Protein AF-0000000074764863 (afdb_homodimer)

Structure (mmCIF, N/CA/C/O backbone):
data_AF-0000000074764863-model_v1
#
loop_
_entity.id
_entity.type
_entity.pdbx_description
1 polymer 'Enoyl reductase (ER) domain-containing protein'
#
loop_
_atom_site.group_PDB
_atom_site.id
_atom_site.type_symbol
_atom_site.label_atom_id
_atom_site.label_alt_id
_atom_site.label_comp_id
_atom_site.label_asym_id
_atom_site.label_entity_id
_atom_site.label_seq_id
_atom_site.pdbx_PDB_ins_code
_atom_site.Cartn_x
_atom_site.Cartn_y
_atom_site.Cartn_z
_atom_site.occupancy
_atom_site.B_iso_or_equiv
_atom_site.auth_seq_id
_atom_site.auth_comp_id
_atom_site.auth_asym_id
_atom_site.auth_atom_id
_atom_site.pdbx_PDB_model_num
ATOM 1 N N . MET A 1 1 ? -8.578 -52.281 -5.43 1 76.31 1 MET A N 1
ATOM 2 C CA . MET A 1 1 ? -7.395 -51.75 -4.766 1 76.31 1 MET A CA 1
ATOM 3 C C . MET A 1 1 ? -6.352 -51.312 -5.785 1 76.31 1 MET A C 1
ATOM 5 O O . MET A 1 1 ? -6.156 -51.969 -6.805 1 76.31 1 MET A O 1
ATOM 9 N N . VAL A 1 2 ? -5.871 -50 -5.578 1 85.62 2 VAL A N 1
ATOM 10 C CA . VAL A 1 2 ? -4.844 -49.531 -6.496 1 85.62 2 VAL A CA 1
ATOM 11 C C . VAL A 1 2 ? -3.617 -49.062 -5.711 1 85.62 2 VAL A C 1
ATOM 13 O O . VAL A 1 2 ? -3.744 -48.531 -4.605 1 85.62 2 VAL A O 1
ATOM 16 N N . HIS A 1 3 ? -2.434 -49.438 -6.273 1 92.12 3 HIS A N 1
ATOM 17 C CA . HIS A 1 3 ? -1.201 -48.906 -5.703 1 92.12 3 HIS A CA 1
ATOM 18 C C . HIS A 1 3 ? -1.082 -47.406 -5.953 1 92.12 3 HIS A C 1
ATOM 20 O O . HIS A 1 3 ? -1.244 -46.938 -7.086 1 92.12 3 HIS A O 1
ATOM 26 N N . ASN A 1 4 ? -0.887 -46.656 -4.891 1 96.44 4 ASN A N 1
ATOM 27 C CA . ASN A 1 4 ? -0.87 -45.188 -4.996 1 96.44 4 ASN A CA 1
ATOM 28 C C . ASN A 1 4 ? 0.405 -44.594 -4.402 1 96.44 4 ASN A C 1
ATOM 30 O O . ASN A 1 4 ? 0.655 -44.75 -3.203 1 96.44 4 ASN A O 1
ATOM 34 N N . LYS A 1 5 ? 1.276 -44.031 -5.219 1 97.62 5 LYS A N 1
ATOM 35 C CA . LYS A 1 5 ? 2.438 -43.25 -4.773 1 97.62 5 LYS A CA 1
ATOM 36 C C . LYS A 1 5 ? 2.072 -41.812 -4.535 1 97.62 5 LYS A C 1
ATOM 38 O O . LYS A 1 5 ? 1.395 -41.188 -5.355 1 97.62 5 LYS A O 1
ATOM 43 N N . SER A 1 6 ? 2.455 -41.312 -3.34 1 97.88 6 SER A N 1
ATOM 44 C CA . SER A 1 6 ? 2.082 -39.969 -2.955 1 97.88 6 SER A CA 1
ATOM 45 C C . SER A 1 6 ? 3.238 -39.25 -2.266 1 97.88 6 SER A C 1
ATOM 47 O O . SER A 1 6 ? 4.207 -39.875 -1.846 1 97.88 6 SER A O 1
ATOM 49 N N . VAL A 1 7 ? 3.236 -37.938 -2.275 1 98.38 7 VAL A N 1
ATOM 50 C CA . VAL A 1 7 ? 4.133 -37.125 -1.471 1 98.38 7 VAL A CA 1
ATOM 51 C C . VAL A 1 7 ? 3.414 -36.656 -0.204 1 98.38 7 VAL A C 1
ATOM 53 O O . VAL A 1 7 ? 2.498 -35.844 -0.268 1 98.38 7 VAL A O 1
ATOM 56 N N . VAL A 1 8 ? 3.881 -37.062 0.897 1 97.81 8 VAL A N 1
ATOM 57 C CA . VAL A 1 8 ? 3.221 -36.844 2.18 1 97.81 8 VAL A CA 1
ATOM 58 C C . VAL A 1 8 ? 3.926 -35.719 2.932 1 97.81 8 VAL A C 1
ATOM 60 O O . VAL A 1 8 ? 5.16 -35.656 2.959 1 97.81 8 VAL A O 1
ATOM 63 N N . PHE A 1 9 ? 3.123 -34.781 3.463 1 97.12 9 PHE A N 1
ATOM 64 C CA . PHE A 1 9 ? 3.637 -33.688 4.281 1 97.12 9 PHE A CA 1
ATOM 65 C C . PHE A 1 9 ? 4.008 -34.188 5.676 1 97.12 9 PHE A C 1
ATOM 67 O O . PHE A 1 9 ? 3.209 -34.844 6.336 1 97.12 9 PHE A O 1
ATOM 74 N N . LEU A 1 10 ? 5.176 -33.844 6.199 1 96.94 10 LEU A N 1
ATOM 75 C CA . LEU A 1 10 ? 5.645 -34.5 7.426 1 96.94 10 LEU A CA 1
ATOM 76 C C . LEU A 1 10 ? 5.828 -33.469 8.539 1 96.94 10 LEU A C 1
ATOM 78 O O . LEU A 1 10 ? 5.645 -33.781 9.719 1 96.94 10 LEU A O 1
ATOM 82 N N . LYS A 1 11 ? 6.32 -32.312 8.188 1 95.94 11 LYS A N 1
ATOM 83 C CA . LYS A 1 11 ? 6.73 -31.328 9.172 1 95.94 11 LYS A CA 1
ATOM 84 C C . LYS A 1 11 ? 6.707 -29.922 8.586 1 95.94 11 LYS A C 1
ATOM 86 O O . LYS A 1 11 ? 6.98 -29.734 7.395 1 95.94 11 LYS A O 1
ATOM 91 N N . HIS A 1 12 ? 6.438 -28.969 9.367 1 95.31 12 HIS A N 1
ATOM 92 C CA . HIS A 1 12 ? 6.473 -27.578 8.938 1 95.31 12 HIS A CA 1
ATOM 93 C C . HIS A 1 12 ? 7.906 -27.094 8.781 1 95.31 12 HIS A C 1
ATOM 95 O O . HIS A 1 12 ? 8.695 -27.141 9.734 1 95.31 12 HIS A O 1
ATOM 101 N N . PRO A 1 13 ? 8.195 -26.594 7.621 1 95.94 13 PRO A N 1
ATOM 102 C CA . PRO A 1 13 ? 9.523 -26.016 7.457 1 95.94 13 PRO A CA 1
ATOM 103 C C . PRO A 1 13 ? 9.617 -24.578 8 1 95.94 13 PRO A C 1
ATOM 105 O O . PRO A 1 13 ? 8.609 -23.875 8.039 1 95.94 13 PRO A O 1
ATOM 108 N N . THR A 1 14 ? 10.828 -24.109 8.398 1 92 14 THR A N 1
ATOM 109 C CA . THR A 1 14 ? 11.062 -22.734 8.805 1 92 14 THR A CA 1
ATOM 110 C C . THR A 1 14 ? 11.734 -21.953 7.684 1 92 14 THR A C 1
ATOM 112 O O . THR A 1 14 ? 11.633 -20.719 7.621 1 92 14 THR A O 1
ATOM 115 N N . GLU A 1 15 ? 12.477 -22.594 6.852 1 94.88 15 GLU A N 1
ATOM 116 C CA . GLU A 1 15 ? 13.102 -22.078 5.641 1 94.88 15 GLU A CA 1
ATOM 117 C C . GLU A 1 15 ? 12.781 -22.953 4.434 1 94.88 15 GLU A C 1
ATOM 119 O O . GLU A 1 15 ? 11.648 -23.422 4.289 1 94.88 15 GLU A O 1
ATOM 124 N N . PHE A 1 16 ? 13.703 -23.141 3.545 1 96.94 16 PHE A N 1
ATOM 125 C CA . PHE A 1 16 ? 13.414 -24.016 2.416 1 96.94 16 PHE A CA 1
ATOM 126 C C . PHE A 1 16 ? 13.086 -25.422 2.895 1 96.94 16 PHE A C 1
ATOM 128 O O . PHE A 1 16 ? 13.789 -25.969 3.742 1 96.94 16 PHE A O 1
ATOM 135 N N . PRO A 1 17 ? 11.984 -25.984 2.402 1 97.31 17 PRO A N 1
ATOM 136 C CA . PRO A 1 17 ? 11.719 -27.375 2.76 1 97.31 17 PRO A CA 1
ATOM 137 C C . PRO A 1 17 ? 12.844 -28.328 2.336 1 97.31 17 PRO A C 1
ATOM 139 O O . PRO A 1 17 ? 13.578 -28.031 1.39 1 97.31 17 PRO A O 1
ATOM 142 N N . VAL A 1 18 ? 12.953 -29.375 3.09 1 97 18 VAL A N 1
ATOM 143 C CA . VAL A 1 18 ? 13.961 -30.391 2.826 1 97 18 VAL A CA 1
ATOM 144 C C . VAL A 1 18 ? 13.281 -31.734 2.576 1 97 18 VAL A C 1
ATOM 146 O O . VAL A 1 18 ? 12.43 -32.156 3.361 1 97 18 VAL A O 1
ATOM 149 N N . VAL A 1 19 ? 13.703 -32.344 1.419 1 95.31 19 VAL A N 1
ATOM 150 C CA . VAL A 1 19 ? 13.18 -33.656 1.101 1 95.31 19 VAL A CA 1
ATOM 151 C C . VAL A 1 19 ? 13.602 -34.656 2.18 1 95.31 19 VAL A C 1
ATOM 153 O O . VAL A 1 19 ? 14.758 -34.688 2.607 1 95.31 19 VAL A O 1
ATOM 156 N N . GLY A 1 20 ? 12.727 -35.5 2.629 1 95.19 20 GLY A N 1
ATOM 157 C CA . GLY A 1 20 ? 13.008 -36.469 3.68 1 95.19 20 GLY A CA 1
ATOM 158 C C . GLY A 1 20 ? 12.703 -35.938 5.07 1 95.19 20 GLY A C 1
ATOM 159 O O . GLY A 1 20 ? 12.492 -36.719 6 1 95.19 20 GLY A O 1
ATOM 160 N N . GLU A 1 21 ? 12.711 -34.656 5.199 1 97.19 21 GLU A N 1
ATOM 161 C CA . GLU A 1 21 ? 12.406 -34.062 6.488 1 97.19 21 GLU A CA 1
ATOM 162 C C . GLU A 1 21 ? 10.992 -33.469 6.504 1 97.19 21 GLU A C 1
ATOM 164 O O . GLU A 1 21 ? 10.211 -33.75 7.418 1 97.19 21 GLU A O 1
ATOM 169 N N . HIS A 1 22 ? 10.688 -32.719 5.52 1 97.19 22 HIS A N 1
ATOM 170 C CA . HIS A 1 22 ? 9.422 -31.984 5.508 1 97.19 22 HIS A CA 1
ATOM 171 C C . HIS A 1 22 ? 8.391 -32.688 4.637 1 97.19 22 HIS A C 1
ATOM 173 O O . HIS A 1 22 ? 7.191 -32.469 4.773 1 97.19 22 HIS A O 1
ATOM 179 N N . PHE A 1 23 ? 8.766 -33.438 3.646 1 94.94 23 PHE A N 1
ATOM 180 C CA . PHE A 1 23 ? 7.883 -34.344 2.887 1 94.94 23 PHE A CA 1
ATOM 181 C C . PHE A 1 23 ? 8.617 -35.594 2.477 1 94.94 23 PHE A C 1
ATOM 183 O O . PHE A 1 23 ? 9.844 -35.656 2.494 1 94.94 23 PHE A O 1
ATOM 190 N N . ALA A 1 24 ? 7.844 -36.625 2.242 1 94.94 24 ALA A N 1
ATOM 191 C CA . ALA A 1 24 ? 8.383 -37.906 1.801 1 94.94 24 ALA A CA 1
ATOM 192 C C . ALA A 1 24 ? 7.469 -38.562 0.775 1 94.94 24 ALA A C 1
ATOM 194 O O . ALA A 1 24 ? 6.246 -38.406 0.837 1 94.94 24 ALA A O 1
ATOM 195 N N . VAL A 1 25 ? 8.086 -39.281 -0.106 1 95.81 25 VAL A N 1
ATOM 196 C CA . VAL A 1 25 ? 7.34 -40.125 -1.049 1 95.81 25 VAL A CA 1
ATOM 197 C C . VAL A 1 25 ? 6.969 -41.438 -0.389 1 95.81 25 VAL A C 1
ATOM 199 O O . VAL A 1 25 ? 7.816 -42.094 0.218 1 95.81 25 VAL A O 1
ATOM 202 N N . GLN A 1 26 ? 5.738 -41.719 -0.488 1 95.62 26 GLN A N 1
ATOM 203 C CA . GLN A 1 26 ? 5.254 -43 0.061 1 95.62 26 GLN A CA 1
ATOM 204 C C . GLN A 1 26 ? 4.367 -43.719 -0.943 1 95.62 26 GLN A C 1
ATOM 206 O O . GLN A 1 26 ? 3.738 -43.094 -1.798 1 95.62 26 GLN A O 1
ATOM 211 N N . ALA A 1 27 ? 4.426 -45.062 -0.825 1 95.12 27 ALA A N 1
ATOM 212 C CA . ALA A 1 27 ? 3.543 -45.906 -1.623 1 95.12 27 ALA A CA 1
ATOM 213 C C . ALA A 1 27 ? 2.635 -46.75 -0.73 1 95.12 27 ALA A C 1
ATOM 215 O O . ALA A 1 27 ? 3.104 -47.406 0.204 1 95.12 27 ALA A O 1
ATOM 216 N N . LYS A 1 28 ? 1.362 -46.562 -1.004 1 93 28 LYS A N 1
ATOM 217 C CA . LYS A 1 28 ? 0.381 -47.344 -0.257 1 93 28 LYS A CA 1
ATOM 218 C C . LYS A 1 28 ? -0.748 -47.812 -1.165 1 93 28 LYS A C 1
ATOM 220 O O . LYS A 1 28 ? -1.005 -47.219 -2.213 1 93 28 LYS A O 1
ATOM 225 N N . ASP A 1 29 ? -1.287 -48.938 -0.733 1 93.69 29 ASP A N 1
ATOM 226 C CA . ASP A 1 29 ? -2.488 -49.406 -1.434 1 93.69 29 ASP A CA 1
ATOM 227 C C . ASP A 1 29 ? -3.688 -48.5 -1.083 1 93.69 29 ASP A C 1
ATOM 229 O O . ASP A 1 29 ? -3.904 -48.188 0.086 1 93.69 29 ASP A O 1
ATOM 233 N N . LEU A 1 30 ? -4.352 -48.125 -2.119 1 90.81 30 LEU A N 1
ATOM 234 C CA . LEU A 1 30 ? -5.543 -47.281 -1.958 1 90.81 30 LEU A CA 1
ATOM 235 C C . LEU A 1 30 ? -6.809 -48.094 -2.211 1 90.81 30 LEU A C 1
ATOM 237 O O . LEU A 1 30 ? -6.961 -48.719 -3.271 1 90.81 30 LEU A O 1
ATOM 241 N N . ASN A 1 31 ? -7.594 -48.281 -1.243 1 89.94 31 ASN A N 1
ATOM 242 C CA . ASN A 1 31 ? -8.977 -48.719 -1.404 1 89.94 31 ASN A CA 1
ATOM 243 C C . ASN A 1 31 ? -9.938 -47.531 -1.492 1 89.94 31 ASN A C 1
ATOM 245 O O . ASN A 1 31 ? -10.273 -46.938 -0.476 1 89.94 31 ASN A O 1
ATOM 249 N N . PRO A 1 32 ? -10.367 -47.25 -2.682 1 85.19 32 PRO A N 1
ATOM 250 C CA . PRO A 1 32 ? -11.102 -45.969 -2.812 1 85.19 32 PRO A CA 1
ATOM 251 C C . PRO A 1 32 ? -12.391 -45.969 -1.997 1 85.19 32 PRO A C 1
ATOM 253 O O . PRO A 1 32 ? -12.812 -44.906 -1.526 1 85.19 32 PRO A O 1
ATOM 256 N N . ASP A 1 33 ? -13.023 -47.062 -1.741 1 90.62 33 ASP A N 1
ATOM 257 C CA . ASP A 1 33 ? -14.289 -47.125 -1.009 1 90.62 33 ASP A CA 1
ATOM 258 C C . ASP A 1 33 ? -15.156 -45.906 -1.311 1 90.62 33 ASP A C 1
ATOM 260 O O . ASP A 1 33 ? -15.555 -45.188 -0.398 1 90.62 33 ASP A O 1
ATOM 264 N N . LEU A 1 34 ? -15.477 -45.719 -2.531 1 95.94 34 LEU A N 1
ATOM 265 C CA . LEU A 1 34 ? -16.203 -44.531 -3.002 1 95.94 34 LEU A CA 1
ATOM 266 C C . LEU A 1 34 ? -17.609 -44.5 -2.418 1 95.94 34 LEU A C 1
ATOM 268 O O . LEU A 1 34 ? -18.312 -45.5 -2.42 1 95.94 34 LEU A O 1
ATOM 272 N N . LYS A 1 35 ? -17.938 -43.375 -1.895 1 97 35 LYS A N 1
ATOM 273 C CA . LYS A 1 35 ? -19.312 -43.094 -1.466 1 97 35 LYS A CA 1
ATOM 274 C C . LYS A 1 35 ? -20.109 -42.406 -2.578 1 97 35 LYS A C 1
ATOM 276 O O . LYS A 1 35 ? -19.594 -42.188 -3.676 1 97 35 LYS A O 1
ATOM 281 N N . GLU A 1 36 ? -21.344 -42.25 -2.273 1 96.69 36 GLU A N 1
ATOM 282 C CA . GLU A 1 36 ? -22.219 -41.594 -3.252 1 96.69 36 GLU A CA 1
ATOM 283 C C . GLU A 1 36 ? -21.609 -40.281 -3.74 1 96.69 36 GLU A C 1
ATOM 285 O O . GLU A 1 36 ? -21.172 -39.469 -2.936 1 96.69 36 GLU A O 1
ATOM 290 N N . ASN A 1 37 ? -21.484 -40.188 -5.051 1 97.69 37 ASN A N 1
ATOM 291 C CA . ASN A 1 37 ? -21.047 -39 -5.75 1 97.69 37 ASN A CA 1
ATOM 292 C C . ASN A 1 37 ? -19.531 -38.844 -5.711 1 97.69 37 ASN A C 1
ATOM 294 O O . ASN A 1 37 ? -18.984 -37.875 -6.262 1 97.69 37 ASN A O 1
ATOM 298 N N . ASP A 1 38 ? -18.859 -39.781 -5.156 1 98.06 38 ASP A N 1
ATOM 299 C CA . ASP A 1 38 ? -17.391 -39.75 -5.168 1 98.06 38 ASP A CA 1
ATOM 300 C C . ASP A 1 38 ? -16.844 -40.125 -6.543 1 98.06 38 ASP A C 1
ATOM 302 O O . ASP A 1 38 ? -17.531 -40.781 -7.328 1 98.06 38 ASP A O 1
ATOM 306 N N . VAL A 1 39 ? -15.664 -39.688 -6.781 1 98 39 VAL A N 1
ATOM 307 C CA . VAL A 1 39 ? -14.945 -40.125 -7.973 1 98 39 VAL A CA 1
ATOM 308 C C . VAL A 1 39 ? -13.5 -40.438 -7.621 1 98 39 VAL A C 1
ATOM 310 O O . VAL A 1 39 ? -12.93 -39.844 -6.703 1 98 39 VAL A O 1
ATOM 313 N N . LEU A 1 40 ? -12.977 -41.375 -8.32 1 98.25 40 LEU A N 1
ATOM 314 C CA . LEU A 1 40 ? -11.547 -41.688 -8.281 1 98.25 40 LEU A CA 1
ATOM 315 C C . LEU A 1 40 ? -10.844 -41.125 -9.523 1 98.25 40 LEU A C 1
ATOM 317 O O . LEU A 1 40 ? -11.258 -41.438 -10.648 1 98.25 40 LEU A O 1
ATOM 321 N N . LEU A 1 41 ? -9.867 -40.375 -9.25 1 98.56 41 LEU A N 1
ATOM 322 C CA . LEU A 1 41 ? -9.125 -39.75 -10.328 1 98.56 41 LEU A CA 1
ATOM 323 C C . LEU A 1 41 ? -7.746 -40.375 -10.484 1 98.56 41 LEU A C 1
ATOM 325 O O . LEU A 1 41 ? -7.082 -40.688 -9.492 1 98.56 41 LEU A O 1
ATOM 329 N N . ARG A 1 42 ? -7.328 -40.594 -11.6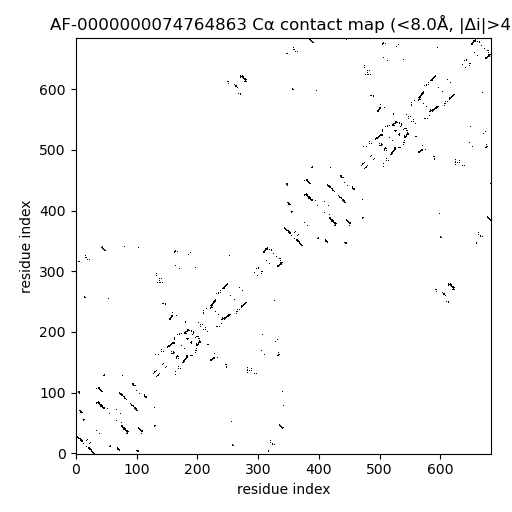95 1 98.56 42 ARG A N 1
ATOM 330 C CA . ARG A 1 42 ? -5.926 -40.781 -12.047 1 98.56 42 ARG A CA 1
ATOM 331 C C . ARG A 1 42 ? -5.293 -39.469 -12.461 1 98.56 42 ARG A C 1
ATOM 333 O O . ARG A 1 42 ? -5.656 -38.875 -13.492 1 98.56 42 ARG A O 1
ATOM 340 N N . ASN A 1 43 ? -4.383 -39 -11.648 1 98.69 43 ASN A N 1
ATOM 341 C CA . ASN A 1 43 ? -3.809 -37.688 -11.898 1 98.69 43 ASN A CA 1
ATOM 342 C C . ASN A 1 43 ? -2.834 -37.688 -13.07 1 98.69 43 ASN A C 1
ATOM 344 O O . ASN A 1 43 ? -2.008 -38.594 -13.18 1 98.69 43 ASN A O 1
ATOM 348 N N . LEU A 1 44 ? -2.98 -36.75 -13.953 1 98.81 44 LEU A N 1
ATOM 349 C CA . LEU A 1 44 ? -2.125 -36.656 -15.133 1 98.81 44 LEU A CA 1
ATOM 350 C C . LEU A 1 44 ? -1.056 -35.594 -14.938 1 98.81 44 LEU A C 1
ATOM 352 O O . LEU A 1 44 ? 0.127 -35.844 -15.18 1 98.81 44 LEU A O 1
ATOM 356 N N . PHE A 1 45 ? -1.455 -34.438 -14.5 1 98.81 45 PHE A N 1
ATOM 357 C CA . PHE A 1 45 ? -0.565 -33.312 -14.203 1 98.81 45 PHE A CA 1
ATOM 358 C C . PHE A 1 45 ? -0.927 -32.656 -12.875 1 98.81 45 PHE A C 1
ATOM 360 O O . PHE A 1 45 ? -2.107 -32.531 -12.539 1 98.81 45 PHE A O 1
ATOM 367 N N . ILE A 1 46 ? 0.059 -32.25 -12.125 1 98.38 46 ILE A N 1
ATOM 368 C CA . ILE A 1 46 ? -0.188 -31.406 -10.945 1 98.38 46 ILE A CA 1
ATOM 369 C C . ILE A 1 46 ? 0.586 -30.094 -11.07 1 98.38 46 ILE A C 1
ATOM 371 O O . ILE A 1 46 ? 1.677 -30.062 -11.641 1 98.38 46 ILE A O 1
ATOM 375 N N . SER A 1 47 ? -0.003 -29.109 -10.594 1 98.5 47 SER A N 1
ATOM 376 C CA . SER A 1 47 ? 0.581 -27.766 -10.602 1 98.5 47 SER A CA 1
ATOM 377 C C . SER A 1 47 ? 1.428 -27.531 -9.352 1 98.5 47 SER A C 1
ATOM 379 O O . SER A 1 47 ? 1.015 -27.875 -8.242 1 98.5 47 SER A O 1
ATOM 381 N N . LEU A 1 48 ? 2.602 -27.031 -9.492 1 98.5 48 LEU A N 1
ATOM 382 C CA . LEU A 1 48 ? 3.387 -26.516 -8.375 1 98.5 48 LEU A CA 1
ATOM 383 C C . LEU A 1 48 ? 3.387 -25 -8.359 1 98.5 48 LEU A C 1
ATOM 385 O O . LEU A 1 48 ? 3.74 -24.359 -9.352 1 98.5 48 LEU A O 1
ATOM 389 N N . ASP A 1 49 ? 2.98 -24.453 -7.242 1 97.81 49 ASP A N 1
ATOM 390 C CA . ASP A 1 49 ? 2.805 -23 -7.121 1 97.81 49 ASP A CA 1
ATOM 391 C C . ASP A 1 49 ? 3.453 -22.484 -5.84 1 97.81 49 ASP A C 1
ATOM 393 O O . ASP A 1 49 ? 3.369 -23.125 -4.789 1 97.81 49 ASP A O 1
ATOM 397 N N . PRO A 1 50 ? 3.98 -21.281 -5.914 1 97.19 50 PRO A N 1
ATOM 398 C CA . PRO A 1 50 ? 4.684 -20.703 -4.762 1 97.19 50 PRO A CA 1
ATOM 399 C C . PRO A 1 50 ? 3.785 -20.562 -3.533 1 97.19 50 PRO A C 1
ATOM 401 O O . PRO A 1 50 ? 4.254 -20.719 -2.4 1 97.19 50 PRO A O 1
ATOM 404 N N . TYR A 1 51 ? 2.52 -20.297 -3.691 1 95 51 TYR A N 1
ATOM 405 C CA . TYR A 1 51 ? 1.63 -20.094 -2.555 1 95 51 TYR A CA 1
ATOM 406 C C . TYR A 1 51 ? 1.559 -21.328 -1.676 1 95 51 TYR A C 1
ATOM 408 O O . TYR A 1 51 ? 1.204 -21.25 -0.497 1 95 51 TYR A O 1
ATOM 416 N N . MET A 1 52 ? 1.903 -22.5 -2.195 1 96.19 52 MET A N 1
ATOM 417 C CA . MET A 1 52 ? 1.881 -23.75 -1.441 1 96.19 52 MET A CA 1
ATOM 418 C C . MET A 1 52 ? 2.857 -23.703 -0.271 1 96.19 52 MET A C 1
ATOM 420 O O . MET A 1 52 ? 2.645 -24.344 0.752 1 96.19 52 MET A O 1
ATOM 424 N N . ARG A 1 53 ? 3.945 -22.906 -0.422 1 96.38 53 ARG A N 1
ATOM 425 C CA . ARG A 1 53 ? 4.871 -22.75 0.693 1 96.38 53 ARG A CA 1
ATOM 426 C C . ARG A 1 53 ? 4.164 -22.141 1.906 1 96.38 53 ARG A C 1
ATOM 428 O O . ARG A 1 53 ? 4.445 -22.531 3.045 1 96.38 53 ARG A O 1
ATOM 435 N N . GLY A 1 54 ? 3.297 -21.172 1.64 1 93.94 54 GLY A N 1
ATOM 436 C CA . GLY A 1 54 ? 2.521 -20.609 2.73 1 93.94 54 GLY A CA 1
ATOM 437 C C . GLY A 1 54 ? 1.654 -21.625 3.443 1 93.94 54 GLY A C 1
ATOM 438 O O . GLY A 1 54 ? 1.459 -21.547 4.656 1 93.94 54 GLY A O 1
ATOM 439 N N . ARG A 1 55 ? 1.188 -22.594 2.752 1 94.25 55 ARG A N 1
ATOM 440 C CA . ARG A 1 55 ? 0.31 -23.625 3.303 1 94.25 55 ARG A CA 1
ATOM 441 C C . ARG A 1 55 ? 1.09 -24.594 4.176 1 94.25 55 ARG A C 1
ATOM 443 O O . ARG A 1 55 ? 0.498 -25.422 4.875 1 94.25 55 ARG A O 1
ATOM 450 N N . MET A 1 56 ? 2.357 -24.531 4.133 1 95.25 56 MET A N 1
ATOM 451 C CA . MET A 1 56 ? 3.203 -25.422 4.918 1 95.25 56 MET A CA 1
ATOM 452 C C . MET A 1 56 ? 3.463 -24.859 6.305 1 95.25 56 MET A C 1
ATOM 454 O O . MET A 1 56 ? 4.062 -25.516 7.152 1 95.25 56 MET A O 1
ATOM 458 N N . ARG A 1 57 ? 3.104 -23.625 6.477 1 89.88 57 ARG A N 1
ATOM 459 C CA . ARG A 1 57 ? 3.346 -22.984 7.77 1 89.88 57 ARG A CA 1
ATOM 460 C C . ARG A 1 57 ? 2.352 -23.484 8.812 1 89.88 57 ARG A C 1
ATOM 462 O O . ARG A 1 57 ? 1.247 -23.906 8.477 1 89.88 57 ARG A O 1
ATOM 469 N N . ASN A 1 58 ? 2.75 -23.516 10.062 1 78.25 58 ASN A N 1
ATOM 470 C CA . ASN A 1 58 ? 1.891 -23.922 11.172 1 78.25 58 ASN A CA 1
ATOM 471 C C . ASN A 1 58 ? 0.888 -22.828 11.523 1 78.25 58 ASN A C 1
ATOM 473 O O . ASN A 1 58 ? 1.15 -21.984 12.398 1 78.25 58 ASN A O 1
ATOM 477 N N . ALA A 1 59 ? 0.343 -22.25 10.562 1 61.84 59 ALA A N 1
ATOM 478 C CA . ALA A 1 59 ? -0.493 -21.109 10.945 1 61.84 59 ALA A CA 1
ATOM 479 C C . ALA A 1 59 ? -1.902 -21.562 11.312 1 61.84 59 ALA A C 1
ATOM 481 O O . ALA A 1 59 ? -2.545 -22.297 10.547 1 61.84 59 ALA A O 1
ATOM 482 N N . THR A 1 60 ? -2.184 -21.75 12.578 1 51.09 60 THR A N 1
ATOM 483 C CA . THR A 1 60 ? -3.531 -22.047 13.055 1 51.09 60 THR A CA 1
ATOM 484 C C . THR A 1 60 ? -4.57 -21.328 12.195 1 51.09 60 THR A C 1
ATOM 486 O O . THR A 1 60 ? -5.703 -21.797 12.062 1 51.09 60 THR A O 1
ATOM 489 N N . ASN A 1 61 ? -4.234 -19.953 11.625 1 46.03 61 ASN A N 1
ATOM 490 C CA . ASN A 1 61 ? -5.273 -19.078 11.102 1 46.03 61 ASN A CA 1
ATOM 491 C C . ASN A 1 61 ? -5.211 -18.984 9.578 1 46.03 61 ASN A C 1
ATOM 493 O O . ASN A 1 61 ? -5.688 -18.016 8.992 1 46.03 61 ASN A O 1
ATOM 497 N N . SER A 1 62 ? -4.566 -19.812 8.82 1 47.78 62 SER A N 1
ATOM 498 C CA . SER A 1 62 ? -4.426 -19.562 7.391 1 47.78 62 SER A CA 1
ATOM 499 C C . SER A 1 62 ? -5.719 -19.859 6.645 1 47.78 62 SER A C 1
ATOM 501 O O . SER A 1 62 ? -6.484 -20.734 7.051 1 47.78 62 SER A O 1
ATOM 503 N N . TYR A 1 63 ? -6.277 -18.844 5.895 1 44.06 63 TYR A N 1
ATOM 504 C CA . TYR A 1 63 ? -7.445 -18.875 5.027 1 44.06 63 TYR A CA 1
ATOM 505 C C . TYR A 1 63 ? -7.492 -20.172 4.227 1 44.06 63 TYR A C 1
ATOM 507 O O . TYR A 1 63 ? -8.57 -20.734 3.998 1 44.06 63 TYR A O 1
ATOM 515 N N . VAL A 1 64 ? -6.359 -20.531 3.533 1 54.94 64 VAL A N 1
ATOM 516 C CA . VAL A 1 64 ? -6.309 -21.828 2.859 1 54.94 64 VAL A CA 1
ATOM 517 C C . VAL A 1 64 ? -5.777 -22.891 3.818 1 54.94 64 VAL A C 1
ATOM 519 O O . VAL A 1 64 ? -4.766 -22.688 4.492 1 54.94 64 VAL A O 1
ATOM 522 N N . GLY A 1 65 ? -6.684 -23.547 4.406 1 70.06 65 GLY A N 1
ATOM 523 C CA . GLY A 1 65 ? -6.309 -24.562 5.383 1 70.06 65 GLY A CA 1
ATOM 524 C C . GLY A 1 65 ? -4.93 -25.141 5.145 1 70.06 65 GLY A C 1
ATOM 525 O O . GLY A 1 65 ? -4.539 -25.391 4 1 70.06 65 GLY A O 1
ATOM 526 N N . GLY A 1 66 ? -3.934 -24.953 6.059 1 86.31 66 GLY A N 1
ATOM 527 C CA . GLY A 1 66 ? -2.6 -25.531 6.016 1 86.31 66 GLY A CA 1
ATOM 528 C C . GLY A 1 66 ? -2.598 -27 5.625 1 86.31 66 GLY A C 1
ATOM 529 O O . GLY A 1 66 ? -3.641 -27.656 5.652 1 86.31 66 GLY A O 1
ATOM 530 N N . PHE A 1 67 ? -1.498 -27.391 4.934 1 94.75 67 PHE A N 1
ATOM 531 C CA . PHE A 1 67 ? -1.345 -28.828 4.676 1 94.75 67 PHE A CA 1
ATOM 532 C C . PHE A 1 67 ? -1.413 -29.609 5.977 1 94.75 67 PHE A C 1
ATOM 534 O O . PHE A 1 67 ? -0.981 -29.141 7.023 1 94.75 67 PHE A O 1
ATOM 541 N N . GLN A 1 68 ? -2.006 -30.766 5.895 1 93.12 68 GLN A N 1
ATOM 542 C CA . GLN A 1 68 ? -2.127 -31.625 7.066 1 93.12 68 GLN A CA 1
ATOM 543 C C . GLN A 1 68 ? -0.955 -32.594 7.156 1 93.12 68 GLN A C 1
ATOM 545 O O . GLN A 1 68 ? -0.659 -33.312 6.199 1 93.12 68 GLN A O 1
ATOM 550 N N . ILE A 1 69 ? -0.354 -32.625 8.289 1 94.56 69 ILE A N 1
ATOM 551 C CA . ILE A 1 69 ? 0.752 -33.531 8.523 1 94.56 69 ILE A CA 1
ATOM 552 C C . ILE A 1 69 ? 0.266 -34.969 8.367 1 94.56 69 ILE A C 1
ATOM 554 O O . ILE A 1 69 ? -0.808 -35.344 8.859 1 94.56 69 ILE A O 1
ATOM 558 N N . GLY A 1 70 ? 1.043 -35.75 7.637 1 94.62 70 GLY A N 1
ATOM 559 C CA . GLY A 1 70 ? 0.718 -37.156 7.445 1 94.62 70 GLY A CA 1
ATOM 560 C C . GLY A 1 70 ? -0.169 -37.406 6.238 1 94.62 70 GLY A C 1
ATOM 561 O O . GLY A 1 70 ? -0.471 -38.562 5.91 1 94.62 70 GLY A O 1
ATOM 562 N N . GLN A 1 71 ? -0.543 -36.406 5.555 1 95 71 GLN A N 1
ATOM 563 C CA . GLN A 1 71 ? -1.384 -36.5 4.367 1 95 71 GLN A CA 1
ATOM 564 C C . GLN A 1 71 ? -0.649 -36 3.127 1 95 71 GLN A C 1
ATOM 566 O O . GLN A 1 71 ? 0.321 -35.25 3.234 1 95 71 GLN A O 1
ATOM 571 N N . PRO A 1 72 ? -1.089 -36.438 1.937 1 96.94 72 PRO A N 1
ATOM 572 C CA . PRO A 1 72 ? -0.499 -35.875 0.714 1 96.94 72 PRO A CA 1
ATOM 573 C C . PRO A 1 72 ? -0.721 -34.375 0.581 1 96.94 72 PRO A C 1
ATOM 575 O O . PRO A 1 72 ? -1.783 -33.875 0.952 1 96.94 72 PRO A O 1
ATOM 578 N N . LEU A 1 73 ? 0.301 -33.688 0.104 1 97.44 73 LEU A N 1
ATOM 579 C CA . LEU A 1 73 ? 0.072 -32.312 -0.312 1 97.44 73 LEU A CA 1
ATOM 580 C C . LEU A 1 73 ? -0.93 -32.25 -1.46 1 97.44 73 LEU A C 1
ATOM 582 O O . LEU A 1 73 ? -1.219 -33.281 -2.094 1 97.44 73 LEU A O 1
ATOM 586 N N . ASN A 1 74 ? -1.532 -31.125 -1.637 1 96.81 74 ASN A N 1
ATOM 587 C CA . ASN A 1 74 ? -2.504 -31.016 -2.719 1 96.81 74 ASN A CA 1
ATOM 588 C C . ASN A 1 74 ? -2.432 -29.656 -3.404 1 96.81 74 ASN A C 1
ATOM 590 O O . ASN A 1 74 ? -1.811 -28.719 -2.885 1 96.81 74 ASN A O 1
ATOM 594 N N . GLY A 1 75 ? -2.936 -29.547 -4.523 1 96.19 75 GLY A N 1
ATOM 595 C CA . GLY A 1 75 ? -3.039 -28.375 -5.371 1 96.19 75 GLY A CA 1
ATOM 596 C C . GLY A 1 75 ? -3.854 -28.609 -6.629 1 96.19 75 GLY A C 1
ATOM 597 O O . GLY A 1 75 ? -4.641 -29.562 -6.691 1 96.19 75 GLY A O 1
ATOM 598 N N . SER A 1 76 ? -3.717 -27.734 -7.57 1 97.75 76 SER A N 1
ATOM 599 C CA . SER A 1 76 ? -4.457 -27.875 -8.82 1 97.75 76 SER A CA 1
ATOM 600 C C . SER A 1 76 ? -3.857 -28.969 -9.703 1 97.75 76 SER A C 1
ATOM 602 O O . SER A 1 76 ? -2.646 -29.203 -9.672 1 97.75 76 SER A O 1
ATOM 604 N N . GLY A 1 77 ? -4.723 -29.625 -10.461 1 98.56 77 GLY A N 1
ATOM 605 C CA . GLY A 1 77 ? -4.258 -30.656 -11.367 1 98.56 77 GLY A CA 1
ATOM 606 C C . GLY A 1 77 ? -5.246 -30.969 -12.477 1 98.56 77 GLY A C 1
ATOM 607 O O . GLY A 1 77 ? -6.332 -30.391 -12.523 1 98.56 77 GLY A O 1
ATOM 608 N N . VAL A 1 78 ? -4.773 -31.719 -13.398 1 98.75 78 VAL A N 1
ATOM 609 C CA . VAL A 1 78 ? -5.574 -32.344 -14.445 1 98.75 78 VAL A CA 1
ATOM 610 C C . VAL A 1 78 ? -5.586 -33.875 -14.258 1 98.75 78 VAL A C 1
ATOM 612 O O . VAL A 1 78 ? -4.539 -34.469 -14.031 1 98.75 78 VAL A O 1
ATOM 615 N N . SER A 1 79 ? -6.766 -34.438 -14.359 1 98.81 79 SER A N 1
ATOM 616 C CA . SER A 1 79 ? -6.895 -35.844 -14.047 1 98.81 79 SER A CA 1
ATOM 617 C C . SER A 1 79 ? -7.93 -36.531 -14.945 1 98.81 79 SER A C 1
ATOM 619 O O . SER A 1 79 ? -8.734 -35.844 -15.586 1 98.81 79 SER A O 1
ATOM 621 N N . GLU A 1 80 ? -7.832 -37.781 -14.961 1 98.75 80 GLU A N 1
ATOM 622 C CA . GLU A 1 80 ? -8.836 -38.625 -15.609 1 98.75 80 GLU A CA 1
ATOM 623 C C . GLU A 1 80 ? -9.688 -39.375 -14.578 1 98.75 80 GLU A C 1
ATOM 625 O O . GLU A 1 80 ? -9.164 -39.969 -13.633 1 98.75 80 GLU A O 1
ATOM 630 N N . VAL A 1 81 ? -11 -39.344 -14.789 1 98.5 81 VAL A N 1
ATOM 631 C CA . VAL A 1 81 ? -11.891 -40.125 -13.938 1 98.5 81 VAL A CA 1
ATOM 632 C C . VAL A 1 81 ? -11.742 -41.594 -14.273 1 98.5 81 VAL A C 1
ATOM 634 O O . VAL A 1 81 ? -12 -42.031 -15.414 1 98.5 81 VAL A O 1
ATOM 637 N N . VAL A 1 82 ? -11.414 -42.406 -13.258 1 97.88 82 VAL A N 1
ATOM 638 C CA . VAL A 1 82 ? -11.172 -43.812 -13.555 1 97.88 82 VAL A CA 1
ATOM 639 C C . VAL A 1 82 ? -12.203 -44.688 -12.828 1 97.88 82 VAL A C 1
ATOM 641 O O . VAL A 1 82 ? -12.414 -45.844 -13.18 1 97.88 82 VAL A O 1
ATOM 644 N N . GLU A 1 83 ? -12.812 -44.219 -11.766 1 97.94 83 GLU A N 1
ATOM 645 C CA . GLU A 1 83 ? -14 -44.75 -11.102 1 97.94 83 GLU A CA 1
ATOM 646 C C . GLU A 1 83 ? -14.938 -43.625 -10.672 1 97.94 83 GLU A C 1
ATOM 648 O O . GLU A 1 83 ? -14.492 -42.562 -10.289 1 97.94 83 GLU A O 1
ATOM 653 N N . SER A 1 84 ? -16.312 -43.906 -10.773 1 97.88 84 SER A N 1
ATOM 654 C CA . SER A 1 84 ? -17.219 -42.812 -10.477 1 97.88 84 SER A CA 1
ATOM 655 C C . SER A 1 84 ? -18.516 -43.312 -9.852 1 97.88 84 SER A C 1
ATOM 657 O O . SER A 1 84 ? -19.062 -44.344 -10.281 1 97.88 84 SER A O 1
ATOM 659 N N . LYS A 1 85 ? -18.906 -42.719 -8.836 1 98.12 85 LYS A N 1
ATOM 660 C CA . LYS A 1 85 ? -20.266 -42.844 -8.305 1 98.12 85 LYS A CA 1
ATOM 661 C C . LYS A 1 85 ? -21.047 -41.562 -8.492 1 98.12 85 LYS A C 1
ATOM 663 O O . LYS A 1 85 ? -21.891 -41.219 -7.66 1 98.12 85 LYS A O 1
ATOM 668 N N . ASN A 1 86 ? -20.625 -40.844 -9.5 1 97.75 86 ASN A N 1
ATOM 669 C CA . ASN A 1 86 ? -21.234 -39.562 -9.867 1 97.75 86 ASN A CA 1
ATOM 670 C C . ASN A 1 86 ? -21.562 -39.5 -11.352 1 97.75 86 ASN A C 1
ATOM 672 O O . ASN A 1 86 ? -20.656 -39.531 -12.195 1 97.75 86 ASN A O 1
ATOM 676 N N . ALA A 1 87 ? -22.812 -39.312 -11.719 1 96.94 87 ALA A N 1
ATOM 677 C CA . ALA A 1 87 ? -23.266 -39.375 -13.102 1 96.94 87 ALA A CA 1
ATOM 678 C C . ALA A 1 87 ? -22.766 -38.188 -13.906 1 96.94 87 ALA A C 1
ATOM 680 O O . ALA A 1 87 ? -22.688 -38.25 -15.133 1 96.94 87 ALA A O 1
ATOM 681 N N . SER A 1 88 ? -22.422 -37.156 -13.227 1 97.5 88 SER A N 1
ATOM 682 C CA . SER A 1 88 ? -21.938 -35.938 -13.914 1 97.5 88 SER A CA 1
ATOM 683 C C . SER A 1 88 ? -20.484 -36.125 -14.352 1 97.5 88 SER A C 1
ATOM 685 O O . SER A 1 88 ? -19.984 -35.344 -15.172 1 97.5 88 SER A O 1
ATOM 687 N N . TYR A 1 89 ? -19.781 -37.094 -13.844 1 98.25 89 TYR A N 1
ATOM 688 C CA . TYR A 1 89 ? -18.375 -37.344 -14.164 1 98.25 89 TYR A CA 1
ATOM 689 C C . TYR A 1 89 ? -18.141 -38.812 -14.484 1 98.25 89 TYR A C 1
ATOM 691 O O . TYR A 1 89 ? -17.469 -39.5 -13.734 1 98.25 89 TYR A O 1
ATOM 699 N N . PRO A 1 90 ? -18.594 -39.219 -15.586 1 97.56 90 PRO A N 1
ATOM 700 C CA . PRO A 1 90 ? -18.375 -40.625 -15.953 1 97.56 90 PRO A CA 1
ATOM 701 C C . PRO A 1 90 ? -16.906 -40.969 -16.141 1 97.56 90 PRO A C 1
ATOM 703 O O . PRO A 1 90 ? -16.094 -40.094 -16.406 1 97.56 90 PRO A O 1
ATOM 706 N N . VAL A 1 91 ? -16.656 -42.219 -16.094 1 98 91 VAL A N 1
ATOM 707 C CA . VAL A 1 91 ? -15.312 -42.75 -16.312 1 98 91 VAL A CA 1
ATOM 708 C C . VAL A 1 91 ? -14.781 -42.312 -17.672 1 98 91 VAL A C 1
ATOM 710 O O . VAL A 1 91 ? -15.516 -42.312 -18.672 1 98 91 VAL A O 1
ATOM 713 N N . GLY A 1 92 ? -13.555 -41.812 -17.672 1 97.75 92 GLY A N 1
ATOM 714 C CA . GLY A 1 92 ? -12.93 -41.344 -18.891 1 97.75 92 GLY A CA 1
ATOM 715 C C . GLY A 1 92 ? -12.938 -39.844 -19.016 1 97.75 92 GLY A C 1
ATOM 716 O O . GLY A 1 92 ? -12.211 -39.281 -19.844 1 97.75 92 GLY A O 1
ATOM 717 N N . THR A 1 93 ? -13.766 -39.156 -18.219 1 97.94 93 THR A N 1
ATOM 718 C CA . THR A 1 93 ? -13.812 -37.688 -18.25 1 97.94 93 THR A CA 1
ATOM 719 C C . THR A 1 93 ? -12.492 -37.094 -17.766 1 97.94 93 THR A C 1
ATOM 721 O O . THR A 1 93 ? -11.922 -37.594 -16.781 1 97.94 93 THR A O 1
ATOM 724 N N . ILE A 1 94 ? -12 -36.094 -18.484 1 98.62 94 ILE A N 1
ATOM 725 C CA . ILE A 1 94 ? -10.828 -35.344 -18.031 1 98.62 94 ILE A CA 1
ATOM 726 C C . ILE A 1 94 ? -11.281 -34.094 -17.266 1 98.62 94 ILE A C 1
ATOM 728 O O . ILE A 1 94 ? -12.133 -33.344 -17.75 1 98.62 94 ILE A O 1
ATOM 732 N N . VAL A 1 95 ? -10.719 -33.906 -16.062 1 98.56 95 VAL A N 1
ATOM 733 C CA . VAL A 1 95 ? -11.195 -32.844 -15.18 1 98.56 95 VAL A CA 1
ATOM 734 C C . VAL A 1 95 ? -10.008 -32.062 -14.656 1 98.56 95 VAL A C 1
ATOM 736 O O . VAL A 1 95 ? -8.867 -32.5 -14.711 1 98.56 95 VAL A O 1
ATOM 739 N N . THR A 1 96 ? -10.234 -30.828 -14.273 1 98.25 96 THR A N 1
ATOM 740 C CA . THR A 1 96 ? -9.336 -30.047 -13.438 1 98.25 96 THR A CA 1
ATOM 741 C C . THR A 1 96 ? -9.938 -29.828 -12.055 1 98.25 96 THR A C 1
ATOM 743 O O . THR A 1 96 ? -11.156 -29.859 -11.883 1 98.25 96 THR A O 1
ATOM 746 N N . GLY A 1 97 ? -9.195 -29.641 -11.086 1 97.81 97 GLY A N 1
ATOM 747 C CA . GLY A 1 97 ? -9.57 -29.422 -9.703 1 97.81 97 GLY A CA 1
ATOM 748 C C . GLY A 1 97 ? -8.422 -29.594 -8.734 1 97.81 97 GLY A C 1
ATOM 749 O O . GLY A 1 97 ? -7.262 -29.641 -9.141 1 97.81 97 GLY A O 1
ATOM 750 N N . SER A 1 98 ? -8.766 -29.594 -7.473 1 97.44 98 SER A N 1
ATOM 751 C CA . SER A 1 98 ? -7.758 -29.859 -6.449 1 97.44 98 SER A CA 1
ATOM 752 C C . SER A 1 98 ? -7.465 -31.344 -6.324 1 97.44 98 SER A C 1
ATOM 754 O O . SER A 1 98 ? -8.375 -32.156 -6.129 1 97.44 98 SER A O 1
ATOM 756 N N . VAL A 1 99 ? -6.27 -31.719 -6.449 1 97.94 99 VAL A N 1
ATOM 757 C CA . VAL A 1 99 ? -5.855 -33.125 -6.352 1 97.94 99 VAL A CA 1
ATOM 758 C C . VAL A 1 99 ? -4.605 -33.219 -5.484 1 97.94 99 VAL A C 1
ATOM 760 O O . VAL A 1 99 ? -3.91 -32.219 -5.258 1 97.94 99 VAL A O 1
ATOM 763 N N . GLY A 1 100 ? -4.348 -34.375 -4.996 1 97.81 100 GLY A N 1
ATOM 764 C CA . GLY A 1 100 ? -3.152 -34.594 -4.199 1 97.81 100 GLY A CA 1
ATOM 765 C C . GLY A 1 100 ? -1.897 -34.75 -5.039 1 97.81 100 GLY A C 1
ATOM 766 O O . GLY A 1 100 ? -1.976 -34.969 -6.246 1 97.81 100 GLY A O 1
ATOM 767 N N . TRP A 1 101 ? -0.8 -34.469 -4.363 1 98.5 101 TRP A N 1
ATOM 768 C CA . TRP A 1 101 ? 0.464 -34.906 -4.941 1 98.5 101 TRP A CA 1
ATOM 769 C C . TRP A 1 101 ? 0.58 -36.438 -4.906 1 98.5 101 TRP A C 1
ATOM 771 O O . TRP A 1 101 ? 1.389 -36.969 -4.156 1 98.5 101 TRP A O 1
ATOM 781 N N . GLU A 1 102 ? -0.158 -37.094 -5.715 1 98.44 102 GLU A N 1
ATOM 782 C CA . GLU A 1 102 ? -0.279 -38.531 -5.746 1 98.44 102 GLU A CA 1
ATOM 783 C C . GLU A 1 102 ? -0.758 -39.031 -7.109 1 98.44 102 GLU A C 1
ATOM 785 O O . GLU A 1 102 ? -1.177 -38.219 -7.949 1 98.44 102 GLU A O 1
ATOM 790 N N . GLU A 1 103 ? -0.657 -40.281 -7.312 1 98.44 103 GLU A N 1
ATOM 791 C CA . GLU A 1 103 ? -1.035 -40.875 -8.594 1 98.44 103 GLU A CA 1
ATOM 792 C C . GLU A 1 103 ? -2.553 -40.938 -8.75 1 98.44 103 GLU A C 1
ATOM 794 O O . GLU A 1 103 ? -3.082 -40.719 -9.836 1 98.44 103 GLU A O 1
ATOM 799 N N . TYR A 1 104 ? -3.223 -41.25 -7.652 1 98.06 104 TYR A N 1
ATOM 800 C CA . TYR A 1 104 ? -4.676 -41.344 -7.629 1 98.06 104 TYR A CA 1
ATOM 801 C C . TYR A 1 104 ? -5.262 -40.5 -6.492 1 98.06 104 TYR A C 1
ATOM 803 O O . TYR A 1 104 ? -4.742 -40.531 -5.375 1 98.06 104 TYR A O 1
ATOM 811 N N . THR A 1 105 ? -6.305 -39.781 -6.734 1 97.69 105 THR A N 1
ATOM 812 C CA . THR A 1 105 ? -6.977 -38.969 -5.734 1 97.69 105 THR A CA 1
ATOM 813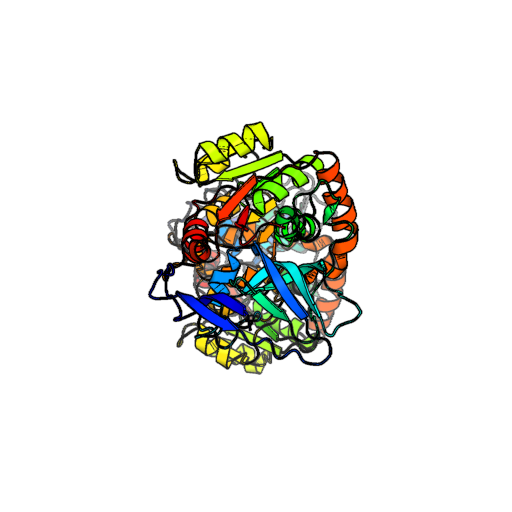 C C . THR A 1 105 ? -8.469 -39.281 -5.684 1 97.69 105 THR A C 1
ATOM 815 O O . THR A 1 105 ? -9.133 -39.312 -6.723 1 97.69 105 THR A O 1
ATOM 818 N N . VAL A 1 106 ? -9.008 -39.562 -4.555 1 97.31 106 VAL A N 1
ATOM 819 C CA . VAL A 1 106 ? -10.445 -39.656 -4.355 1 97.31 106 VAL A CA 1
ATOM 820 C C . VAL A 1 106 ? -11.016 -38.281 -4.051 1 97.31 106 VAL A C 1
ATOM 822 O O . VAL A 1 106 ? -10.539 -37.594 -3.143 1 97.31 106 VAL A O 1
ATOM 825 N N . VAL A 1 107 ? -11.961 -37.875 -4.805 1 97.75 107 VAL A N 1
ATOM 826 C CA . VAL A 1 107 ? -12.617 -36.594 -4.551 1 97.75 107 VAL A CA 1
ATOM 827 C C . VAL A 1 107 ? -14.039 -36.844 -4.047 1 97.75 107 VAL A C 1
ATOM 829 O O . VAL A 1 107 ? -14.898 -37.281 -4.797 1 97.75 107 VAL A O 1
ATOM 832 N N . ALA A 1 108 ? -14.219 -36.469 -2.82 1 96.5 108 ALA A N 1
ATOM 833 C CA . ALA A 1 108 ? -15.523 -36.656 -2.189 1 96.5 108 ALA A CA 1
ATOM 834 C C . ALA A 1 108 ? -16.578 -35.75 -2.842 1 96.5 108 ALA A C 1
ATOM 836 O O . ALA A 1 108 ? -16.359 -34.531 -2.992 1 96.5 108 ALA A O 1
ATOM 837 N N . GLY A 1 109 ? -17.641 -36.344 -3.307 1 97.19 109 GLY A N 1
ATOM 838 C CA . GLY A 1 109 ? -18.734 -35.625 -3.887 1 97.19 109 GLY A CA 1
ATOM 839 C C . GLY A 1 109 ? -18.375 -34.906 -5.176 1 97.19 109 GLY A C 1
ATOM 840 O O . GLY A 1 109 ? -19.078 -34 -5.613 1 97.19 109 GLY A O 1
ATOM 841 N N . ALA A 1 110 ? -17.172 -35.156 -5.668 1 97.12 110 ALA A N 1
ATOM 842 C CA . ALA A 1 110 ? -16.641 -34.5 -6.867 1 97.12 110 ALA A CA 1
ATOM 843 C C . ALA A 1 110 ? -16.531 -33 -6.664 1 97.12 110 ALA A C 1
ATOM 845 O O . ALA A 1 110 ? -16.719 -32.219 -7.609 1 97.12 110 ALA A O 1
ATOM 846 N N . GLN A 1 111 ? -16.344 -32.625 -5.496 1 95.69 111 GLN A N 1
ATOM 847 C CA . GLN A 1 111 ? -16.375 -31.203 -5.145 1 95.69 111 GLN A CA 1
ATOM 848 C C . GLN A 1 111 ? -15.258 -30.438 -5.852 1 95.69 111 GLN A C 1
ATOM 850 O O . GLN A 1 111 ? -14.094 -30.828 -5.801 1 95.69 111 GLN A O 1
ATOM 855 N N . GLY A 1 112 ? -15.664 -29.406 -6.508 1 95.12 112 GLY A N 1
ATOM 856 C CA . GLY A 1 112 ? -14.688 -28.484 -7.074 1 95.12 112 GLY A CA 1
ATOM 857 C C . GLY A 1 112 ? -14.148 -28.938 -8.414 1 95.12 112 GLY A C 1
ATOM 858 O O . GLY A 1 112 ? -13.297 -28.266 -9.008 1 95.12 112 GLY A O 1
ATOM 859 N N . LEU A 1 113 ? -14.562 -30.047 -8.961 1 97.44 113 LEU A N 1
ATOM 860 C CA . LEU A 1 113 ? -14.07 -30.547 -10.242 1 97.44 113 LEU A CA 1
ATOM 861 C C . LEU A 1 113 ? -14.758 -29.828 -11.398 1 97.44 113 LEU A C 1
ATOM 863 O O . LEU A 1 113 ? -15.938 -29.484 -11.312 1 97.44 113 LEU A O 1
ATOM 867 N N . ARG A 1 114 ? -14.07 -29.625 -12.445 1 95.94 114 ARG A N 1
ATOM 868 C CA . ARG A 1 114 ? -14.586 -29.109 -13.703 1 95.94 114 ARG A CA 1
ATOM 869 C C . ARG A 1 114 ? -14.117 -29.953 -14.883 1 95.94 114 ARG A C 1
ATOM 871 O O . ARG A 1 114 ? -12.922 -30.188 -15.047 1 95.94 114 ARG A O 1
ATOM 878 N N . ALA A 1 115 ? -15.016 -30.312 -15.641 1 97.75 115 ALA A N 1
ATOM 879 C CA . ALA A 1 115 ? -14.672 -31.094 -16.828 1 97.75 115 ALA A CA 1
ATOM 880 C C . ALA A 1 115 ? -14.008 -30.203 -17.891 1 97.75 115 ALA A C 1
ATOM 882 O O . ALA A 1 115 ? -14.422 -29.062 -18.094 1 97.75 115 ALA A O 1
ATOM 883 N N . ILE A 1 116 ? -12.992 -30.719 -18.547 1 96.5 116 ILE A N 1
ATOM 884 C CA . ILE A 1 116 ? -12.367 -30.062 -19.688 1 96.5 116 ILE A CA 1
ATOM 885 C C . ILE A 1 116 ? -13.047 -30.531 -20.969 1 96.5 116 ILE A C 1
ATOM 887 O O . ILE A 1 116 ? -12.906 -31.688 -21.375 1 96.5 116 ILE A O 1
ATOM 891 N N . PRO A 1 117 ? -13.711 -29.609 -21.594 1 91.44 117 PRO A N 1
ATOM 892 C CA . PRO A 1 117 ? -14.414 -30.031 -22.812 1 91.44 117 PRO A CA 1
ATOM 893 C C . PRO A 1 117 ? -13.461 -30.438 -23.938 1 91.44 117 PRO A C 1
ATOM 895 O O . PRO A 1 117 ? -12.422 -29.812 -24.125 1 91.44 117 PRO A O 1
ATOM 898 N N . ASN A 1 118 ? -13.781 -31.5 -24.594 1 91.5 118 ASN A N 1
ATOM 899 C CA . ASN A 1 118 ? -13.055 -32 -25.75 1 91.5 118 ASN A CA 1
ATOM 900 C C . ASN A 1 118 ? -11.57 -32.188 -25.438 1 91.5 118 ASN A C 1
ATOM 902 O O . ASN A 1 118 ? -10.711 -31.938 -26.281 1 91.5 118 ASN A O 1
ATOM 906 N N . ALA A 1 119 ? -11.266 -32.594 -24.281 1 93.31 119 ALA A N 1
ATOM 907 C CA . ALA A 1 119 ? -9.898 -32.688 -23.797 1 93.31 119 ALA A CA 1
ATOM 908 C C . ALA A 1 119 ? -9.062 -33.594 -24.688 1 93.31 119 ALA A C 1
ATOM 910 O O . ALA A 1 119 ? -7.895 -33.312 -24.969 1 93.31 119 ALA A O 1
ATOM 911 N N . ARG A 1 120 ? -9.539 -34.688 -25.141 1 92.62 120 ARG A N 1
ATOM 912 C CA . ARG A 1 120 ? -8.781 -35.688 -25.859 1 92.62 120 ARG A CA 1
ATOM 913 C C . ARG A 1 120 ? -8.562 -35.281 -27.312 1 92.62 120 ARG A C 1
ATOM 915 O O . ARG A 1 120 ? -7.625 -35.75 -27.969 1 92.62 120 ARG A O 1
ATOM 922 N N . ASN A 1 121 ? -9.406 -34.375 -27.828 1 91 121 ASN A N 1
ATOM 923 C CA . ASN A 1 121 ? -9.312 -33.969 -29.234 1 91 121 ASN A CA 1
ATOM 924 C C . ASN A 1 121 ? -8.766 -32.562 -29.375 1 91 121 ASN A C 1
ATOM 926 O O . ASN A 1 121 ? -8.539 -32.094 -30.484 1 91 121 ASN A O 1
ATOM 930 N N . SER A 1 122 ? -8.586 -31.938 -28.234 1 90.06 122 SER A N 1
ATOM 931 C CA . SER A 1 122 ? -8.094 -30.562 -28.25 1 90.06 122 SER A CA 1
ATOM 932 C C . SER A 1 122 ? -6.605 -30.516 -28.594 1 90.06 122 SER A C 1
ATOM 934 O O . SER A 1 122 ? -5.848 -31.406 -28.203 1 90.06 122 SER A O 1
ATOM 936 N N . LYS A 1 123 ? -6.203 -29.469 -29.344 1 90.44 123 LYS A N 1
ATOM 937 C CA . LYS A 1 123 ? -4.793 -29.234 -29.641 1 90.44 123 LYS A CA 1
ATOM 938 C C . LYS A 1 123 ? -4.082 -28.578 -28.453 1 90.44 123 LYS A C 1
ATOM 940 O O . LYS A 1 123 ? -2.852 -28.5 -28.422 1 90.44 123 LYS A O 1
ATOM 945 N N . ILE A 1 124 ? -4.801 -28.141 -27.484 1 92.88 124 ILE A N 1
ATOM 946 C CA . ILE A 1 124 ? -4.234 -27.516 -26.297 1 92.88 124 ILE A CA 1
ATOM 947 C C . ILE A 1 124 ? -3.73 -28.594 -25.344 1 92.88 124 ILE A C 1
ATOM 949 O O . ILE A 1 124 ? -4.5 -29.453 -24.906 1 92.88 124 ILE A O 1
ATOM 953 N N . PRO A 1 125 ? -2.428 -28.531 -25.078 1 95.19 125 PRO A N 1
ATOM 954 C CA . PRO A 1 125 ? -1.916 -29.531 -24.125 1 95.19 125 PRO A CA 1
ATOM 955 C C . PRO A 1 125 ? -2.648 -29.5 -22.781 1 95.19 125 PRO A C 1
ATOM 957 O O . PRO A 1 125 ? -3.014 -28.422 -22.297 1 95.19 125 PRO A O 1
ATOM 960 N N . LEU A 1 126 ? -2.836 -30.625 -22.156 1 97.38 126 LEU A N 1
ATOM 961 C CA . LEU A 1 126 ? -3.58 -30.734 -20.906 1 97.38 126 LEU A CA 1
ATOM 962 C C . LEU A 1 126 ? -2.889 -29.953 -19.781 1 97.38 126 LEU A C 1
ATOM 964 O O . LEU A 1 126 ? -3.553 -29.391 -18.922 1 97.38 126 LEU A O 1
ATOM 968 N N . SER A 1 127 ? -1.521 -29.891 -19.828 1 97.69 127 SER A N 1
ATOM 969 C CA . SER A 1 127 ? -0.774 -29.172 -18.797 1 97.69 127 SER A CA 1
ATOM 970 C C . SER A 1 127 ? -1.094 -27.688 -18.828 1 97.69 127 SER A C 1
ATOM 972 O O . SER A 1 127 ? -0.968 -27 -17.812 1 97.69 127 SER A O 1
ATOM 974 N N . ALA A 1 128 ? -1.56 -27.141 -19.953 1 97.44 128 ALA A N 1
ATOM 975 C CA . ALA A 1 128 ? -1.89 -25.719 -20.078 1 97.44 128 ALA A CA 1
ATOM 976 C C . ALA A 1 128 ? -3.047 -25.344 -19.156 1 97.44 128 ALA A C 1
ATOM 978 O O . ALA A 1 128 ? -3.203 -24.172 -18.797 1 97.44 128 ALA A O 1
ATOM 979 N N . HIS A 1 129 ? -3.84 -26.344 -18.75 1 97.75 129 HIS A N 1
ATOM 980 C CA . HIS A 1 129 ? -5.039 -26.109 -17.969 1 97.75 129 HIS A CA 1
ATOM 981 C C . HIS A 1 129 ? -4.691 -25.828 -16.5 1 97.75 129 HIS A C 1
ATOM 983 O O . HIS A 1 129 ? -5.547 -25.391 -15.734 1 97.75 129 HIS A O 1
ATOM 989 N N . VAL A 1 130 ? -3.398 -25.984 -16.141 1 98.06 130 VAL A N 1
ATOM 990 C CA . VAL A 1 130 ? -2.975 -25.625 -14.781 1 98.06 130 VAL A CA 1
ATOM 991 C C . VAL A 1 130 ? -1.961 -24.484 -14.852 1 98.06 130 VAL A C 1
ATOM 993 O O . VAL A 1 130 ? -1.352 -24.125 -13.836 1 98.06 130 VAL A O 1
ATOM 996 N N . GLY A 1 131 ? -1.727 -23.953 -16.047 1 97.69 131 GLY A N 1
ATOM 997 C CA . GLY A 1 131 ? -0.829 -22.828 -16.281 1 97.69 131 GLY A CA 1
ATOM 998 C C . GLY A 1 131 ? -1.516 -21.641 -16.906 1 97.69 131 GLY A C 1
ATOM 999 O O . GLY A 1 131 ? -2.281 -20.938 -16.25 1 97.69 131 GLY A O 1
ATOM 1000 N N . VAL A 1 132 ? -1.386 -21.484 -18.281 1 98.25 132 VAL A N 1
ATOM 1001 C CA . VAL A 1 132 ? -1.876 -20.328 -19.031 1 98.25 132 VAL A CA 1
ATOM 1002 C C . VAL A 1 132 ? -3.4 -20.281 -18.953 1 98.25 132 VAL A C 1
ATOM 1004 O O . VAL A 1 132 ? -3.988 -19.203 -18.875 1 98.25 132 VAL A O 1
ATOM 1007 N N . LEU A 1 133 ? -4.055 -21.438 -18.875 1 97.38 133 LEU A N 1
ATOM 1008 C CA . LEU A 1 133 ? -5.512 -21.484 -18.812 1 97.38 133 LEU A CA 1
ATOM 1009 C C . LEU A 1 133 ? -5.984 -21.75 -17.391 1 97.38 133 LEU A C 1
ATOM 1011 O O . LEU A 1 133 ? -7.188 -21.812 -17.125 1 97.38 133 LEU A O 1
ATOM 1015 N N . GLY A 1 134 ? -5.039 -21.891 -16.453 1 97 134 GLY A N 1
ATOM 1016 C CA . GLY A 1 134 ? -5.336 -22.172 -15.055 1 97 134 GLY A CA 1
ATOM 1017 C C . GLY A 1 134 ? -5.211 -20.953 -14.156 1 97 134 GLY A C 1
ATOM 1018 O O . GLY A 1 134 ? -5.5 -19.828 -14.578 1 97 134 GLY A O 1
ATOM 1019 N N . MET A 1 135 ? -4.848 -21.172 -12.953 1 97.06 135 MET A N 1
ATOM 1020 C CA . MET A 1 135 ? -4.797 -20.141 -11.922 1 97.06 135 MET A CA 1
ATOM 1021 C C . MET A 1 135 ? -3.791 -19.062 -12.281 1 97.06 135 MET A C 1
ATOM 1023 O O . MET A 1 135 ? -4.09 -17.859 -12.18 1 97.06 135 MET A O 1
ATOM 1027 N N . PRO A 1 136 ? -2.574 -19.391 -12.797 1 98.12 136 PRO A N 1
ATOM 1028 C CA . PRO A 1 136 ? -1.624 -18.328 -13.164 1 98.12 136 PRO A CA 1
ATOM 1029 C C . PRO A 1 136 ? -2.166 -17.406 -14.25 1 98.12 136 PRO A C 1
ATOM 1031 O O . PRO A 1 136 ? -2.002 -16.188 -14.156 1 98.12 136 PRO A O 1
ATOM 1034 N N . GLY A 1 137 ? -2.824 -18.016 -15.273 1 98.44 137 GLY A N 1
ATOM 1035 C CA . GLY A 1 137 ? -3.428 -17.188 -16.297 1 98.44 137 GLY A CA 1
ATOM 1036 C C . GLY A 1 137 ? -4.516 -16.266 -15.766 1 98.44 137 GLY A C 1
ATOM 1037 O O . GLY A 1 137 ? -4.543 -15.078 -16.078 1 98.44 137 GLY A O 1
ATOM 1038 N N . MET A 1 138 ? -5.367 -16.859 -14.961 1 98.25 138 MET A N 1
ATOM 1039 C CA . MET A 1 138 ? -6.441 -16.078 -14.359 1 98.25 138 MET A CA 1
ATOM 1040 C C . MET A 1 138 ? -5.875 -14.977 -13.461 1 98.25 138 MET A C 1
ATOM 1042 O O . MET A 1 138 ? -6.391 -13.859 -13.445 1 98.25 138 MET A O 1
ATOM 1046 N N . THR A 1 139 ? -4.859 -15.281 -12.719 1 98.62 139 THR A N 1
ATOM 1047 C CA . THR A 1 139 ? -4.195 -14.32 -11.852 1 98.62 139 THR A CA 1
ATOM 1048 C C . THR A 1 139 ? -3.678 -13.133 -12.664 1 98.62 139 THR A C 1
ATOM 1050 O O . THR A 1 139 ? -3.965 -11.977 -12.336 1 98.62 139 THR A O 1
ATOM 1053 N N . ALA A 1 140 ? -2.98 -13.398 -13.703 1 98.81 140 ALA A N 1
ATOM 1054 C CA . ALA A 1 140 ? -2.432 -12.352 -14.562 1 98.81 140 ALA A CA 1
ATOM 1055 C C . ALA A 1 140 ? -3.545 -11.492 -15.164 1 98.81 140 ALA A C 1
ATOM 1057 O O . ALA A 1 140 ? -3.5 -10.266 -15.086 1 98.81 140 ALA A O 1
ATOM 1058 N N . TYR A 1 141 ? -4.539 -12.156 -15.711 1 98.81 141 TYR A N 1
ATOM 1059 C CA . TYR A 1 141 ? -5.617 -11.516 -16.453 1 98.81 141 TYR A CA 1
ATOM 1060 C C . TYR A 1 141 ? -6.453 -10.617 -15.547 1 98.81 141 TYR A C 1
ATOM 1062 O O . TYR A 1 141 ? -6.66 -9.445 -15.844 1 98.81 141 TYR A O 1
ATOM 1070 N N . SER A 1 142 ? -6.852 -11.133 -14.461 1 98.75 142 SER A N 1
ATOM 1071 C CA . SER A 1 142 ? -7.801 -10.445 -13.594 1 98.75 142 SER A CA 1
ATOM 1072 C C . SER A 1 142 ? -7.133 -9.305 -12.836 1 98.75 142 SER A C 1
ATOM 1074 O O . SER A 1 142 ? -7.668 -8.195 -12.781 1 98.75 142 SER A O 1
ATOM 1076 N N . SER A 1 143 ? -5.977 -9.531 -12.312 1 98.81 143 SER A N 1
ATOM 1077 C CA . SER A 1 143 ? -5.328 -8.516 -11.484 1 98.81 143 SER A CA 1
ATOM 1078 C C . SER A 1 143 ? -4.836 -7.348 -12.336 1 98.81 143 SER A C 1
ATOM 1080 O O . SER A 1 143 ? -4.863 -6.195 -11.898 1 98.81 143 SER A O 1
ATOM 1082 N N . LEU A 1 144 ? -4.332 -7.66 -13.539 1 98.81 144 LEU A N 1
ATOM 1083 C CA . LEU A 1 144 ? -3.932 -6.582 -14.438 1 98.81 144 LEU A CA 1
ATOM 1084 C C . LEU A 1 144 ? -5.117 -5.684 -14.773 1 98.81 144 LEU A C 1
ATOM 1086 O O . LEU A 1 144 ? -4.992 -4.457 -14.773 1 98.81 144 LEU A O 1
ATOM 1090 N N . LYS A 1 145 ? -6.23 -6.312 -15.008 1 98.31 145 LYS A N 1
ATOM 1091 C CA . LYS A 1 145 ? -7.441 -5.578 -15.359 1 98.31 145 LYS A CA 1
ATOM 1092 C C . LYS A 1 145 ? -7.973 -4.785 -14.164 1 98.31 145 LYS A C 1
ATOM 1094 O O . LYS A 1 145 ? -8.18 -3.576 -14.258 1 98.31 145 LYS A O 1
ATOM 1099 N N . ILE A 1 146 ? -8.141 -5.426 -13.047 1 98.62 146 ILE A N 1
ATOM 1100 C CA . ILE A 1 146 ? -8.906 -4.859 -11.945 1 98.62 146 ILE A CA 1
ATOM 1101 C C . ILE A 1 146 ? -8.016 -3.918 -11.133 1 98.62 146 ILE A C 1
ATOM 1103 O O . ILE A 1 146 ? -8.453 -2.83 -10.742 1 98.62 146 ILE A O 1
ATOM 1107 N N . ILE A 1 147 ? -6.801 -4.27 -10.867 1 98.81 147 ILE A N 1
ATOM 1108 C CA . ILE A 1 147 ? -5.922 -3.479 -10.008 1 98.81 147 ILE A CA 1
ATOM 1109 C C . ILE A 1 147 ? -5.016 -2.602 -10.867 1 98.81 147 ILE A C 1
ATOM 1111 O O . ILE A 1 147 ? -4.848 -1.412 -10.594 1 98.81 147 ILE A O 1
ATOM 1115 N N . GLY A 1 148 ? -4.473 -3.18 -11.922 1 98.81 148 GLY A N 1
ATOM 1116 C CA . GLY A 1 148 ? -3.564 -2.43 -12.781 1 98.81 148 GLY A CA 1
ATOM 1117 C C . GLY A 1 148 ? -4.25 -1.312 -13.539 1 98.81 148 GLY A C 1
ATOM 1118 O O . GLY A 1 148 ? -3.674 -0.24 -13.734 1 98.81 148 GLY A O 1
ATOM 1119 N N . GLN A 1 149 ? -5.453 -1.607 -14.094 1 98.75 149 GLN A N 1
ATOM 1120 C CA . GLN A 1 149 ? -6.215 -0.651 -14.891 1 98.75 149 GLN A CA 1
ATOM 1121 C C . GLN A 1 149 ? -5.32 0.037 -15.922 1 98.75 149 GLN A C 1
ATOM 1123 O O . GLN A 1 149 ? -5.246 1.267 -15.961 1 98.75 149 GLN A O 1
ATOM 1128 N N . PRO A 1 150 ? -4.719 -0.743 -16.734 1 98.69 150 PRO A N 1
ATOM 1129 C CA . PRO A 1 150 ? -3.693 -0.221 -17.641 1 98.69 150 PRO A CA 1
ATOM 1130 C C . PRO A 1 150 ? -4.27 0.712 -18.703 1 98.69 150 PRO A C 1
ATOM 1132 O O . PRO A 1 150 ? -5.398 0.513 -19.156 1 98.69 150 PRO A O 1
ATOM 1135 N N . LYS A 1 151 ? -3.516 1.74 -19.078 1 98.62 151 LYS A N 1
ATOM 1136 C CA . LYS A 1 151 ? -3.76 2.629 -20.219 1 98.62 151 LYS A CA 1
ATOM 1137 C C . LYS A 1 151 ? -2.604 2.576 -21.203 1 98.62 151 LYS A C 1
ATOM 1139 O O . LYS A 1 151 ? -1.438 2.52 -20.812 1 98.62 151 LYS A O 1
ATOM 1144 N N . ALA A 1 152 ? -3.025 2.57 -22.469 1 98.75 152 ALA A N 1
ATOM 1145 C CA . ALA A 1 152 ? -1.997 2.584 -23.5 1 98.75 152 ALA A CA 1
ATOM 1146 C C . ALA A 1 152 ? -0.982 3.697 -23.266 1 98.75 152 ALA A C 1
ATOM 1148 O O . ALA A 1 152 ? -1.353 4.812 -22.891 1 98.75 152 ALA A O 1
ATOM 1149 N N . GLY A 1 153 ? 0.268 3.359 -23.469 1 98.62 153 GLY A N 1
ATOM 1150 C CA . GLY A 1 153 ? 1.323 4.344 -23.281 1 98.62 153 GLY A CA 1
ATOM 1151 C C . GLY A 1 153 ? 1.993 4.266 -21.922 1 98.62 153 GLY A C 1
ATOM 1152 O O . GLY A 1 153 ? 3.094 4.793 -21.75 1 98.62 153 GLY A O 1
ATOM 1153 N N . GLU A 1 154 ? 1.402 3.596 -20.953 1 98.88 154 GLU A N 1
ATOM 1154 C CA . GLU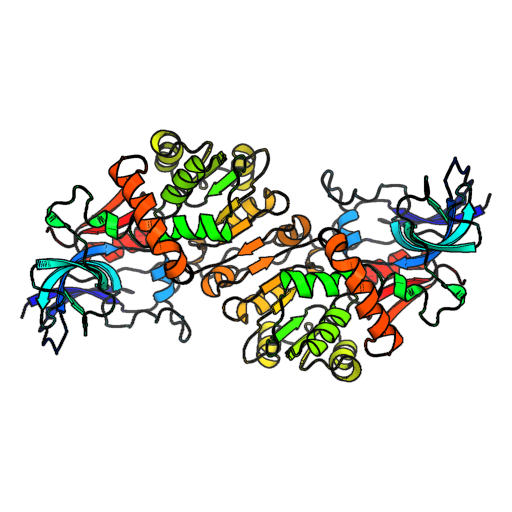 A 1 154 ? 1.99 3.438 -19.625 1 98.88 154 GLU A CA 1
ATOM 1155 C C . GLU A 1 154 ? 3.119 2.41 -19.641 1 98.88 154 GLU A C 1
ATOM 1157 O O . GLU A 1 154 ? 3.242 1.63 -20.594 1 98.88 154 GLU A O 1
ATOM 1162 N N . THR A 1 155 ? 3.938 2.471 -18.625 1 98.94 155 THR A N 1
ATOM 1163 C CA . THR A 1 155 ? 5.027 1.518 -18.438 1 98.94 155 THR A CA 1
ATOM 1164 C C . THR A 1 155 ? 4.73 0.589 -17.266 1 98.94 155 THR A C 1
ATOM 1166 O O . THR A 1 155 ? 4.348 1.047 -16.188 1 98.94 155 THR A O 1
ATOM 1169 N N . ILE A 1 156 ? 4.883 -0.692 -17.5 1 98.94 156 ILE A N 1
ATOM 1170 C CA . ILE A 1 156 ? 4.719 -1.676 -16.438 1 98.94 156 ILE A CA 1
ATOM 1171 C C . ILE A 1 156 ? 6.043 -2.385 -16.172 1 98.94 156 ILE A C 1
ATOM 1173 O O . ILE A 1 156 ? 6.777 -2.703 -17.109 1 98.94 156 ILE A O 1
ATOM 1177 N N . PHE A 1 157 ? 6.441 -2.543 -14.883 1 99 157 PHE A N 1
ATOM 1178 C CA . PHE A 1 157 ? 7.555 -3.383 -14.453 1 99 157 PHE A CA 1
ATOM 1179 C C . PHE A 1 157 ? 7.043 -4.664 -13.805 1 99 157 PHE A C 1
ATOM 1181 O O . PHE A 1 157 ? 6.172 -4.625 -12.938 1 99 157 PHE A O 1
ATOM 1188 N N . ILE A 1 158 ? 7.535 -5.793 -14.258 1 99 158 ILE A N 1
ATOM 1189 C CA . ILE A 1 158 ? 7.121 -7.105 -13.773 1 99 158 ILE A CA 1
ATOM 1190 C C . ILE A 1 158 ? 8.32 -7.832 -13.172 1 99 158 ILE A C 1
ATOM 1192 O O . ILE A 1 158 ? 9.273 -8.164 -13.875 1 99 158 ILE A O 1
ATOM 1196 N N . SER A 1 159 ? 8.328 -8.031 -11.859 1 98.94 159 SER A N 1
ATOM 1197 C CA . SER A 1 159 ? 9.328 -8.898 -11.25 1 98.94 159 SER A CA 1
ATOM 1198 C C . SER A 1 159 ? 8.992 -10.367 -11.469 1 98.94 159 SER A C 1
ATOM 1200 O O . SER A 1 159 ? 7.828 -10.727 -11.633 1 98.94 159 SER A O 1
ATOM 1202 N N . ALA A 1 160 ? 10.094 -11.242 -11.461 1 98.69 160 ALA A N 1
ATOM 1203 C CA . ALA A 1 160 ? 9.914 -12.656 -11.805 1 98.69 160 ALA A CA 1
ATOM 1204 C C . ALA A 1 160 ? 9.117 -12.805 -13.094 1 98.69 160 ALA A C 1
ATOM 1206 O O . ALA A 1 160 ? 8.156 -13.586 -13.148 1 98.69 160 ALA A O 1
ATOM 1207 N N . ALA A 1 161 ? 9.547 -12.078 -14.125 1 98.88 161 ALA A N 1
ATOM 1208 C CA . ALA A 1 161 ? 8.773 -11.922 -15.352 1 98.88 161 ALA A CA 1
ATOM 1209 C C . ALA A 1 161 ? 8.742 -13.227 -16.156 1 98.88 161 ALA A C 1
ATOM 1211 O O . ALA A 1 161 ? 7.836 -13.445 -16.953 1 98.88 161 ALA A O 1
ATOM 1212 N N . ALA A 1 162 ? 9.711 -14.047 -15.914 1 98.69 162 ALA A N 1
ATOM 1213 C CA . ALA A 1 162 ? 9.805 -15.289 -16.672 1 98.69 162 ALA A CA 1
ATOM 1214 C C . ALA A 1 162 ? 9.062 -16.422 -15.977 1 98.69 162 ALA A C 1
ATOM 1216 O O . ALA A 1 162 ? 9.086 -17.562 -16.438 1 98.69 162 ALA A O 1
ATOM 1217 N N . GLY A 1 163 ? 8.453 -16.141 -14.844 1 98.38 163 GLY A N 1
ATOM 1218 C CA . GLY A 1 163 ? 7.695 -17.141 -14.102 1 98.38 163 GLY A CA 1
ATOM 1219 C C . GLY A 1 163 ? 6.32 -17.406 -14.688 1 98.38 163 GLY A C 1
ATOM 1220 O O . GLY A 1 163 ? 6 -16.922 -15.773 1 98.38 163 GLY A O 1
ATOM 1221 N N . ALA A 1 164 ? 5.531 -18.203 -13.93 1 98.5 164 ALA A N 1
ATOM 1222 C CA . ALA A 1 164 ? 4.223 -18.672 -14.391 1 98.5 164 ALA A CA 1
ATOM 1223 C C . ALA A 1 164 ? 3.293 -17.484 -14.664 1 98.5 164 ALA A C 1
ATOM 1225 O O . ALA A 1 164 ? 2.678 -17.406 -15.734 1 98.5 164 ALA A O 1
ATOM 1226 N N . VAL A 1 165 ? 3.23 -16.547 -13.734 1 98.81 165 VAL A N 1
ATOM 1227 C CA . VAL A 1 165 ? 2.312 -15.422 -13.844 1 98.81 165 VAL A CA 1
ATOM 1228 C C . VAL A 1 165 ? 2.955 -14.305 -14.664 1 98.81 165 VAL A C 1
ATOM 1230 O O . VAL A 1 165 ? 2.326 -13.75 -15.562 1 98.81 165 VAL A O 1
ATOM 1233 N N . GLY A 1 166 ? 4.223 -14.016 -14.461 1 98.88 166 GLY A N 1
ATOM 1234 C CA . GLY A 1 166 ? 4.922 -12.891 -15.055 1 98.88 166 GLY A CA 1
ATOM 1235 C C . GLY A 1 166 ? 4.953 -12.945 -16.578 1 98.88 166 GLY A C 1
ATOM 1236 O O . GLY A 1 166 ? 4.742 -11.93 -17.234 1 98.88 166 GLY A O 1
ATOM 1237 N N . GLN A 1 167 ? 5.199 -14.133 -17.109 1 98.88 167 GLN A N 1
ATOM 1238 C CA . GLN A 1 167 ? 5.324 -14.25 -18.562 1 98.88 167 GLN A CA 1
ATOM 1239 C C . GLN A 1 167 ? 4 -13.938 -19.25 1 98.88 167 GLN A C 1
ATOM 1241 O O . GLN A 1 167 ? 3.984 -13.453 -20.391 1 98.88 167 GLN A O 1
ATOM 1246 N N . LEU A 1 168 ? 2.922 -14.164 -18.547 1 98.88 168 LEU A N 1
ATOM 1247 C CA . LEU A 1 168 ? 1.601 -13.906 -19.109 1 98.88 168 LEU A CA 1
ATOM 1248 C C . LEU A 1 168 ? 1.222 -12.438 -18.953 1 98.88 168 LEU A C 1
ATOM 1250 O O . LEU A 1 168 ? 0.681 -11.828 -19.875 1 98.88 168 LEU A O 1
ATOM 1254 N N . VAL A 1 169 ? 1.521 -11.812 -17.781 1 98.94 169 VAL A N 1
ATOM 1255 C CA . VAL A 1 169 ? 1.259 -10.391 -17.547 1 98.94 169 VAL A CA 1
ATOM 1256 C C . VAL A 1 169 ? 1.919 -9.555 -18.641 1 98.94 169 VAL A C 1
ATOM 1258 O O . VAL A 1 169 ? 1.299 -8.648 -19.203 1 98.94 169 VAL A O 1
ATOM 1261 N N . GLY A 1 170 ? 3.178 -9.883 -18.938 1 98.88 170 GLY A N 1
ATOM 1262 C CA . GLY A 1 170 ? 3.912 -9.109 -19.922 1 98.88 170 GLY A CA 1
ATOM 1263 C C . GLY A 1 170 ? 3.27 -9.133 -21.297 1 98.88 170 GLY A C 1
ATOM 1264 O O . GLY A 1 170 ? 3.133 -8.086 -21.938 1 98.88 170 GLY A O 1
ATOM 1265 N N . GLN A 1 171 ? 2.879 -10.289 -21.734 1 98.81 171 GLN A N 1
ATOM 1266 C CA . GLN A 1 171 ? 2.256 -10.422 -23.047 1 98.81 171 GLN A CA 1
ATOM 1267 C C . GLN A 1 171 ? 0.906 -9.703 -23.094 1 98.81 171 GLN A C 1
ATOM 1269 O O . GLN A 1 171 ? 0.573 -9.055 -24.078 1 98.81 171 GLN A O 1
ATOM 1274 N N . MET A 1 172 ? 0.123 -9.844 -22.047 1 98.69 172 MET A N 1
ATOM 1275 C CA . MET A 1 172 ? -1.169 -9.164 -21.984 1 98.69 172 MET A CA 1
ATOM 1276 C C . MET A 1 172 ? -0.987 -7.648 -21.953 1 98.69 172 MET A C 1
ATOM 1278 O O . MET A 1 172 ? -1.733 -6.918 -22.609 1 98.69 172 MET A O 1
ATOM 1282 N N . ALA A 1 173 ? -0.01 -7.176 -21.219 1 98.88 173 ALA A N 1
ATOM 1283 C CA . ALA A 1 173 ? 0.285 -5.746 -21.141 1 98.88 173 ALA A CA 1
ATOM 1284 C C . ALA A 1 173 ? 0.708 -5.203 -22.5 1 98.88 173 ALA A C 1
ATOM 1286 O O . ALA A 1 173 ? 0.313 -4.098 -22.891 1 98.88 173 ALA A O 1
ATOM 1287 N N . LYS A 1 174 ? 1.522 -6.008 -23.234 1 98.56 174 LYS A N 1
ATOM 1288 C CA . LYS A 1 174 ? 1.916 -5.609 -24.578 1 98.56 174 LYS A CA 1
ATOM 1289 C C . LYS A 1 174 ? 0.694 -5.395 -25.469 1 98.56 174 LYS A C 1
ATOM 1291 O O . LYS A 1 174 ? 0.628 -4.418 -26.219 1 98.56 174 LYS A O 1
ATOM 1296 N N . ARG A 1 175 ? -0.229 -6.254 -25.359 1 97.06 175 ARG A N 1
ATOM 1297 C CA . ARG A 1 175 ? -1.442 -6.191 -26.156 1 97.06 175 ARG A CA 1
ATOM 1298 C C . ARG A 1 175 ? -2.258 -4.945 -25.828 1 97.06 175 ARG A C 1
ATOM 1300 O O . ARG A 1 175 ? -3.021 -4.457 -26.656 1 97.06 175 ARG A O 1
ATOM 1307 N N . LEU A 1 176 ? -2.105 -4.449 -24.641 1 97.75 176 LEU A N 1
ATOM 1308 C CA . LEU A 1 176 ? -2.859 -3.283 -24.188 1 97.75 176 LEU A CA 1
ATOM 1309 C C . LEU A 1 176 ? -2.102 -1.995 -24.5 1 97.75 176 LEU A C 1
ATOM 1311 O O . LEU A 1 176 ? -2.551 -0.906 -24.141 1 97.75 176 LEU A O 1
ATOM 1315 N N . GLY A 1 177 ? -0.92 -2.086 -25.094 1 98.5 177 GLY A N 1
ATOM 1316 C CA . GLY A 1 177 ? -0.193 -0.917 -25.562 1 98.5 177 GLY A CA 1
ATOM 1317 C C . GLY A 1 177 ? 0.788 -0.373 -24.547 1 98.5 177 GLY A C 1
ATOM 1318 O O . GLY A 1 177 ? 1.218 0.778 -24.641 1 98.5 177 GLY A O 1
ATOM 1319 N N . LEU A 1 178 ? 1.175 -1.166 -23.578 1 98.88 178 LEU A N 1
ATOM 1320 C CA . LEU A 1 178 ? 2.113 -0.705 -22.562 1 98.88 178 LEU A CA 1
ATOM 1321 C C . LEU A 1 178 ? 3.553 -0.954 -22.984 1 98.88 178 LEU A C 1
ATOM 1323 O O . LEU A 1 178 ? 3.818 -1.862 -23.781 1 98.88 178 LEU A O 1
ATOM 1327 N N . ARG A 1 179 ? 4.457 -0.091 -22.516 1 98.94 179 ARG A N 1
ATOM 1328 C CA . ARG A 1 179 ? 5.863 -0.473 -22.453 1 98.94 179 ARG A CA 1
ATOM 1329 C C . ARG A 1 179 ? 6.109 -1.474 -21.328 1 98.94 179 ARG A C 1
ATOM 1331 O O . ARG A 1 179 ? 5.746 -1.224 -20.172 1 98.94 179 ARG A O 1
ATOM 1338 N N . VAL A 1 180 ? 6.719 -2.592 -21.641 1 98.94 180 VAL A N 1
ATOM 1339 C CA . VAL A 1 180 ? 6.816 -3.688 -20.688 1 98.94 180 VAL A CA 1
ATOM 1340 C C . VAL A 1 180 ? 8.281 -3.924 -20.312 1 98.94 180 VAL A C 1
ATOM 1342 O O . VAL A 1 180 ? 9.109 -4.18 -21.188 1 98.94 180 VAL A O 1
ATOM 1345 N N . VAL A 1 181 ? 8.594 -3.82 -19.016 1 98.94 181 VAL A N 1
ATOM 1346 C CA . VAL A 1 181 ? 9.906 -4.066 -18.438 1 98.94 181 VAL A CA 1
ATOM 1347 C C . VAL A 1 181 ? 9.852 -5.273 -17.516 1 98.94 181 VAL A C 1
ATOM 1349 O O . VAL A 1 181 ? 8.914 -5.406 -16.719 1 98.94 181 VAL A O 1
ATOM 1352 N N . GLY A 1 182 ? 10.828 -6.211 -17.656 1 98.94 182 GLY A N 1
ATOM 1353 C CA . GLY A 1 182 ? 10.828 -7.391 -16.812 1 98.94 182 GLY A CA 1
ATOM 1354 C C . GLY A 1 182 ? 12.164 -7.652 -16.141 1 98.94 182 GLY A C 1
ATOM 1355 O O . GLY A 1 182 ? 13.203 -7.199 -16.641 1 98.94 182 GLY A O 1
ATOM 1356 N N . SER A 1 183 ? 12.141 -8.266 -15 1 98.88 183 SER A N 1
ATOM 1357 C CA . SER A 1 183 ? 13.344 -8.828 -14.398 1 98.88 183 SER A CA 1
ATOM 1358 C C . SER A 1 183 ? 13.234 -10.344 -14.25 1 98.88 183 SER A C 1
ATOM 1360 O O . SER A 1 183 ? 12.133 -10.875 -14.078 1 98.88 183 SER A O 1
ATOM 1362 N N . ALA A 1 184 ? 14.336 -11.031 -14.391 1 98.69 184 ALA A N 1
ATOM 1363 C CA . ALA A 1 184 ? 14.438 -12.477 -14.211 1 98.69 184 ALA A CA 1
ATOM 1364 C C . ALA A 1 184 ? 15.797 -12.852 -13.617 1 98.69 184 ALA A C 1
ATOM 1366 O O . ALA A 1 184 ? 16.688 -12.016 -13.516 1 98.69 184 ALA A O 1
ATOM 1367 N N . GLY A 1 185 ? 15.945 -14.109 -13.234 1 97.75 185 GLY A N 1
ATOM 1368 C CA . GLY A 1 185 ? 17.078 -14.5 -12.414 1 97.75 185 GLY A CA 1
ATOM 1369 C C . GLY A 1 185 ? 18.219 -15.102 -13.227 1 97.75 185 GLY A C 1
ATOM 1370 O O . GLY A 1 185 ? 19.219 -15.555 -12.664 1 97.75 185 GLY A O 1
ATOM 1371 N N . SER A 1 186 ? 18.109 -15.156 -14.57 1 98.25 186 SER A N 1
ATOM 1372 C CA . SER A 1 186 ? 19.188 -15.672 -15.414 1 98.25 186 SER A CA 1
ATOM 1373 C C . SER A 1 186 ? 19.172 -15.016 -16.797 1 98.25 186 SER A C 1
ATOM 1375 O O . SER A 1 186 ? 18.156 -14.453 -17.203 1 98.25 186 SER A O 1
ATOM 1377 N N . ASP A 1 187 ? 20.312 -15.094 -17.484 1 98.56 187 ASP A N 1
ATOM 1378 C CA . ASP A 1 187 ? 20.453 -14.438 -18.781 1 98.56 187 ASP A CA 1
ATOM 1379 C C . ASP A 1 187 ? 19.562 -15.102 -19.828 1 98.56 187 ASP A C 1
ATOM 1381 O O . ASP A 1 187 ? 19.016 -14.43 -20.703 1 98.56 187 ASP A O 1
ATOM 1385 N N . ASP A 1 188 ? 19.453 -16.391 -19.734 1 98.56 188 ASP A N 1
ATOM 1386 C CA . ASP A 1 188 ? 18.594 -17.078 -20.688 1 98.56 188 ASP A CA 1
ATOM 1387 C C . ASP A 1 188 ? 17.141 -16.688 -20.531 1 98.56 188 ASP A C 1
ATOM 1389 O O . ASP A 1 188 ? 16.406 -16.547 -21.516 1 98.56 188 ASP A O 1
ATOM 1393 N N . LYS A 1 189 ? 16.703 -16.469 -19.328 1 98.69 189 LYS A N 1
ATOM 1394 C CA . LYS A 1 189 ? 15.344 -16 -19.078 1 98.69 189 LYS A CA 1
ATOM 1395 C C . LYS A 1 189 ? 15.156 -14.57 -19.594 1 98.69 189 LYS A C 1
ATOM 1397 O O . LYS A 1 189 ? 14.109 -14.242 -20.141 1 98.69 189 LYS A O 1
ATOM 1402 N N . VAL A 1 190 ? 16.156 -13.75 -19.391 1 98.88 190 VAL A N 1
ATOM 1403 C CA . VAL A 1 190 ? 16.094 -12.383 -19.891 1 98.88 190 VAL A CA 1
ATOM 1404 C C . VAL A 1 190 ? 16 -12.398 -21.422 1 98.88 190 VAL A C 1
ATOM 1406 O O . VAL A 1 190 ? 15.219 -11.648 -22 1 98.88 190 VAL A O 1
ATOM 1409 N N . GLU A 1 191 ? 16.781 -13.242 -22.031 1 98.81 191 GLU A N 1
ATOM 1410 C CA . GLU A 1 191 ? 16.734 -13.383 -23.484 1 98.81 191 GLU A CA 1
ATOM 1411 C C . GLU A 1 191 ? 15.344 -13.812 -23.938 1 98.81 191 GLU A C 1
ATOM 1413 O O . GLU A 1 191 ? 14.82 -13.281 -24.922 1 98.81 191 GLU A O 1
ATOM 1418 N N . TYR A 1 192 ? 14.742 -14.758 -23.25 1 98.75 192 TYR A N 1
ATOM 1419 C CA . TYR A 1 192 ? 13.391 -15.219 -23.547 1 98.75 192 TYR A CA 1
ATOM 1420 C C . TYR A 1 192 ? 12.391 -14.078 -23.453 1 98.75 192 TYR A C 1
ATOM 1422 O O . TYR A 1 192 ? 11.523 -13.938 -24.328 1 98.75 192 TYR A O 1
ATOM 1430 N N . LEU A 1 193 ? 12.508 -13.211 -22.438 1 98.88 193 LEU A N 1
ATOM 1431 C CA . LEU A 1 193 ? 11.609 -12.07 -22.25 1 98.88 193 LEU A CA 1
ATOM 1432 C C . LEU A 1 193 ? 11.703 -11.117 -23.438 1 98.88 193 LEU A C 1
ATOM 1434 O O . LEU A 1 193 ? 10.68 -10.656 -23.953 1 98.88 193 LEU A O 1
ATOM 1438 N N . LEU A 1 194 ? 12.93 -10.859 -23.891 1 98.88 194 LEU A N 1
ATOM 1439 C CA . LEU A 1 194 ? 13.164 -9.852 -24.922 1 98.88 194 LEU A CA 1
ATOM 1440 C C . LEU A 1 194 ? 12.844 -10.406 -26.312 1 98.88 194 LEU A C 1
ATOM 1442 O O . LEU A 1 194 ? 12.172 -9.75 -27.109 1 98.88 194 LEU A O 1
ATOM 1446 N N . LYS A 1 195 ? 13.234 -11.578 -26.594 1 98.69 195 LYS A N 1
ATOM 1447 C CA . LYS A 1 195 ? 13.164 -12.109 -27.953 1 98.69 195 LYS A CA 1
ATOM 1448 C C . LYS A 1 195 ? 11.828 -12.797 -28.203 1 98.69 195 LYS A C 1
ATOM 1450 O O . LYS A 1 195 ? 11.195 -12.578 -29.234 1 98.69 195 LYS A O 1
ATOM 1455 N N . ASP A 1 196 ? 11.445 -13.633 -27.266 1 98.5 196 ASP A N 1
ATOM 1456 C CA . ASP A 1 196 ? 10.25 -14.438 -27.484 1 98.5 196 ASP A CA 1
ATOM 1457 C C . ASP A 1 196 ? 9 -13.695 -27.031 1 98.5 196 ASP A C 1
ATOM 1459 O O . ASP A 1 196 ? 8 -13.633 -27.75 1 98.5 196 ASP A O 1
ATOM 1463 N N . LEU A 1 197 ? 9.039 -13.109 -25.844 1 98.75 197 LEU A N 1
ATOM 1464 C CA . LEU A 1 197 ? 7.852 -12.461 -25.297 1 98.75 197 LEU A CA 1
ATOM 1465 C C . LEU A 1 197 ? 7.785 -11 -25.719 1 98.75 197 LEU A C 1
ATOM 1467 O O . LEU A 1 197 ? 6.773 -10.328 -25.5 1 98.75 197 LEU A O 1
ATOM 1471 N N . LYS A 1 198 ? 8.82 -10.445 -26.234 1 98.44 198 LYS A N 1
ATOM 1472 C CA . LYS A 1 198 ? 8.875 -9.117 -26.844 1 98.44 198 LYS A CA 1
ATOM 1473 C C . LYS A 1 198 ? 8.734 -8.023 -25.797 1 98.44 198 LYS A C 1
ATOM 1475 O O . LYS A 1 198 ? 8.102 -6.996 -26.047 1 98.44 198 LYS A O 1
ATOM 1480 N N . PHE A 1 199 ? 9.195 -8.297 -24.609 1 98.88 199 PHE A N 1
ATOM 1481 C CA . PHE A 1 199 ? 9.344 -7.211 -23.641 1 98.88 199 PHE A CA 1
ATOM 1482 C C . PHE A 1 199 ? 10.188 -6.082 -24.219 1 98.88 199 PHE A C 1
ATOM 1484 O O . PHE A 1 199 ? 11.055 -6.316 -25.062 1 98.88 199 PHE A O 1
ATOM 1491 N N . ASP A 1 200 ? 9.938 -4.852 -23.781 1 98.94 200 ASP A N 1
ATOM 1492 C CA . ASP A 1 200 ? 10.68 -3.705 -24.297 1 98.94 200 ASP A CA 1
ATOM 1493 C C . ASP A 1 200 ? 12.062 -3.611 -23.656 1 98.94 200 ASP A C 1
ATOM 1495 O O . ASP A 1 200 ? 13.008 -3.127 -24.266 1 98.94 200 ASP A O 1
ATOM 1499 N N . ALA A 1 201 ? 12.133 -4 -22.422 1 98.94 201 ALA A N 1
ATOM 1500 C CA . ALA A 1 201 ? 13.383 -4.07 -21.672 1 98.94 201 ALA A CA 1
ATOM 1501 C C . ALA A 1 201 ? 13.312 -5.152 -20.594 1 98.94 201 ALA A C 1
ATOM 1503 O O . ALA A 1 201 ? 12.227 -5.516 -20.141 1 98.94 201 ALA A O 1
ATOM 1504 N N . ALA A 1 202 ? 14.438 -5.707 -20.234 1 98.94 202 ALA A N 1
ATOM 1505 C CA . ALA A 1 202 ? 14.539 -6.695 -19.172 1 98.94 202 ALA A CA 1
ATOM 1506 C C . ALA A 1 202 ? 15.961 -6.762 -18.625 1 98.94 202 ALA A C 1
ATOM 1508 O O . ALA A 1 202 ? 16.922 -6.387 -19.312 1 98.94 202 ALA A O 1
ATOM 1509 N N . PHE A 1 203 ? 16.094 -7.172 -17.406 1 98.88 203 PHE A N 1
ATOM 1510 C CA . PHE A 1 203 ? 17.438 -7.297 -16.828 1 98.88 203 PHE A CA 1
ATOM 1511 C C . PHE A 1 203 ? 17.5 -8.469 -15.859 1 98.88 203 PHE A C 1
ATOM 1513 O O . PHE A 1 203 ? 16.469 -8.938 -15.367 1 98.88 203 PHE A O 1
ATOM 1520 N N . ASN A 1 204 ? 18.703 -9.023 -15.68 1 98.75 204 ASN A N 1
ATOM 1521 C CA . ASN A 1 204 ? 19 -10.055 -14.695 1 98.75 204 ASN A CA 1
ATOM 1522 C C . ASN A 1 204 ? 19.219 -9.453 -13.305 1 98.75 204 ASN A C 1
ATOM 1524 O O . ASN A 1 204 ? 20.234 -8.82 -13.047 1 98.75 204 ASN A O 1
ATOM 1528 N N . TYR A 1 205 ? 18.266 -9.672 -12.406 1 97.88 205 TYR A N 1
ATOM 1529 C CA . TYR A 1 205 ? 18.281 -8.977 -11.117 1 97.88 205 TYR A CA 1
ATOM 1530 C C . TYR A 1 205 ? 19.422 -9.484 -10.242 1 97.88 205 TYR A C 1
ATOM 1532 O O . TYR A 1 205 ? 19.734 -8.883 -9.211 1 97.88 205 TYR A O 1
ATOM 1540 N N . LYS A 1 206 ? 20.047 -10.594 -10.633 1 97.69 206 LYS A N 1
ATOM 1541 C CA . LYS A 1 206 ? 21.156 -11.141 -9.875 1 97.69 206 LYS A CA 1
ATOM 1542 C C . LYS A 1 206 ? 22.484 -10.492 -10.281 1 97.69 206 LYS A C 1
ATOM 1544 O O . LYS A 1 206 ? 23.516 -10.719 -9.656 1 97.69 206 LYS A O 1
ATOM 1549 N N . LYS A 1 207 ? 22.438 -9.703 -11.336 1 97.75 207 LYS A N 1
ATOM 1550 C CA . LYS A 1 207 ? 23.625 -9.023 -11.82 1 97.75 207 LYS A CA 1
ATOM 1551 C C . LYS A 1 207 ? 23.5 -7.512 -11.648 1 97.75 207 LYS A C 1
ATOM 1553 O O . LYS A 1 207 ? 22.547 -6.898 -12.133 1 97.75 207 LYS A O 1
ATOM 1558 N N . GLY A 1 208 ? 24.469 -6.898 -10.984 1 97.19 208 GLY A N 1
ATOM 1559 C CA . GLY A 1 208 ? 24.469 -5.453 -10.805 1 97.19 208 GLY A CA 1
ATOM 1560 C C . GLY A 1 208 ? 23.5 -4.977 -9.742 1 97.19 208 GLY A C 1
ATOM 1561 O O . GLY A 1 208 ? 23.047 -5.766 -8.914 1 97.19 208 GLY A O 1
ATOM 1562 N N . ASN A 1 209 ? 23.359 -3.668 -9.727 1 98.19 209 ASN A N 1
ATOM 1563 C CA . ASN A 1 209 ? 22.453 -3.027 -8.781 1 98.19 209 ASN A CA 1
ATOM 1564 C C . ASN A 1 209 ? 21.031 -2.98 -9.32 1 98.19 209 ASN A C 1
ATOM 1566 O O . ASN A 1 209 ? 20.781 -2.447 -10.406 1 98.19 209 ASN A O 1
ATOM 1570 N N . ILE A 1 210 ? 20.125 -3.49 -8.609 1 98.62 210 ILE A N 1
ATOM 1571 C CA . ILE A 1 210 ? 18.75 -3.654 -9.07 1 98.62 210 ILE A CA 1
ATOM 1572 C C . ILE A 1 210 ? 18.156 -2.289 -9.391 1 98.62 210 ILE A C 1
ATOM 1574 O O . ILE A 1 210 ? 17.516 -2.115 -10.438 1 98.62 210 ILE A O 1
ATOM 1578 N N . LEU A 1 211 ? 18.297 -1.311 -8.5 1 98.75 211 LEU A N 1
ATOM 1579 C CA . LEU A 1 211 ? 17.734 0.018 -8.719 1 98.75 211 LEU A CA 1
ATOM 1580 C C . LEU A 1 211 ? 18.312 0.656 -9.977 1 98.75 211 LEU A C 1
ATOM 1582 O O . LEU A 1 211 ? 17.578 1.209 -10.789 1 98.75 211 LEU A O 1
ATOM 1586 N N . GLU A 1 212 ? 19.594 0.607 -10.18 1 98.69 212 GLU A N 1
ATOM 1587 C CA . GLU A 1 212 ? 20.234 1.186 -11.359 1 98.69 212 GLU A CA 1
ATOM 1588 C C . GLU A 1 212 ? 19.781 0.488 -12.633 1 98.69 212 GLU A C 1
ATOM 1590 O O . GLU A 1 212 ? 19.547 1.14 -13.656 1 98.69 212 GLU A O 1
ATOM 1595 N N . ASN A 1 213 ? 19.719 -0.865 -12.578 1 98.81 213 ASN A N 1
ATOM 1596 C CA . ASN A 1 213 ? 19.219 -1.612 -13.727 1 98.81 213 ASN A CA 1
ATOM 1597 C C . ASN A 1 213 ? 17.797 -1.186 -14.086 1 98.81 213 ASN A C 1
ATOM 1599 O O . ASN A 1 213 ? 17.469 -1.015 -15.266 1 98.81 213 ASN A O 1
ATOM 1603 N N . LEU A 1 214 ? 16.953 -1.04 -13.055 1 98.88 214 LEU A N 1
ATOM 1604 C CA . LEU A 1 214 ? 15.562 -0.664 -13.289 1 98.88 214 LEU A CA 1
ATOM 1605 C C . LEU A 1 214 ? 15.469 0.756 -13.836 1 98.88 214 LEU A C 1
ATOM 1607 O O . LEU A 1 214 ? 14.68 1.025 -14.742 1 98.88 214 LEU A O 1
ATOM 1611 N N . LYS A 1 215 ? 16.266 1.698 -13.367 1 98.81 215 LYS A N 1
ATOM 1612 C CA . LYS A 1 215 ? 16.312 3.059 -13.891 1 98.81 215 LYS A CA 1
ATOM 1613 C C . LYS A 1 215 ? 16.719 3.066 -15.359 1 98.81 215 LYS A C 1
ATOM 1615 O O . LYS A 1 215 ? 16.172 3.834 -16.156 1 98.81 215 LYS A O 1
ATOM 1620 N N . ALA A 1 216 ? 17.672 2.229 -15.688 1 98.75 216 ALA A N 1
ATOM 1621 C CA . ALA A 1 216 ? 18.109 2.127 -17.078 1 98.75 216 ALA A CA 1
ATOM 1622 C C . ALA A 1 216 ? 17.016 1.538 -17.953 1 98.75 216 ALA A C 1
ATOM 1624 O O . ALA A 1 216 ? 16.828 1.983 -19.094 1 98.75 216 ALA A O 1
ATOM 1625 N N . ALA A 1 217 ? 16.281 0.575 -17.438 1 98.81 217 ALA A N 1
ATOM 1626 C CA . ALA A 1 217 ? 15.258 -0.123 -18.203 1 98.81 217 ALA A CA 1
ATOM 1627 C C . ALA A 1 217 ? 14 0.728 -18.328 1 98.81 217 ALA A C 1
ATOM 1629 O O . ALA A 1 217 ? 13.242 0.587 -19.297 1 98.81 217 ALA A O 1
ATOM 1630 N N . ALA A 1 218 ? 13.727 1.567 -17.359 1 98.62 218 ALA A N 1
ATOM 1631 C CA . ALA A 1 218 ? 12.562 2.451 -17.328 1 98.62 218 ALA A CA 1
ATOM 1632 C C . ALA A 1 218 ? 12.969 3.873 -16.938 1 98.62 218 ALA A C 1
ATOM 1634 O O . ALA A 1 218 ? 12.586 4.367 -15.883 1 98.62 218 ALA A O 1
ATOM 1635 N N . PRO A 1 219 ? 13.602 4.559 -17.828 1 98.25 219 PRO A N 1
ATOM 1636 C CA . PRO A 1 219 ? 14.172 5.867 -17.484 1 98.25 219 PRO A CA 1
ATOM 1637 C C . PRO A 1 219 ? 13.102 6.906 -17.141 1 98.25 219 PRO A C 1
ATOM 1639 O O . PRO A 1 219 ? 13.375 7.859 -16.422 1 98.25 219 PRO A O 1
ATOM 1642 N N . GLU A 1 220 ? 11.867 6.727 -17.672 1 97.81 220 GLU A N 1
ATOM 1643 C CA . GLU A 1 220 ? 10.812 7.699 -17.406 1 97.81 220 GLU A CA 1
ATOM 1644 C C . GLU A 1 220 ? 9.992 7.297 -16.188 1 97.81 220 GLU A C 1
ATOM 1646 O O . GLU A 1 220 ? 9.016 7.969 -15.844 1 97.81 220 GLU A O 1
ATOM 1651 N N . GLY A 1 221 ? 10.281 6.156 -15.594 1 98.69 221 GLY A N 1
ATOM 1652 C CA . GLY A 1 221 ? 9.539 5.672 -14.438 1 98.69 221 GLY A CA 1
ATOM 1653 C C . GLY A 1 221 ? 8.523 4.598 -14.789 1 98.69 221 GLY A C 1
ATOM 1654 O O . GLY A 1 221 ? 8.43 4.18 -15.945 1 98.69 221 GLY A O 1
ATOM 1655 N N . VAL A 1 222 ? 7.871 4.129 -13.766 1 98.81 222 VAL A N 1
ATOM 1656 C CA . VAL A 1 222 ? 6.949 3.004 -13.875 1 98.81 222 VAL A CA 1
ATOM 1657 C C . VAL A 1 222 ? 5.559 3.426 -13.398 1 98.81 222 VAL A C 1
ATOM 1659 O O . VAL A 1 222 ? 5.418 4.027 -12.336 1 98.81 222 VAL A O 1
ATOM 1662 N N . ASP A 1 223 ? 4.547 3.125 -14.203 1 98.94 223 ASP A N 1
ATOM 1663 C CA . ASP A 1 223 ? 3.166 3.432 -13.844 1 98.94 223 ASP A CA 1
ATOM 1664 C C . ASP A 1 223 ? 2.537 2.281 -13.055 1 98.94 223 ASP A C 1
ATOM 1666 O O . ASP A 1 223 ? 1.72 2.508 -12.164 1 98.94 223 ASP A O 1
ATOM 1670 N N . ILE A 1 224 ? 2.867 1.058 -13.438 1 99 224 ILE A N 1
ATOM 1671 C CA . ILE A 1 224 ? 2.338 -0.146 -12.805 1 99 224 ILE A CA 1
ATOM 1672 C C . ILE A 1 224 ? 3.486 -1.069 -12.414 1 99 224 ILE A C 1
ATOM 1674 O O . ILE A 1 224 ? 4.395 -1.32 -13.211 1 99 224 ILE A O 1
ATOM 1678 N N . TYR A 1 225 ? 3.561 -1.5 -11.227 1 99 225 TYR A N 1
ATOM 1679 C CA . TYR A 1 225 ? 4.48 -2.545 -10.797 1 99 225 TYR A CA 1
ATOM 1680 C C . TYR A 1 225 ? 3.73 -3.826 -10.453 1 99 225 TYR A C 1
ATOM 1682 O O . TYR A 1 225 ? 2.861 -3.83 -9.578 1 99 225 TYR A O 1
ATOM 1690 N N . TYR A 1 226 ? 3.967 -4.863 -11.195 1 99 226 TYR A N 1
ATOM 1691 C CA . TYR A 1 226 ? 3.453 -6.191 -10.883 1 99 226 TYR A CA 1
ATOM 1692 C C . TYR A 1 226 ? 4.41 -6.945 -9.969 1 99 226 TYR A C 1
ATOM 1694 O O . TYR A 1 226 ? 5.41 -7.504 -10.438 1 99 226 TYR A O 1
ATOM 1702 N N . GLU A 1 227 ? 4.078 -7.031 -8.727 1 98.94 227 GLU A N 1
ATOM 1703 C CA . GLU A 1 227 ? 4.973 -7.449 -7.645 1 98.94 227 GLU A CA 1
ATOM 1704 C C . GLU A 1 227 ? 4.832 -8.945 -7.359 1 98.94 227 GLU A C 1
ATOM 1706 O O . GLU A 1 227 ? 3.783 -9.398 -6.902 1 98.94 227 GLU A O 1
ATOM 1711 N N . ASN A 1 228 ? 5.883 -9.68 -7.656 1 98.75 228 ASN A N 1
ATOM 1712 C CA . ASN A 1 228 ? 5.914 -11.109 -7.379 1 98.75 228 ASN A CA 1
ATOM 1713 C C . ASN A 1 228 ? 7.008 -11.461 -6.371 1 98.75 228 ASN A C 1
ATOM 1715 O O . ASN A 1 228 ? 7.012 -12.562 -5.812 1 98.75 228 ASN A O 1
ATOM 1719 N N . VAL A 1 229 ? 7.914 -10.555 -6.102 1 98.62 229 VAL A N 1
ATOM 1720 C CA . VAL A 1 229 ? 9.18 -11.008 -5.531 1 98.62 229 VAL A CA 1
ATOM 1721 C C . VAL A 1 229 ? 9.383 -10.367 -4.16 1 98.62 229 VAL A C 1
ATOM 1723 O O . VAL A 1 229 ? 9.852 -11.023 -3.229 1 98.62 229 VAL A O 1
ATOM 1726 N N . GLY A 1 230 ? 9.031 -9.148 -3.947 1 98.56 230 GLY A N 1
ATOM 1727 C CA . GLY A 1 230 ? 9.297 -8.414 -2.719 1 98.56 230 GLY A CA 1
ATOM 1728 C C . GLY A 1 230 ? 10.742 -7.973 -2.594 1 98.56 230 GLY A C 1
ATOM 1729 O O . GLY A 1 230 ? 11.422 -7.75 -3.6 1 98.56 230 GLY A O 1
ATOM 1730 N N . GLY A 1 231 ? 11.156 -7.641 -1.395 1 98.31 231 GLY A N 1
ATOM 1731 C CA . GLY A 1 231 ? 12.539 -7.336 -1.063 1 98.31 231 GLY A CA 1
ATOM 1732 C C . GLY A 1 231 ? 13.086 -6.137 -1.818 1 98.31 231 GLY A C 1
ATOM 1733 O O . GLY A 1 231 ? 12.391 -5.133 -1.98 1 98.31 231 GLY A O 1
ATOM 1734 N N . GLU A 1 232 ? 14.328 -6.316 -2.27 1 98.25 232 GLU A N 1
ATOM 1735 C CA . GLU A 1 232 ? 15.055 -5.227 -2.912 1 98.25 232 GLU A CA 1
ATOM 1736 C C . GLU A 1 232 ? 14.352 -4.77 -4.188 1 98.25 232 GLU A C 1
ATOM 1738 O O . GLU A 1 232 ? 14.391 -3.586 -4.535 1 98.25 232 GLU A O 1
ATOM 1743 N N . GLN A 1 233 ? 13.742 -5.676 -4.875 1 98.75 233 GLN A N 1
ATOM 1744 C CA . GLN A 1 233 ? 13.07 -5.316 -6.121 1 98.75 233 GLN A CA 1
ATOM 1745 C C . GLN A 1 233 ? 11.867 -4.422 -5.855 1 98.75 233 GLN A C 1
ATOM 1747 O O . GLN A 1 233 ? 11.617 -3.465 -6.594 1 98.75 233 GLN A O 1
ATOM 1752 N N . LEU A 1 234 ? 11.109 -4.77 -4.816 1 98.88 234 LEU A N 1
ATOM 1753 C CA . LEU A 1 234 ? 9.992 -3.922 -4.43 1 98.88 234 LEU A CA 1
ATOM 1754 C C . LEU A 1 234 ? 10.469 -2.527 -4.039 1 98.88 234 LEU A C 1
ATOM 1756 O O . LEU A 1 234 ? 9.891 -1.525 -4.465 1 98.88 234 LEU A O 1
ATOM 1760 N N . GLU A 1 235 ? 11.508 -2.463 -3.229 1 98.75 235 GLU A N 1
ATOM 1761 C CA . GLU A 1 235 ? 12.047 -1.178 -2.793 1 98.75 235 GLU A CA 1
ATOM 1762 C C . GLU A 1 235 ? 12.508 -0.34 -3.982 1 98.75 235 GLU A C 1
ATOM 1764 O O . GLU A 1 235 ? 12.234 0.862 -4.043 1 98.75 235 GLU A O 1
ATOM 1769 N N . ALA A 1 236 ? 13.18 -0.979 -4.949 1 98.88 236 ALA A N 1
ATOM 1770 C CA . ALA A 1 236 ? 13.625 -0.295 -6.16 1 98.88 236 ALA A CA 1
ATOM 1771 C C . ALA A 1 236 ? 12.438 0.196 -6.984 1 98.88 236 ALA A C 1
ATOM 1773 O O . ALA A 1 236 ? 12.461 1.31 -7.512 1 98.88 236 ALA A O 1
ATOM 1774 N N . ALA A 1 237 ? 11.422 -0.637 -7.098 1 98.94 237 ALA A N 1
ATOM 1775 C CA . ALA A 1 237 ? 10.234 -0.266 -7.863 1 98.94 237 ALA A CA 1
ATOM 1776 C C . ALA A 1 237 ? 9.57 0.974 -7.273 1 98.94 237 ALA A C 1
ATOM 1778 O O . ALA A 1 237 ? 9.211 1.9 -8.008 1 98.94 237 ALA A O 1
ATOM 1779 N N . LEU A 1 238 ? 9.398 1.01 -5.969 1 98.88 238 LEU A N 1
ATOM 1780 C CA . LEU A 1 238 ? 8.781 2.156 -5.309 1 98.88 238 LEU A CA 1
ATOM 1781 C C . LEU A 1 238 ? 9.562 3.434 -5.602 1 98.88 238 LEU A C 1
ATOM 1783 O O . LEU A 1 238 ? 8.969 4.504 -5.754 1 98.88 238 LEU A O 1
ATOM 1787 N N . GLU A 1 239 ? 10.836 3.277 -5.68 1 98.5 239 GLU A N 1
ATOM 1788 C CA . GLU A 1 239 ? 11.703 4.426 -5.91 1 98.5 239 GLU A CA 1
ATOM 1789 C C . GLU A 1 239 ? 11.453 5.035 -7.285 1 98.5 239 GLU A C 1
ATOM 1791 O O . GLU A 1 239 ? 11.5 6.258 -7.445 1 98.5 239 GLU A O 1
ATOM 1796 N N . VAL A 1 240 ? 11.133 4.234 -8.273 1 98.69 240 VAL A N 1
ATOM 1797 C CA . VAL A 1 240 ? 11.086 4.738 -9.641 1 98.69 240 VAL A CA 1
ATOM 1798 C C . VAL A 1 240 ? 9.641 4.91 -10.086 1 98.69 240 VAL A C 1
ATOM 1800 O O . VAL A 1 240 ? 9.367 5.254 -11.234 1 98.69 240 VAL A O 1
ATOM 1803 N N . MET A 1 241 ? 8.68 4.648 -9.258 1 98.81 241 MET A N 1
ATOM 1804 C CA . MET A 1 241 ? 7.277 4.754 -9.633 1 98.81 241 MET A CA 1
ATOM 1805 C C . MET A 1 241 ? 6.902 6.199 -9.945 1 98.81 241 MET A C 1
ATOM 1807 O O . MET A 1 241 ? 7.461 7.129 -9.352 1 98.81 241 MET A O 1
ATOM 1811 N N . LYS A 1 242 ? 5.98 6.355 -10.828 1 98.69 242 LYS A N 1
ATOM 1812 C CA . LYS A 1 242 ? 5.426 7.656 -11.18 1 98.69 242 LYS A CA 1
ATOM 1813 C C . LYS A 1 242 ? 4.277 8.039 -10.242 1 98.69 242 LYS A C 1
ATOM 1815 O O . LYS A 1 242 ? 3.809 7.207 -9.461 1 98.69 242 LYS A O 1
ATOM 1820 N N . LEU A 1 243 ? 3.879 9.32 -10.336 1 98.12 243 LEU A N 1
ATOM 1821 C CA . LEU A 1 243 ? 2.729 9.797 -9.578 1 98.12 243 LEU A CA 1
ATOM 1822 C C . LEU A 1 243 ? 1.498 8.945 -9.859 1 98.12 243 LEU A C 1
ATOM 1824 O O . LEU A 1 243 ? 1.215 8.617 -11.016 1 98.12 243 LEU A O 1
ATOM 1828 N N . HIS A 1 244 ? 0.822 8.508 -8.828 1 98.44 244 HIS A N 1
ATOM 1829 C CA . HIS A 1 244 ? -0.407 7.719 -8.891 1 98.44 244 HIS A CA 1
ATOM 1830 C C . HIS A 1 244 ? -0.138 6.312 -9.414 1 98.44 244 HIS A C 1
ATOM 1832 O O . HIS A 1 244 ? -1.012 5.699 -10.031 1 98.44 244 HIS A O 1
ATOM 1838 N N . GLY A 1 245 ? 1.149 5.844 -9.273 1 98.81 245 GLY A N 1
ATOM 1839 C CA . GLY A 1 245 ? 1.477 4.477 -9.648 1 98.81 245 GLY A CA 1
ATOM 1840 C C . GLY A 1 245 ? 0.656 3.443 -8.898 1 98.81 245 GLY A C 1
ATOM 1841 O O . GLY A 1 245 ? 0.165 3.709 -7.801 1 98.81 245 GLY A O 1
ATOM 1842 N N . ARG A 1 246 ? 0.52 2.271 -9.508 1 98.94 246 ARG A N 1
ATOM 1843 C CA . ARG A 1 246 ? -0.207 1.152 -8.914 1 98.94 246 ARG A CA 1
ATOM 1844 C C . ARG A 1 246 ? 0.693 -0.07 -8.773 1 98.94 246 ARG A C 1
ATOM 1846 O O . ARG A 1 246 ? 1.386 -0.454 -9.719 1 98.94 246 ARG A O 1
ATOM 1853 N N . VAL A 1 247 ? 0.713 -0.588 -7.621 1 99 247 VAL A N 1
ATOM 1854 C CA . VAL A 1 247 ? 1.415 -1.843 -7.367 1 99 247 VAL A CA 1
ATOM 1855 C C . VAL A 1 247 ? 0.405 -2.979 -7.223 1 99 247 VAL A C 1
ATOM 1857 O O . VAL A 1 247 ? -0.449 -2.947 -6.332 1 99 247 VAL A O 1
ATOM 1860 N N . ILE A 1 248 ? 0.444 -3.91 -8.109 1 98.94 248 ILE A N 1
ATOM 1861 C CA . ILE A 1 248 ? -0.318 -5.148 -7.992 1 98.94 248 ILE A CA 1
ATOM 1862 C C . ILE A 1 248 ? 0.461 -6.156 -7.152 1 98.94 248 ILE A C 1
ATOM 1864 O O . ILE A 1 248 ? 1.412 -6.777 -7.637 1 98.94 248 ILE A O 1
ATOM 1868 N N . ALA A 1 249 ? 0.086 -6.301 -5.918 1 98.94 249 ALA A N 1
ATOM 1869 C CA . ALA A 1 249 ? 0.821 -7.188 -5.02 1 98.94 249 ALA A CA 1
ATOM 1870 C C . ALA A 1 249 ? 0.343 -8.633 -5.156 1 98.94 249 ALA A C 1
ATOM 1872 O O . ALA A 1 249 ? -0.594 -9.047 -4.477 1 98.94 249 ALA A O 1
ATOM 1873 N N . CYS A 1 250 ? 1.011 -9.328 -5.949 1 98.69 250 CYS A N 1
ATOM 1874 C CA . CYS A 1 250 ? 0.646 -10.711 -6.242 1 98.69 250 CYS A CA 1
ATOM 1875 C C . CYS A 1 250 ? 1.32 -11.672 -5.27 1 98.69 250 CYS A C 1
ATOM 1877 O O . CYS A 1 250 ? 0.721 -12.664 -4.855 1 98.69 250 CYS A O 1
ATOM 1879 N N . GLY A 1 251 ? 2.533 -11.422 -4.969 1 98.19 251 GLY A N 1
ATOM 1880 C CA . GLY A 1 251 ? 3.344 -12.203 -4.055 1 98.19 251 GLY A CA 1
ATOM 1881 C C . GLY A 1 251 ? 4.66 -11.547 -3.703 1 98.19 251 GLY A C 1
ATOM 1882 O O . GLY A 1 251 ? 4.984 -10.477 -4.227 1 98.19 251 GLY A O 1
ATOM 1883 N N . MET A 1 252 ? 5.391 -12.25 -2.855 1 98.38 252 MET A N 1
ATOM 1884 C CA . MET A 1 252 ? 6.73 -11.836 -2.441 1 98.38 252 MET A CA 1
ATOM 1885 C C . MET A 1 252 ? 7.609 -13.055 -2.162 1 98.38 252 MET A C 1
ATOM 1887 O O . MET A 1 252 ? 8.086 -13.234 -1.04 1 98.38 252 MET A O 1
ATOM 1891 N N . ILE A 1 253 ? 7.883 -13.734 -3.215 1 97.62 253 ILE A N 1
ATOM 1892 C CA . ILE A 1 253 ? 8.43 -15.086 -3.117 1 97.62 253 ILE A CA 1
ATOM 1893 C C . ILE A 1 253 ? 9.797 -15.039 -2.449 1 97.62 253 ILE A C 1
ATOM 1895 O O . ILE A 1 253 ? 10.211 -16 -1.798 1 97.62 253 ILE A O 1
ATOM 1899 N N . SER A 1 254 ? 10.562 -13.961 -2.52 1 97.19 254 SER A N 1
ATOM 1900 C CA . SER A 1 254 ? 11.883 -13.859 -1.907 1 97.19 254 SER A CA 1
ATOM 1901 C C . SER A 1 254 ? 11.789 -13.875 -0.385 1 97.19 254 SER A C 1
ATOM 1903 O O . SER A 1 254 ? 12.797 -14.055 0.302 1 97.19 254 SER A O 1
ATOM 1905 N N . GLN A 1 255 ? 10.539 -13.727 0.084 1 96.62 255 GLN A N 1
ATOM 1906 C CA . GLN A 1 255 ? 10.359 -13.602 1.526 1 96.62 255 GLN A CA 1
ATOM 1907 C C . GLN A 1 255 ? 9.812 -14.891 2.127 1 96.62 255 GLN A C 1
ATOM 1909 O O . GLN A 1 255 ? 9.664 -15 3.348 1 96.62 255 GLN A O 1
ATOM 1914 N N . TYR A 1 256 ? 9.531 -15.883 1.323 1 95.69 256 TYR A N 1
ATOM 1915 C CA . TYR A 1 256 ? 8.797 -17.062 1.775 1 95.69 256 TYR A CA 1
ATOM 1916 C C . TYR A 1 256 ? 9.672 -17.953 2.645 1 95.69 256 TYR A C 1
ATOM 1918 O O . TYR A 1 256 ? 9.172 -18.641 3.533 1 95.69 256 TYR A O 1
ATOM 1926 N N . ASN A 1 257 ? 10.961 -17.969 2.312 1 96.62 257 ASN A N 1
ATOM 1927 C CA . ASN A 1 257 ? 11.805 -18.984 2.92 1 96.62 257 ASN A CA 1
ATOM 1928 C C . ASN A 1 257 ? 12.898 -18.359 3.781 1 96.62 257 ASN A C 1
ATOM 1930 O O . ASN A 1 257 ? 14.055 -18.797 3.742 1 96.62 257 ASN A O 1
ATOM 1934 N N . THR A 1 258 ? 12.555 -17.312 4.453 1 94.62 258 THR A N 1
ATOM 1935 C CA . THR A 1 258 ? 13.5 -16.656 5.352 1 94.62 258 THR A CA 1
ATOM 1936 C C . THR A 1 258 ? 12.828 -16.328 6.684 1 94.62 258 THR A C 1
ATOM 1938 O O . THR A 1 258 ? 11.648 -15.992 6.727 1 94.62 258 THR A O 1
ATOM 1941 N N . GLN A 1 259 ? 13.57 -16.359 7.719 1 92.5 259 GLN A N 1
ATOM 1942 C CA . GLN A 1 259 ? 13.109 -15.953 9.039 1 92.5 259 GLN A CA 1
ATOM 1943 C C . GLN A 1 259 ? 13.375 -14.469 9.273 1 92.5 259 GLN A C 1
ATOM 1945 O O . GLN A 1 259 ? 12.938 -13.906 10.281 1 92.5 259 GLN A O 1
ATOM 1950 N N . GLU A 1 260 ? 14.109 -13.883 8.367 1 95.06 260 GLU A N 1
ATOM 1951 C CA . GLU A 1 260 ? 14.445 -12.469 8.445 1 95.06 260 GLU A CA 1
ATOM 1952 C C . GLU A 1 260 ? 14.07 -11.742 7.156 1 95.06 260 GLU A C 1
ATOM 1954 O O . GLU A 1 260 ? 14.945 -11.344 6.387 1 95.06 260 GLU A O 1
ATOM 1959 N N . PRO A 1 261 ? 12.844 -11.523 6.965 1 96.94 261 PRO A N 1
ATOM 1960 C CA . PRO A 1 261 ? 12.414 -10.867 5.727 1 96.94 261 PRO A CA 1
ATOM 1961 C C . PRO A 1 261 ? 13.07 -9.508 5.516 1 96.94 261 PRO A C 1
ATOM 1963 O O . PRO A 1 261 ? 13.398 -8.82 6.484 1 96.94 261 PRO A O 1
ATOM 1966 N N . TYR A 1 262 ? 13.383 -9.172 4.266 1 98 262 TYR A N 1
ATOM 1967 C CA . TYR A 1 262 ? 13.938 -7.883 3.871 1 98 262 TYR A CA 1
ATOM 1968 C C . TYR A 1 262 ? 13.031 -6.738 4.301 1 98 262 TYR A C 1
ATOM 1970 O O . TYR A 1 262 ? 11.82 -6.77 4.051 1 98 262 TYR A O 1
ATOM 1978 N N . GLY A 1 263 ? 13.586 -5.703 5.027 1 98.5 263 GLY A N 1
ATOM 1979 C CA . GLY A 1 263 ? 12.805 -4.562 5.473 1 98.5 263 GLY A CA 1
ATOM 1980 C C . GLY A 1 263 ? 12.703 -3.465 4.43 1 98.5 263 GLY A C 1
ATOM 1981 O O . GLY A 1 263 ? 13.711 -2.852 4.066 1 98.5 263 GLY A O 1
ATOM 1982 N N . ILE A 1 264 ? 11.516 -3.15 3.945 1 98.75 264 ILE A N 1
ATOM 1983 C CA . ILE A 1 264 ? 11.305 -2.07 2.988 1 98.75 264 ILE A CA 1
ATOM 1984 C C . ILE A 1 264 ? 11.406 -0.723 3.699 1 98.75 264 ILE A C 1
ATOM 1986 O O . ILE A 1 264 ? 10.656 -0.451 4.637 1 98.75 264 ILE A O 1
ATOM 1990 N N . ARG A 1 265 ? 12.258 0.229 3.193 1 98.38 265 ARG A N 1
ATOM 1991 C CA . ARG A 1 265 ? 12.594 1.415 3.975 1 98.38 265 ARG A CA 1
ATOM 1992 C C . ARG A 1 265 ? 12.039 2.676 3.322 1 98.38 265 ARG A C 1
ATOM 1994 O O . ARG A 1 265 ? 12.094 3.76 3.906 1 98.38 265 ARG A O 1
ATOM 2001 N N . ASN A 1 266 ? 11.445 2.488 2.154 1 98.19 266 ASN A N 1
ATOM 2002 C CA . ASN A 1 266 ? 11.094 3.705 1.435 1 98.19 266 ASN A CA 1
ATOM 2003 C C . ASN A 1 266 ? 9.594 3.777 1.164 1 98.19 266 ASN A C 1
ATOM 2005 O O . ASN A 1 266 ? 9.164 4.328 0.147 1 98.19 266 ASN A O 1
ATOM 2009 N N . LEU A 1 267 ? 8.742 3.27 2.088 1 98.62 267 LEU A N 1
ATOM 2010 C CA . LEU A 1 267 ? 7.297 3.301 1.918 1 98.62 267 LEU A CA 1
ATOM 2011 C C . LEU A 1 267 ? 6.781 4.734 1.915 1 98.62 267 LEU A C 1
ATOM 2013 O O . LEU A 1 267 ? 5.637 4.988 1.527 1 98.62 267 LEU A O 1
ATOM 2017 N N . ILE A 1 268 ? 7.617 5.727 2.301 1 97.62 268 ILE A N 1
ATOM 2018 C CA . ILE A 1 268 ? 7.234 7.133 2.254 1 97.62 268 ILE A CA 1
ATOM 2019 C C . ILE A 1 268 ? 6.93 7.535 0.814 1 97.62 268 ILE A C 1
ATOM 2021 O O . ILE A 1 268 ? 6.176 8.484 0.575 1 97.62 268 ILE A O 1
ATOM 2025 N N . GLN A 1 269 ? 7.465 6.809 -0.192 1 98.06 269 GLN A N 1
ATOM 2026 C CA . GLN A 1 269 ? 7.18 7.062 -1.6 1 98.06 269 GLN A CA 1
ATOM 2027 C C . GLN A 1 269 ? 5.691 6.898 -1.897 1 98.06 269 GLN A C 1
ATOM 2029 O O . GLN A 1 269 ? 5.16 7.539 -2.805 1 98.06 269 GLN A O 1
ATOM 2034 N N . VAL A 1 270 ? 4.996 6.012 -1.124 1 98.81 270 VAL A N 1
ATOM 2035 C CA . VAL A 1 270 ? 3.564 5.801 -1.293 1 98.81 270 VAL A CA 1
ATOM 2036 C C . VAL A 1 270 ? 2.816 7.109 -1.064 1 98.81 270 VAL A C 1
ATOM 2038 O O . VAL A 1 270 ? 1.89 7.441 -1.808 1 98.81 270 VAL A O 1
ATOM 2041 N N . VAL A 1 271 ? 3.256 7.867 -0.049 1 98.19 271 VAL A N 1
ATOM 2042 C CA . VAL A 1 271 ? 2.617 9.141 0.268 1 98.19 271 VAL A CA 1
ATOM 2043 C C . VAL A 1 271 ? 2.961 10.172 -0.805 1 98.19 271 VAL A C 1
ATOM 2045 O O . VAL A 1 271 ? 2.068 10.703 -1.473 1 98.19 271 VAL A O 1
ATOM 2048 N N . GLY A 1 272 ? 4.273 10.383 -1.041 1 96.69 272 GLY A N 1
ATOM 2049 C CA . GLY A 1 272 ? 4.73 11.438 -1.931 1 96.69 272 GLY A CA 1
ATOM 2050 C C . GLY A 1 272 ? 4.266 11.25 -3.363 1 96.69 272 GLY A C 1
ATOM 2051 O O . GLY A 1 272 ? 3.924 12.227 -4.039 1 96.69 272 GLY A O 1
ATOM 2052 N N . LYS A 1 273 ? 4.168 10.008 -3.807 1 98.12 273 LYS A N 1
ATOM 2053 C CA . LYS A 1 273 ? 3.828 9.719 -5.195 1 98.12 273 LYS A CA 1
ATOM 2054 C C . LYS A 1 273 ? 2.373 9.273 -5.324 1 98.12 273 LYS A C 1
ATOM 2056 O O . LYS A 1 273 ? 1.907 8.961 -6.422 1 98.12 273 LYS A O 1
ATOM 2061 N N . ARG A 1 274 ? 1.685 9.297 -4.203 1 98.56 274 ARG A N 1
ATOM 2062 C CA . ARG A 1 274 ? 0.272 8.938 -4.203 1 98.56 274 ARG A CA 1
ATOM 2063 C C . ARG A 1 274 ? 0.065 7.547 -4.805 1 98.56 274 ARG A C 1
ATOM 2065 O O . ARG A 1 274 ? -0.839 7.348 -5.621 1 98.56 274 ARG A O 1
ATOM 2072 N N . ILE A 1 275 ? 0.895 6.574 -4.41 1 98.88 275 ILE A N 1
ATOM 2073 C CA . ILE A 1 275 ? 0.875 5.215 -4.934 1 98.88 275 ILE A CA 1
ATOM 2074 C C . ILE A 1 275 ? -0.251 4.422 -4.273 1 98.88 275 ILE A C 1
ATOM 2076 O O . ILE A 1 275 ? -0.561 4.637 -3.098 1 98.88 275 ILE A O 1
ATOM 2080 N N . THR A 1 276 ? -0.865 3.518 -5.031 1 98.94 276 THR A N 1
ATOM 2081 C CA . THR A 1 276 ? -1.757 2.5 -4.484 1 98.94 276 THR A CA 1
ATOM 2082 C C . THR A 1 276 ? -1.106 1.121 -4.543 1 98.94 276 THR A C 1
ATOM 2084 O O . THR A 1 276 ? -0.646 0.691 -5.602 1 98.94 276 THR A O 1
ATOM 2087 N N . ILE A 1 277 ? -0.947 0.493 -3.432 1 99 277 ILE A N 1
ATOM 2088 C CA . ILE A 1 277 ? -0.548 -0.907 -3.34 1 99 277 ILE A CA 1
ATOM 2089 C C . ILE A 1 277 ? -1.757 -1.766 -2.975 1 99 277 ILE A C 1
ATOM 2091 O O . ILE A 1 277 ? -2.422 -1.514 -1.967 1 99 277 ILE A O 1
ATOM 2095 N N . ARG A 1 278 ? -2.098 -2.729 -3.768 1 98.94 278 ARG A N 1
ATOM 2096 C CA . ARG A 1 278 ? -3.262 -3.559 -3.479 1 98.94 278 ARG A CA 1
ATOM 2097 C C . ARG A 1 278 ? -2.932 -5.039 -3.635 1 98.94 278 ARG A C 1
ATOM 2099 O O . ARG A 1 278 ? -2.445 -5.465 -4.684 1 98.94 278 ARG A O 1
ATOM 2106 N N . GLY A 1 279 ? -3.172 -5.809 -2.564 1 98.81 279 GLY A N 1
ATOM 2107 C CA . GLY A 1 279 ? -3.094 -7.258 -2.621 1 98.81 279 GLY A CA 1
ATOM 2108 C C . GLY A 1 279 ? -4.391 -7.91 -3.061 1 98.81 279 GLY A C 1
ATOM 2109 O O . GLY A 1 279 ? -5.434 -7.254 -3.113 1 98.81 279 GLY A O 1
ATOM 2110 N N . PHE A 1 280 ? -4.258 -9.219 -3.369 1 98.5 280 PHE A N 1
ATOM 2111 C CA . PHE A 1 280 ? -5.438 -9.938 -3.824 1 98.5 280 PHE A CA 1
ATOM 2112 C C . PHE A 1 280 ? -5.211 -11.445 -3.756 1 98.5 280 PHE A C 1
ATOM 2114 O O . PHE A 1 280 ? -4.066 -11.906 -3.662 1 98.5 280 PHE A O 1
ATOM 2121 N N . ILE A 1 281 ? -6.27 -12.117 -3.764 1 97.44 281 ILE A N 1
ATOM 2122 C CA . ILE A 1 281 ? -6.32 -13.547 -4.059 1 97.44 281 ILE A CA 1
ATOM 2123 C C . ILE A 1 281 ? -7.195 -13.781 -5.285 1 97.44 281 ILE A C 1
ATOM 2125 O O . ILE A 1 281 ? -8.312 -13.258 -5.375 1 97.44 281 ILE A O 1
ATOM 2129 N N . VAL A 1 282 ? -6.75 -14.5 -6.191 1 97.12 282 VAL A N 1
ATOM 2130 C CA . VAL A 1 282 ? -7.332 -14.617 -7.523 1 97.12 282 VAL A CA 1
ATOM 2131 C C . VAL A 1 282 ? -8.781 -15.094 -7.422 1 97.12 282 VAL A C 1
ATOM 2133 O O . VAL A 1 282 ? -9.625 -14.727 -8.242 1 97.12 282 VAL A O 1
ATOM 2136 N N . SER A 1 283 ? -9.094 -15.898 -6.414 1 94.81 283 SER A N 1
ATOM 2137 C CA . SER A 1 283 ? -10.453 -16.422 -6.273 1 94.81 283 SER A CA 1
ATOM 2138 C C . SER A 1 283 ? -11.461 -15.289 -6.09 1 94.81 283 SER A C 1
ATOM 2140 O O . SER A 1 283 ? -12.633 -15.438 -6.445 1 94.81 283 SER A O 1
ATOM 2142 N N . ASP A 1 284 ? -10.992 -14.117 -5.562 1 96 284 ASP A N 1
ATOM 2143 C CA . ASP A 1 284 ? -11.875 -12.977 -5.352 1 96 284 ASP A CA 1
ATOM 2144 C C . ASP A 1 284 ? -12.328 -12.383 -6.684 1 96 284 ASP A C 1
ATOM 2146 O O . ASP A 1 284 ? -13.328 -11.664 -6.742 1 96 284 ASP A O 1
ATOM 2150 N N . PHE A 1 285 ? -11.562 -12.734 -7.75 1 96.88 285 PHE A N 1
ATOM 2151 C CA . PHE A 1 285 ? -11.82 -12.102 -9.039 1 96.88 285 PHE A CA 1
ATOM 2152 C C . PHE A 1 285 ? -12.453 -13.086 -10.008 1 96.88 285 PHE A C 1
ATOM 2154 O O . PHE A 1 285 ? -12.859 -12.711 -11.109 1 96.88 285 PHE A O 1
ATOM 2161 N N . ALA A 1 286 ? -12.562 -14.359 -9.633 1 91.38 286 ALA A N 1
ATOM 2162 C CA . ALA A 1 286 ? -12.961 -15.438 -10.531 1 91.38 286 ALA A CA 1
ATOM 2163 C C . ALA A 1 286 ? -14.367 -15.195 -11.086 1 91.38 286 ALA A C 1
ATOM 2165 O O . ALA A 1 286 ? -14.594 -15.312 -12.289 1 91.38 286 ALA A O 1
ATOM 2166 N N . ALA A 1 287 ? -15.289 -14.852 -10.234 1 91.56 287 ALA A N 1
ATOM 2167 C CA . ALA A 1 287 ? -16.672 -14.656 -10.656 1 91.56 287 ALA A CA 1
ATOM 2168 C C . ALA A 1 287 ? -16.766 -13.539 -11.703 1 91.56 287 ALA A C 1
ATOM 2170 O O . ALA A 1 287 ? -17.516 -13.664 -12.68 1 91.56 287 ALA A O 1
ATOM 2171 N N . GLU A 1 288 ? -15.992 -12.578 -11.531 1 95.5 288 GLU A N 1
ATOM 2172 C CA . GLU A 1 288 ? -16.062 -11.398 -12.391 1 95.5 288 GLU A CA 1
ATOM 2173 C C . GLU A 1 288 ? -15.328 -11.625 -13.703 1 95.5 288 GLU A C 1
ATOM 2175 O O . GLU A 1 288 ? -15.727 -11.102 -14.742 1 95.5 288 GLU A O 1
ATOM 2180 N N . CYS A 1 289 ? -14.305 -12.5 -13.711 1 97.56 289 CYS A N 1
ATOM 2181 C CA . CYS A 1 289 ? -13.391 -12.469 -14.852 1 97.56 289 CYS A CA 1
ATOM 2182 C C . CYS A 1 289 ? -13.422 -13.789 -15.609 1 97.56 289 CYS A C 1
ATOM 2184 O O . CYS A 1 289 ? -12.898 -13.883 -16.719 1 97.56 289 CYS A O 1
ATOM 2186 N N . SER A 1 290 ? -14.055 -14.828 -15.117 1 95.94 290 SER A N 1
ATOM 2187 C CA . SER A 1 290 ? -13.914 -16.188 -15.633 1 95.94 290 SER A CA 1
ATOM 2188 C C . SER A 1 290 ? -14.359 -16.281 -17.094 1 95.94 290 SER A C 1
ATOM 2190 O O . SER A 1 290 ? -13.664 -16.875 -17.922 1 95.94 290 SER A O 1
ATOM 2192 N N . ALA A 1 291 ? -15.508 -15.742 -17.453 1 95.62 291 ALA A N 1
ATOM 2193 C CA . ALA A 1 291 ? -16.031 -15.852 -18.812 1 95.62 291 ALA A CA 1
ATOM 2194 C C . ALA A 1 291 ? -15.133 -15.125 -19.812 1 95.62 291 ALA A C 1
ATOM 2196 O O . ALA A 1 291 ? -14.75 -15.688 -20.844 1 95.62 291 ALA A O 1
ATOM 2197 N N . ASP A 1 292 ? -14.812 -13.898 -19.469 1 97.5 292 ASP A N 1
ATOM 2198 C CA . ASP A 1 292 ? -13.945 -13.109 -20.344 1 97.5 292 ASP A CA 1
ATOM 2199 C C . ASP A 1 292 ? -12.562 -13.75 -20.469 1 97.5 292 ASP A C 1
ATOM 2201 O O . ASP A 1 292 ? -11.969 -13.75 -21.547 1 97.5 292 ASP A O 1
ATOM 2205 N N . PHE A 1 293 ? -12.141 -14.281 -19.406 1 97.81 293 PHE A N 1
ATOM 2206 C CA . PHE A 1 293 ? -10.836 -14.945 -19.391 1 97.81 293 PHE A CA 1
ATOM 2207 C C . PHE A 1 293 ? -10.812 -16.125 -20.344 1 97.81 293 PHE A C 1
ATOM 2209 O O . PHE A 1 293 ? -9.914 -16.234 -21.172 1 97.81 293 PHE A O 1
ATOM 2216 N N . ALA A 1 294 ? -11.742 -16.984 -20.188 1 94.5 294 ALA A N 1
ATOM 2217 C CA . ALA A 1 294 ? -11.812 -18.172 -21.031 1 94.5 294 ALA A CA 1
ATOM 2218 C C . ALA A 1 294 ? -11.891 -17.781 -22.516 1 94.5 294 ALA A C 1
ATOM 2220 O O . ALA A 1 294 ? -11.211 -18.375 -23.344 1 94.5 294 ALA A O 1
ATOM 2221 N N . LYS A 1 295 ? -12.625 -16.781 -22.797 1 96.31 295 LYS A N 1
ATOM 2222 C CA . LYS A 1 295 ? -12.797 -16.328 -24.172 1 96.31 295 LYS A CA 1
ATOM 2223 C C . LYS A 1 295 ? -11.516 -15.695 -24.703 1 96.31 295 LYS A C 1
ATOM 2225 O O . LYS A 1 295 ? -11 -16.109 -25.75 1 96.31 295 LYS A O 1
ATOM 2230 N N . ASP A 1 296 ? -10.969 -14.758 -23.984 1 97.25 296 ASP A N 1
ATOM 2231 C CA . ASP A 1 296 ? -9.812 -13.992 -24.453 1 97.25 296 ASP A CA 1
ATOM 2232 C C . ASP A 1 296 ? -8.562 -14.859 -24.484 1 97.25 296 ASP A C 1
ATOM 2234 O O . ASP A 1 296 ? -7.996 -15.109 -25.562 1 97.25 296 ASP A O 1
ATOM 2238 N N . VAL A 1 297 ? -8.234 -15.391 -23.391 1 97.19 297 VAL A N 1
ATOM 2239 C CA . VAL A 1 297 ? -6.973 -16.125 -23.281 1 97.19 297 VAL A CA 1
ATOM 2240 C C . VAL A 1 297 ? -7.059 -17.422 -24.062 1 97.19 297 VAL A C 1
ATOM 2242 O O . VAL A 1 297 ? -6.078 -17.859 -24.672 1 97.19 297 VAL A O 1
ATOM 2245 N N . GLY A 1 298 ? -8.289 -18.062 -23.984 1 94.56 298 GLY A N 1
ATOM 2246 C CA . GLY A 1 298 ? -8.477 -19.234 -24.828 1 94.56 298 GLY A CA 1
ATOM 2247 C C . GLY A 1 298 ? -8.234 -18.953 -26.297 1 94.56 298 GLY A C 1
ATOM 2248 O O . GLY A 1 298 ? -7.547 -19.719 -26.969 1 94.56 298 GLY A O 1
ATOM 2249 N N . SER A 1 299 ? -8.727 -17.828 -26.797 1 95.69 299 SER A N 1
ATOM 2250 C CA . SER A 1 299 ? -8.57 -17.453 -28.188 1 95.69 299 SER A CA 1
ATOM 2251 C C . SER A 1 299 ? -7.121 -17.078 -28.5 1 95.69 299 SER A C 1
ATOM 2253 O O . SER A 1 299 ? -6.57 -17.516 -29.516 1 95.69 299 SER A O 1
ATOM 2255 N N . TRP A 1 300 ? -6.504 -16.328 -27.609 1 97.31 300 TRP A N 1
ATOM 2256 C CA . TRP A 1 300 ? -5.113 -15.938 -27.812 1 97.31 300 TRP A CA 1
ATOM 2257 C C . TRP A 1 300 ? -4.207 -17.156 -27.891 1 97.31 300 TRP A C 1
ATOM 2259 O O . TRP A 1 300 ? -3.283 -17.203 -28.719 1 97.31 300 TRP A O 1
ATOM 2269 N N . LEU A 1 301 ? -4.488 -18.078 -27.047 1 95.94 301 LEU A N 1
ATOM 2270 C CA . LEU A 1 301 ? -3.688 -19.297 -27.031 1 95.94 301 LEU A CA 1
ATOM 2271 C C . LEU A 1 301 ? -3.908 -20.109 -28.297 1 95.94 301 LEU A C 1
ATOM 2273 O O . LEU A 1 301 ? -2.949 -20.562 -28.938 1 95.94 301 LEU A O 1
ATOM 2277 N N . ALA A 1 302 ? -5.145 -20.266 -28.703 1 92.5 302 ALA A N 1
ATOM 2278 C CA . ALA A 1 302 ? -5.504 -21.062 -29.875 1 92.5 302 ALA A CA 1
ATOM 2279 C C . ALA A 1 302 ? -4.891 -20.469 -31.141 1 92.5 302 ALA A C 1
ATOM 2281 O O . ALA A 1 302 ? -4.5 -21.203 -32.062 1 92.5 302 ALA A O 1
ATOM 2282 N N . ASN A 1 303 ? -4.75 -19.141 -31.188 1 94.69 303 ASN A N 1
ATOM 2283 C CA . ASN A 1 303 ? -4.254 -18.453 -32.375 1 94.69 303 ASN A CA 1
ATOM 2284 C C . ASN A 1 303 ? -2.75 -18.203 -32.312 1 94.69 303 ASN A C 1
ATOM 2286 O O . ASN A 1 303 ? -2.168 -17.578 -33.188 1 94.69 303 ASN A O 1
ATOM 2290 N N . GLY A 1 304 ? -2.174 -18.609 -31.234 1 94.44 304 GLY A N 1
ATOM 2291 C CA . GLY A 1 304 ? -0.735 -18.469 -31.062 1 94.44 304 GLY A CA 1
ATOM 2292 C C . GLY A 1 304 ? -0.31 -17.062 -30.688 1 94.44 304 GLY A C 1
ATOM 2293 O O . GLY A 1 304 ? 0.86 -16.703 -30.828 1 94.44 304 GLY A O 1
ATOM 2294 N N . GLU A 1 305 ? -1.25 -16.344 -30.234 1 96.38 305 GLU A N 1
ATOM 2295 C CA . GLU A 1 305 ? -0.974 -14.945 -29.891 1 96.38 305 GLU A CA 1
ATOM 2296 C C . GLU A 1 305 ? -0.378 -14.828 -28.484 1 96.38 305 GLU A C 1
ATOM 2298 O O . GLU A 1 305 ? 0.202 -13.797 -28.141 1 96.38 305 GLU A O 1
ATOM 2303 N N . ILE A 1 306 ? -0.615 -15.82 -27.734 1 97.62 306 ILE A N 1
ATOM 2304 C CA . ILE A 1 306 ? 0.053 -15.93 -26.438 1 97.62 306 ILE A CA 1
ATOM 2305 C C . ILE A 1 306 ? 0.813 -17.25 -26.359 1 97.62 306 ILE A C 1
ATOM 2307 O O . ILE A 1 306 ? 0.311 -18.297 -26.797 1 97.62 306 ILE A O 1
ATOM 2311 N N . ILE A 1 307 ? 2.035 -17.109 -25.938 1 97.62 307 ILE A N 1
ATOM 2312 C CA . ILE A 1 307 ? 2.867 -18.297 -25.781 1 97.62 307 ILE A CA 1
ATOM 2313 C C . ILE A 1 307 ? 3.273 -18.453 -24.328 1 97.62 307 ILE A C 1
ATOM 2315 O O . ILE A 1 307 ? 3.033 -17.562 -23.516 1 97.62 307 ILE A O 1
ATOM 2319 N N . TYR A 1 308 ? 3.744 -19.625 -24 1 97.88 308 TYR A N 1
ATOM 2320 C CA . TYR A 1 308 ? 4.145 -19.891 -22.625 1 97.88 308 TYR A CA 1
ATOM 2321 C C . TYR A 1 308 ? 5.227 -20.953 -22.562 1 97.88 308 TYR A C 1
ATOM 2323 O O . TYR A 1 308 ? 5.367 -21.75 -23.5 1 97.88 308 TYR A O 1
ATOM 2331 N N . LYS A 1 309 ? 6.023 -20.891 -21.5 1 98.06 309 LYS A N 1
ATOM 2332 C CA . LYS A 1 309 ? 6.992 -21.922 -21.172 1 98.06 309 LYS A CA 1
ATOM 2333 C C . LYS A 1 309 ? 6.574 -22.688 -19.922 1 98.06 309 LYS A C 1
ATOM 2335 O O . LYS A 1 309 ? 6.027 -22.109 -18.984 1 98.06 309 LYS A O 1
ATOM 2340 N N . GLU A 1 310 ? 6.762 -23.953 -19.938 1 98.44 310 GLU A N 1
ATOM 2341 C CA . GLU A 1 310 ? 6.574 -24.828 -18.781 1 98.44 310 GLU A CA 1
ATOM 2342 C C . GLU A 1 310 ? 7.855 -25.594 -18.453 1 98.44 310 GLU A C 1
ATOM 2344 O O . GLU A 1 310 ? 8.625 -25.938 -19.344 1 98.44 310 GLU A O 1
ATOM 2349 N N . ASP A 1 311 ? 8.094 -25.688 -17.234 1 98.5 311 ASP A N 1
ATOM 2350 C CA . ASP A 1 311 ? 9.117 -26.594 -16.719 1 98.5 311 ASP A CA 1
ATOM 2351 C C . ASP A 1 311 ? 8.492 -27.859 -16.156 1 98.5 311 ASP A C 1
ATOM 2353 O O . ASP A 1 311 ? 7.918 -27.859 -15.062 1 98.5 311 ASP A O 1
ATOM 2357 N N . ILE A 1 312 ? 8.594 -29.031 -16.906 1 98.44 312 ILE A N 1
ATOM 2358 C CA . ILE A 1 312 ? 7.824 -30.234 -16.578 1 98.44 312 ILE A CA 1
ATOM 2359 C C . ILE A 1 312 ? 8.734 -31.266 -15.914 1 98.44 312 ILE A C 1
ATOM 2361 O O . ILE A 1 312 ? 9.688 -31.75 -16.531 1 98.44 312 ILE A O 1
ATOM 2365 N N . ALA A 1 313 ? 8.531 -31.516 -14.664 1 98.56 313 ALA A N 1
ATOM 2366 C CA . ALA A 1 313 ? 9.117 -32.688 -13.992 1 98.56 313 ALA A CA 1
ATOM 2367 C C . ALA A 1 313 ? 8.273 -33.938 -14.227 1 98.56 313 ALA A C 1
ATOM 2369 O O . ALA A 1 313 ? 7.07 -33.844 -14.484 1 98.56 313 ALA A O 1
ATOM 2370 N N . VAL A 1 314 ? 8.875 -35.125 -14.109 1 98.5 314 VAL A N 1
ATOM 2371 C CA . VAL A 1 314 ? 8.148 -36.344 -14.445 1 98.5 314 VAL A CA 1
ATOM 2372 C C . VAL A 1 314 ? 8.125 -37.281 -13.234 1 98.5 314 VAL A C 1
ATOM 2374 O O . VAL A 1 314 ? 9.164 -37.531 -12.633 1 98.5 314 VAL A O 1
ATOM 2377 N N . GLY A 1 315 ? 6.871 -37.719 -12.93 1 98.06 315 GLY A N 1
ATOM 2378 C CA . GLY A 1 315 ? 6.672 -38.625 -11.82 1 98.06 315 GLY A CA 1
ATOM 2379 C C . GLY A 1 315 ? 6.398 -37.938 -10.5 1 98.06 315 GLY A C 1
ATOM 2380 O O . GLY A 1 315 ? 7.012 -36.906 -10.203 1 98.06 315 GLY A O 1
ATOM 2381 N N . VAL A 1 316 ? 5.527 -38.5 -9.758 1 97.06 316 VAL A N 1
ATOM 2382 C CA . VAL A 1 316 ? 5.105 -37.906 -8.5 1 97.06 316 VAL A CA 1
ATOM 2383 C C . VAL A 1 316 ? 6.309 -37.75 -7.57 1 97.06 316 VAL A C 1
ATOM 2385 O O . VAL A 1 316 ? 6.387 -36.781 -6.805 1 97.06 316 VAL A O 1
ATOM 2388 N N . ASP A 1 317 ? 7.273 -38.656 -7.648 1 96.25 317 ASP A N 1
ATOM 2389 C CA . ASP A 1 317 ? 8.445 -38.656 -6.777 1 96.25 317 ASP A CA 1
ATOM 2390 C C . ASP A 1 317 ? 9.32 -37.438 -7.055 1 96.25 317 ASP A C 1
ATOM 2392 O O . ASP A 1 317 ? 10.164 -37.062 -6.23 1 96.25 317 ASP A O 1
ATOM 2396 N N . SER A 1 318 ? 9.156 -36.781 -8.203 1 97.5 318 SER A N 1
ATOM 2397 C CA . SER A 1 318 ? 9.984 -35.625 -8.555 1 97.5 318 SER A CA 1
ATOM 2398 C C . SER A 1 318 ? 9.398 -34.344 -8.008 1 97.5 318 SER A C 1
ATOM 2400 O O . SER A 1 318 ? 10.07 -33.312 -7.996 1 97.5 318 SER A O 1
ATOM 2402 N N . ALA A 1 319 ? 8.156 -34.406 -7.504 1 98.19 319 ALA A N 1
ATOM 2403 C CA . ALA A 1 319 ? 7.406 -33.188 -7.137 1 98.19 319 ALA A CA 1
ATOM 2404 C C . ALA A 1 319 ? 8.125 -32.406 -6.047 1 98.19 319 ALA A C 1
ATOM 2406 O O . ALA A 1 319 ? 8.281 -31.188 -6.152 1 98.19 319 ALA A O 1
ATOM 2407 N N . PRO A 1 320 ? 8.695 -33.094 -5 1 98 320 PRO A N 1
ATOM 2408 C CA . PRO A 1 320 ? 9.359 -32.312 -3.941 1 98 320 PRO A CA 1
ATOM 2409 C C . PRO A 1 320 ? 10.555 -31.516 -4.453 1 98 320 PRO A C 1
ATOM 2411 O O . PRO A 1 320 ? 10.648 -30.312 -4.195 1 98 320 PRO A O 1
ATOM 2414 N N . ASP A 1 321 ? 11.414 -32.156 -5.254 1 97.81 321 ASP A N 1
ATOM 2415 C CA . ASP A 1 321 ? 12.594 -31.484 -5.773 1 97.81 321 ASP A CA 1
ATOM 2416 C C . ASP A 1 321 ? 12.203 -30.359 -6.727 1 97.81 321 ASP A C 1
ATOM 2418 O O . ASP A 1 321 ? 12.805 -29.281 -6.715 1 97.81 321 ASP A O 1
ATOM 2422 N N . ALA A 1 322 ? 11.219 -30.641 -7.523 1 98.44 322 ALA A N 1
ATOM 2423 C CA . ALA A 1 322 ? 10.734 -29.609 -8.453 1 98.44 322 ALA A CA 1
ATOM 2424 C C . ALA A 1 322 ? 10.18 -28.406 -7.695 1 98.44 322 ALA A C 1
ATOM 2426 O O . ALA A 1 322 ? 10.422 -27.266 -8.078 1 98.44 322 ALA A O 1
ATOM 2427 N N . PHE A 1 323 ? 9.438 -28.688 -6.656 1 98.38 323 PHE A N 1
ATOM 2428 C CA . PHE A 1 323 ? 8.852 -27.625 -5.844 1 98.38 323 PHE A CA 1
ATOM 2429 C C . PHE A 1 323 ? 9.938 -26.766 -5.211 1 98.38 323 PHE A C 1
ATOM 2431 O O . PHE A 1 323 ? 9.891 -25.531 -5.293 1 98.38 323 PHE A O 1
ATOM 2438 N N . ILE A 1 324 ? 10.922 -27.391 -4.605 1 98.19 324 ILE A N 1
ATOM 2439 C CA . ILE A 1 324 ? 12.023 -26.688 -3.957 1 98.19 324 ILE A CA 1
ATOM 2440 C C . ILE A 1 324 ? 12.805 -25.875 -4.996 1 98.19 324 ILE A C 1
ATOM 2442 O O . ILE A 1 324 ? 13.164 -24.719 -4.75 1 98.19 324 ILE A O 1
ATOM 2446 N N . GLY A 1 325 ? 13.062 -26.516 -6.141 1 97.88 325 GLY A N 1
ATOM 2447 C CA . GLY A 1 325 ? 13.727 -25.797 -7.219 1 97.88 325 GLY A CA 1
ATOM 2448 C C . GLY A 1 325 ? 12.977 -24.547 -7.66 1 97.88 325 GLY A C 1
ATOM 2449 O O . GLY A 1 325 ? 13.586 -23.516 -7.91 1 97.88 325 GLY A O 1
ATOM 2450 N N . MET A 1 326 ? 11.672 -24.656 -7.75 1 98.19 326 MET A N 1
ATOM 2451 C CA . MET A 1 326 ? 10.828 -23.516 -8.102 1 98.19 326 MET A CA 1
ATOM 2452 C C . MET A 1 326 ? 10.977 -22.391 -7.082 1 98.19 326 MET A C 1
ATOM 2454 O O . MET A 1 326 ? 11.148 -21.219 -7.453 1 98.19 326 MET A O 1
ATOM 2458 N N . LEU A 1 327 ? 10.977 -22.75 -5.766 1 97.69 327 LEU A N 1
ATOM 2459 C CA . LEU A 1 327 ? 11.125 -21.75 -4.707 1 97.69 327 LEU A CA 1
ATOM 2460 C C . LEU A 1 327 ? 12.484 -21.078 -4.781 1 97.69 327 LEU A C 1
ATOM 2462 O O . LEU A 1 327 ? 12.641 -19.938 -4.332 1 97.69 327 LEU A O 1
ATOM 2466 N N . GLN A 1 328 ? 13.438 -21.75 -5.422 1 96.5 328 GLN A N 1
ATOM 2467 C CA . GLN A 1 328 ? 14.789 -21.203 -5.566 1 96.5 328 GLN A CA 1
ATOM 2468 C C . GLN A 1 328 ? 14.953 -20.469 -6.891 1 96.5 328 GLN A C 1
ATOM 2470 O O . GLN A 1 328 ? 16.031 -19.938 -7.184 1 96.5 328 GLN A O 1
ATOM 2475 N N . GLY A 1 329 ? 13.953 -20.5 -7.707 1 96 329 GLY A N 1
ATOM 2476 C CA . GLY A 1 329 ? 13.977 -19.781 -8.969 1 96 329 GLY A CA 1
ATOM 2477 C C . GLY A 1 329 ? 14.648 -20.562 -10.086 1 96 329 GLY A C 1
ATOM 2478 O O . GLY A 1 329 ? 15.086 -19.984 -11.078 1 96 329 GLY A O 1
ATOM 2479 N N . LYS A 1 330 ? 14.719 -21.844 -9.953 1 95.94 330 LYS A N 1
ATOM 2480 C CA . LYS A 1 330 ? 15.414 -22.672 -10.945 1 95.94 330 LYS A CA 1
ATOM 2481 C C . LYS A 1 330 ? 14.5 -22.969 -12.133 1 95.94 330 LYS A C 1
ATOM 2483 O O . LYS A 1 330 ? 14.984 -23.203 -13.242 1 95.94 330 LYS A O 1
ATOM 2488 N N . ASN A 1 331 ? 13.227 -22.969 -11.891 1 96.56 331 ASN A N 1
ATOM 2489 C CA . ASN A 1 331 ? 12.297 -23.312 -12.961 1 96.56 331 ASN A CA 1
ATOM 2490 C C . ASN A 1 331 ? 12.266 -22.234 -14.039 1 96.56 331 ASN A C 1
ATOM 2492 O O . ASN A 1 331 ? 12.594 -21.078 -13.781 1 96.56 331 ASN A O 1
ATOM 2496 N N . PHE A 1 332 ? 11.984 -22.594 -15.195 1 97.81 332 PHE A N 1
ATOM 2497 C CA . PHE A 1 332 ? 11.75 -21.703 -16.328 1 97.81 332 PHE A CA 1
ATOM 2498 C C . PHE A 1 332 ? 10.289 -21.766 -16.766 1 97.81 332 PHE A C 1
ATOM 2500 O O . PHE A 1 332 ? 9.867 -22.75 -17.375 1 97.81 332 PHE A O 1
ATOM 2507 N N . GLY A 1 333 ? 9.523 -20.719 -16.469 1 98.25 333 GLY A N 1
ATOM 2508 C CA . GLY A 1 333 ? 8.094 -20.703 -16.734 1 98.25 333 GLY A CA 1
ATOM 2509 C C . GLY A 1 333 ? 7.277 -21.391 -15.656 1 98.25 333 GLY A C 1
ATOM 2510 O O . GLY A 1 333 ? 7.617 -21.328 -14.477 1 98.25 333 GLY A O 1
ATOM 2511 N N . LYS A 1 334 ? 6.16 -22 -16.031 1 98.69 334 LYS A N 1
ATOM 2512 C CA . LYS A 1 334 ? 5.238 -22.688 -15.133 1 98.69 334 LYS A CA 1
ATOM 2513 C C . LYS A 1 334 ? 5.773 -24.062 -14.742 1 98.69 334 LYS A C 1
ATOM 2515 O O . LYS A 1 334 ? 6.047 -24.891 -15.609 1 98.69 334 LYS A O 1
ATOM 2520 N N . GLN A 1 335 ? 5.988 -24.281 -13.438 1 98.81 335 GLN A N 1
ATOM 2521 C CA . GLN A 1 335 ? 6.41 -25.594 -12.969 1 98.81 335 GLN A CA 1
ATOM 2522 C C . GLN A 1 335 ? 5.227 -26.562 -12.883 1 98.81 335 GLN A C 1
ATOM 2524 O O . GLN A 1 335 ? 4.23 -26.266 -12.227 1 98.81 335 GLN A O 1
ATOM 2529 N N . VAL A 1 336 ? 5.32 -27.672 -13.547 1 98.75 336 VAL A N 1
ATOM 2530 C CA . VAL A 1 336 ? 4.297 -28.719 -13.586 1 98.75 336 VAL A CA 1
ATOM 2531 C C . VAL A 1 336 ? 4.941 -30.078 -13.391 1 98.75 336 VAL A C 1
ATOM 2533 O O . VAL A 1 336 ? 6.121 -30.266 -13.695 1 98.75 336 VAL A O 1
ATOM 2536 N N . VAL A 1 337 ? 4.211 -30.984 -12.82 1 98.81 337 VAL A N 1
ATOM 2537 C CA . VAL A 1 337 ? 4.652 -32.375 -12.719 1 98.81 337 VAL A CA 1
ATOM 2538 C C . VAL A 1 337 ? 3.748 -33.25 -13.562 1 98.81 337 VAL A C 1
ATOM 2540 O O . VAL A 1 337 ? 2.529 -33.281 -13.375 1 98.81 337 VAL A O 1
ATOM 2543 N N . LYS A 1 338 ? 4.324 -33.938 -14.484 1 98.81 338 LYS A N 1
ATOM 2544 C CA . LYS A 1 338 ? 3.602 -34.969 -15.219 1 98.81 338 LYS A CA 1
ATOM 2545 C C . LYS A 1 338 ? 3.594 -36.281 -14.453 1 98.81 338 LYS A C 1
ATOM 2547 O O . LYS A 1 338 ? 4.652 -36.844 -14.156 1 98.81 338 LYS A O 1
ATOM 2552 N N . ILE A 1 339 ? 2.469 -36.719 -14.148 1 98.38 339 ILE A N 1
ATOM 2553 C CA . ILE A 1 339 ? 2.32 -37.938 -13.336 1 98.38 339 ILE A CA 1
ATOM 2554 C C . ILE A 1 339 ? 2.096 -39.156 -14.242 1 98.38 339 ILE A C 1
ATOM 2556 O O . ILE A 1 339 ? 2.637 -40.219 -13.984 1 98.38 339 ILE A O 1
ATOM 2560 N N . ALA A 1 340 ? 1.259 -38.938 -15.219 1 97.38 340 ALA A N 1
ATOM 2561 C CA . ALA A 1 340 ? 0.891 -40.031 -16.109 1 97.38 340 ALA A CA 1
ATOM 2562 C C . ALA A 1 340 ? 0.529 -39.5 -17.5 1 97.38 340 ALA A C 1
ATOM 2564 O O . ALA A 1 340 ? 0.23 -38.312 -17.656 1 97.38 340 ALA A O 1
ATOM 2565 N N . ASP A 1 341 ? 0.662 -40.344 -18.422 1 94.44 341 ASP A N 1
ATOM 2566 C CA . ASP A 1 341 ? 0.162 -40.062 -19.766 1 94.44 341 ASP A CA 1
ATOM 2567 C C . ASP A 1 341 ? -1.342 -40.312 -19.859 1 94.44 341 ASP A C 1
ATOM 2569 O O . ASP A 1 341 ? -1.885 -41.125 -19.125 1 94.44 341 ASP A O 1
ATOM 2573 N N . LEU A 1 342 ? -1.949 -39.438 -20.703 1 91.06 342 LEU A N 1
ATOM 2574 C CA . LEU A 1 342 ? -3.344 -39.75 -21 1 91.06 342 LEU A CA 1
ATOM 2575 C C . LEU A 1 342 ? -3.457 -41.031 -21.797 1 91.06 342 LEU A C 1
ATOM 2577 O O . LEU A 1 342 ? -2.639 -41.312 -22.688 1 91.06 342 LEU A O 1
ATOM 2581 N N . MET B 1 1 ? 8.422 51.688 4.547 1 76.88 1 MET B N 1
ATOM 2582 C CA . MET B 1 1 ? 9.359 50.688 5.043 1 76.88 1 MET B CA 1
ATOM 2583 C C . MET B 1 1 ? 8.891 50.094 6.379 1 76.88 1 MET B C 1
ATOM 2585 O O . MET B 1 1 ? 8.367 50.844 7.219 1 76.88 1 MET B O 1
ATOM 2589 N N . VAL B 1 2 ? 8.875 48.719 6.41 1 85.94 2 VAL B N 1
ATOM 2590 C CA . VAL B 1 2 ? 8.469 48.125 7.672 1 85.94 2 VAL B CA 1
ATOM 2591 C C . VAL B 1 2 ? 9.555 47.156 8.164 1 85.94 2 VAL B C 1
ATOM 2593 O O . VAL B 1 2 ? 10.219 46.5 7.363 1 85.94 2 VAL B O 1
ATOM 2596 N N . HIS B 1 3 ? 9.781 47.219 9.508 1 92.06 3 HIS B N 1
ATOM 2597 C CA . HIS B 1 3 ? 10.672 46.25 10.109 1 92.06 3 HIS B CA 1
ATOM 2598 C C . HIS B 1 3 ? 10.047 44.844 10.086 1 92.06 3 HIS B C 1
ATOM 2600 O O . HIS B 1 3 ? 8.898 44.656 10.492 1 92.06 3 HIS B O 1
ATOM 2606 N N . ASN B 1 4 ? 10.773 43.875 9.531 1 96.38 4 ASN B N 1
ATOM 2607 C CA . ASN B 1 4 ? 10.227 42.531 9.352 1 96.38 4 ASN B CA 1
ATOM 2608 C C . ASN B 1 4 ? 11.148 41.469 9.953 1 96.38 4 ASN B C 1
ATOM 2610 O O . ASN B 1 4 ? 12.289 41.344 9.523 1 96.38 4 ASN B O 1
ATOM 2614 N N . LYS B 1 5 ? 10.727 40.812 11 1 97.56 5 LYS B N 1
ATOM 2615 C CA . LYS B 1 5 ? 11.406 39.656 11.562 1 97.56 5 LYS B CA 1
ATOM 2616 C C . LYS B 1 5 ? 10.953 38.375 10.875 1 97.56 5 LYS B C 1
ATOM 2618 O O . LYS B 1 5 ? 9.758 38.156 10.672 1 97.56 5 LYS B O 1
ATOM 2623 N N . SER B 1 6 ? 11.961 37.594 10.438 1 97.88 6 SER B N 1
ATOM 2624 C CA . SER B 1 6 ? 11.656 36.375 9.68 1 97.88 6 SER B CA 1
ATOM 2625 C C . SER B 1 6 ? 12.547 35.219 10.109 1 97.88 6 SER B C 1
ATOM 2627 O O . SER B 1 6 ? 13.562 35.406 10.781 1 97.88 6 SER B O 1
ATOM 2629 N N . VAL B 1 7 ? 12.117 34 9.883 1 98.38 7 VAL B N 1
ATOM 2630 C CA . VAL B 1 7 ? 12.945 32.812 10.023 1 98.38 7 VAL B CA 1
ATOM 2631 C C . VAL B 1 7 ? 13.477 32.375 8.656 1 98.38 7 VAL B C 1
ATOM 2633 O O . VAL B 1 7 ? 12.711 31.922 7.805 1 98.38 7 VAL B O 1
ATOM 2636 N N . VAL B 1 8 ? 14.734 32.406 8.5 1 97.75 8 VAL B N 1
ATOM 2637 C CA . VAL B 1 8 ? 15.383 32.188 7.211 1 97.75 8 VAL B CA 1
ATOM 2638 C C . VAL B 1 8 ? 15.977 30.781 7.168 1 97.75 8 VAL B C 1
ATOM 2640 O O . VAL B 1 8 ? 16.578 30.328 8.148 1 97.75 8 VAL B O 1
ATOM 2643 N N . PHE B 1 9 ? 15.719 30.094 6.059 1 97.12 9 PHE B N 1
ATOM 2644 C CA . PHE B 1 9 ? 16.281 28.766 5.832 1 97.12 9 PHE B CA 1
ATOM 2645 C C . PHE B 1 9 ? 17.766 28.859 5.449 1 97.12 9 PHE B C 1
ATOM 2647 O O . PHE B 1 9 ? 18.125 29.625 4.547 1 97.12 9 PHE B O 1
ATOM 2654 N N . LEU B 1 10 ? 18.641 28.094 6.055 1 96.94 10 LEU B N 1
ATOM 2655 C CA . LEU B 1 10 ? 20.062 28.328 5.867 1 96.94 10 LEU B CA 1
ATOM 2656 C C . LEU B 1 10 ? 20.734 27.125 5.215 1 96.94 10 LEU B C 1
ATOM 2658 O O . LEU B 1 10 ? 21.703 27.266 4.465 1 96.94 10 LEU B O 1
ATOM 2662 N N . LYS B 1 11 ? 20.312 25.953 5.605 1 95.81 11 LYS B N 1
ATOM 2663 C CA . LYS B 1 11 ? 21 24.719 5.211 1 95.81 11 LYS B CA 1
ATOM 2664 C C . LYS B 1 11 ? 20.047 23.531 5.273 1 95.81 11 LYS B C 1
ATOM 2666 O O . LYS B 1 11 ? 19.156 23.484 6.109 1 95.81 11 LYS B O 1
ATOM 2671 N N . HIS B 1 12 ? 20.25 22.594 4.441 1 95.25 12 HIS B N 1
ATOM 2672 C CA . HIS B 1 12 ? 19.484 21.359 4.465 1 95.25 12 HIS B CA 1
ATOM 2673 C C . HIS B 1 12 ? 19.891 20.469 5.633 1 95.25 12 HIS B C 1
ATOM 2675 O O . HIS B 1 12 ? 21.062 20.109 5.758 1 95.25 12 HIS B O 1
ATOM 2681 N N . PRO B 1 13 ? 18.922 20.125 6.418 1 95.88 13 PRO B N 1
ATOM 2682 C CA . PRO B 1 13 ? 19.25 19.188 7.488 1 95.88 13 PRO B CA 1
ATOM 2683 C C . PRO B 1 13 ? 19.281 17.734 7.016 1 95.88 13 PRO B C 1
ATOM 2685 O O . PRO B 1 13 ? 18.594 17.391 6.051 1 95.88 13 PRO B O 1
ATOM 2688 N N . THR B 1 14 ? 20.047 16.828 7.695 1 91.88 14 THR B N 1
ATOM 2689 C CA . THR B 1 14 ? 20.047 15.406 7.422 1 91.88 14 THR B CA 1
ATOM 2690 C C . THR B 1 14 ? 19.203 14.656 8.461 1 91.88 14 THR B C 1
ATOM 2692 O O . THR B 1 14 ? 18.703 13.562 8.188 1 91.88 14 THR B O 1
ATOM 2695 N N . GLU B 1 15 ? 19.094 15.172 9.633 1 94.81 15 GLU B N 1
ATOM 2696 C CA . GLU B 1 15 ? 18.25 14.703 10.719 1 94.81 15 GLU B CA 1
ATOM 2697 C C . GLU B 1 15 ? 17.406 15.836 11.289 1 94.81 15 GLU B C 1
ATOM 2699 O O . GLU B 1 15 ? 16.891 16.672 10.539 1 94.81 15 GLU B O 1
ATOM 2704 N N . PHE B 1 16 ? 17.188 15.859 12.57 1 96.88 16 PHE B N 1
ATOM 2705 C CA . PHE B 1 16 ? 16.422 16.969 13.117 1 96.88 16 PHE B CA 1
ATOM 2706 C C . PHE B 1 16 ? 17.094 18.297 12.828 1 96.88 16 PHE B C 1
ATOM 2708 O O . PHE B 1 16 ? 18.312 18.438 13.023 1 96.88 16 PHE B O 1
ATOM 2715 N N . PRO B 1 17 ?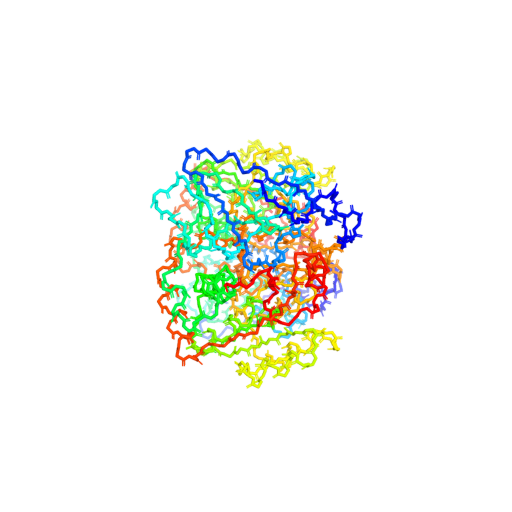 16.344 19.266 12.297 1 97.25 17 PRO B N 1
ATOM 2716 C CA . PRO B 1 17 ? 16.938 20.578 12.125 1 97.25 17 PRO B CA 1
ATOM 2717 C C . PRO B 1 17 ? 17.453 21.172 13.438 1 97.25 17 PRO B C 1
ATOM 2719 O O . PRO B 1 17 ? 16.953 20.844 14.508 1 97.25 17 PRO B O 1
ATOM 2722 N N . VAL B 1 18 ? 18.453 21.984 13.289 1 96.94 18 VAL B N 1
ATOM 2723 C CA . VAL B 1 18 ? 19.062 22.656 14.43 1 96.94 18 VAL B CA 1
ATOM 2724 C C . VAL B 1 18 ? 18.969 24.172 14.258 1 96.94 18 VAL B C 1
ATOM 2726 O O . VAL B 1 18 ? 19.328 24.703 13.203 1 96.94 18 VAL B O 1
ATOM 2729 N N . VAL B 1 19 ? 18.438 24.797 15.359 1 95.25 19 VAL B N 1
ATOM 2730 C CA . VAL B 1 19 ? 18.344 26.25 15.352 1 95.25 19 VAL B CA 1
ATOM 2731 C C . VAL B 1 19 ? 19.734 26.859 15.258 1 95.25 19 VAL B C 1
ATOM 2733 O O . VAL B 1 19 ? 20.656 26.406 15.961 1 95.25 19 VAL B O 1
ATOM 2736 N N . GLY B 1 20 ? 19.938 27.844 14.469 1 95.06 20 GLY B N 1
ATOM 2737 C CA . GLY B 1 20 ? 21.25 28.469 14.281 1 95.06 20 GLY B CA 1
ATOM 2738 C C . GLY B 1 20 ? 22.047 27.828 13.164 1 95.06 20 GLY B C 1
ATOM 2739 O O . GLY B 1 20 ? 22.953 28.469 12.609 1 95.06 20 GLY B O 1
ATOM 2740 N N . GLU B 1 21 ? 21.75 26.609 12.859 1 97.19 21 GLU B N 1
ATOM 2741 C CA . GLU B 1 21 ? 22.453 25.922 11.781 1 97.19 21 GLU B CA 1
ATOM 2742 C C . GLU B 1 21 ? 21.578 25.828 10.531 1 97.19 21 GLU B C 1
ATOM 2744 O O . GLU B 1 21 ? 22.031 26.188 9.438 1 97.19 21 GLU B O 1
ATOM 2749 N N . HIS B 1 22 ? 20.391 25.391 10.703 1 97.12 22 HIS B N 1
ATOM 2750 C CA . HIS B 1 22 ? 19.531 25.125 9.555 1 97.12 22 HIS B CA 1
ATOM 2751 C C . HIS B 1 22 ? 18.547 26.281 9.336 1 97.12 22 HIS B C 1
ATOM 2753 O O . HIS B 1 22 ? 17.984 26.422 8.242 1 97.12 22 HIS B O 1
ATOM 2759 N N . PHE B 1 23 ? 18.172 27.031 10.328 1 94.94 23 PHE B N 1
ATOM 2760 C CA . PHE B 1 23 ? 17.391 28.266 10.211 1 94.94 23 PHE B CA 1
ATOM 2761 C C . PHE B 1 23 ? 17.875 29.297 11.219 1 94.94 23 PHE B C 1
ATOM 2763 O O . PHE B 1 23 ? 18.531 28.969 12.203 1 94.94 23 PHE B O 1
ATOM 2770 N N . ALA B 1 24 ? 17.625 30.516 10.898 1 94.88 24 ALA B N 1
ATOM 2771 C CA . ALA B 1 24 ? 17.953 31.625 11.789 1 94.88 24 ALA B CA 1
ATOM 2772 C C . ALA B 1 24 ? 16.875 32.719 11.734 1 94.88 24 ALA B C 1
ATOM 2774 O O . ALA B 1 24 ? 16.281 32.938 10.688 1 94.88 24 ALA B O 1
ATOM 2775 N N . VAL B 1 25 ? 16.688 33.344 12.852 1 95.69 25 VAL B N 1
ATOM 2776 C CA . VAL B 1 25 ? 15.82 34.5 12.922 1 95.69 25 VAL B CA 1
ATOM 2777 C C . VAL B 1 25 ? 16.594 35.75 12.484 1 95.69 25 VAL B C 1
ATOM 2779 O O . VAL B 1 25 ? 17.719 35.969 12.945 1 95.69 25 VAL B O 1
ATOM 2782 N N . GLN B 1 26 ? 16 36.406 11.594 1 95.56 26 GLN B N 1
ATOM 2783 C CA . GLN B 1 26 ? 16.609 37.656 11.117 1 95.56 26 GLN B CA 1
ATOM 2784 C C . GLN B 1 26 ? 15.602 38.781 11.086 1 95.56 26 GLN B C 1
ATOM 2786 O O . GLN B 1 26 ? 14.398 38.562 10.945 1 95.56 26 GLN B O 1
ATOM 2791 N N . ALA B 1 27 ? 16.156 40 11.305 1 95 27 ALA B N 1
ATOM 2792 C CA . ALA B 1 27 ? 15.352 41.219 11.18 1 95 27 ALA B CA 1
ATOM 2793 C C . ALA B 1 27 ? 15.898 42.125 10.094 1 95 27 ALA B C 1
ATOM 2795 O O . ALA B 1 27 ? 17.094 42.406 10.07 1 95 27 ALA B O 1
ATOM 2796 N N . LYS B 1 28 ? 15 42.406 9.172 1 92.94 28 LYS B N 1
ATOM 2797 C CA . LYS B 1 28 ? 15.375 43.312 8.102 1 92.94 28 LYS B CA 1
ATOM 2798 C C . LYS B 1 28 ? 14.242 44.281 7.766 1 92.94 28 LYS B C 1
ATOM 2800 O O . LYS B 1 28 ? 13.07 43.969 8.023 1 92.94 28 LYS B O 1
ATOM 2805 N N . ASP B 1 29 ? 14.688 45.438 7.285 1 93.56 29 ASP B N 1
ATOM 2806 C CA . ASP B 1 29 ? 13.68 46.344 6.773 1 93.56 29 ASP B CA 1
ATOM 2807 C C . ASP B 1 29 ? 13.102 45.844 5.449 1 93.56 29 ASP B C 1
ATOM 2809 O O . ASP B 1 29 ? 13.852 45.406 4.574 1 93.56 29 ASP B O 1
ATOM 2813 N N . LEU B 1 30 ? 11.805 45.875 5.414 1 90.75 30 LEU B N 1
ATOM 2814 C CA . LEU B 1 30 ? 11.102 45.438 4.211 1 90.75 30 LEU B CA 1
ATOM 2815 C C . LEU B 1 30 ? 10.539 46.656 3.461 1 90.75 30 LEU B C 1
ATOM 2817 O O . LEU B 1 30 ? 9.797 47.438 4.031 1 90.75 30 LEU B O 1
ATOM 2821 N N . ASN B 1 31 ? 11.008 46.906 2.32 1 89.69 31 ASN B N 1
ATOM 2822 C CA . ASN B 1 31 ? 10.344 47.781 1.367 1 89.69 31 ASN B CA 1
ATOM 2823 C C . ASN B 1 31 ? 9.414 47 0.435 1 89.69 31 ASN B C 1
ATOM 2825 O O . ASN B 1 31 ? 9.875 46.344 -0.501 1 89.69 31 ASN B O 1
ATOM 2829 N N . PRO B 1 32 ? 8.141 47.094 0.704 1 85.06 32 PRO B N 1
ATOM 2830 C CA . PRO B 1 32 ? 7.262 46.188 -0.036 1 85.06 32 PRO B CA 1
ATOM 2831 C C . PRO B 1 32 ? 7.289 46.438 -1.542 1 85.06 32 PRO B C 1
ATOM 2833 O O . PRO B 1 32 ? 7.113 45.5 -2.328 1 85.06 32 PRO B O 1
ATOM 2836 N N . ASP B 1 33 ? 7.566 47.625 -2.014 1 90.5 33 ASP B N 1
ATOM 2837 C CA . ASP B 1 33 ? 7.574 47.938 -3.436 1 90.5 33 ASP B CA 1
ATOM 2838 C C . ASP B 1 33 ? 6.512 47.156 -4.188 1 90.5 33 ASP B C 1
ATOM 2840 O O . ASP B 1 33 ? 6.82 46.438 -5.148 1 90.5 33 ASP B O 1
ATOM 2844 N N . LEU B 1 34 ? 5.301 47.281 -3.801 1 96 34 LEU B N 1
ATOM 2845 C CA . LEU B 1 34 ? 4.184 46.5 -4.332 1 96 34 LEU B CA 1
ATOM 2846 C C . LEU B 1 34 ? 3.961 46.812 -5.809 1 96 34 LEU B C 1
ATOM 2848 O O . LEU B 1 34 ? 3.93 47.969 -6.203 1 96 34 LEU B O 1
ATOM 2852 N N . LYS B 1 35 ? 3.873 45.75 -6.57 1 97 35 LYS B N 1
ATOM 2853 C CA . LYS B 1 35 ? 3.467 45.875 -7.969 1 97 35 LYS B CA 1
ATOM 2854 C C . LYS B 1 35 ? 1.958 45.719 -8.117 1 97 35 LYS B C 1
ATOM 2856 O O . LYS B 1 35 ? 1.246 45.531 -7.125 1 97 35 LYS B O 1
ATOM 2861 N N . GLU B 1 36 ? 1.556 45.875 -9.312 1 96.56 36 GLU B N 1
ATOM 2862 C CA . GLU B 1 36 ? 0.13 45.75 -9.594 1 96.56 36 GLU B CA 1
ATOM 2863 C C . GLU B 1 36 ? -0.4 44.406 -9.062 1 96.56 36 GLU B C 1
ATOM 2865 O O . GLU B 1 36 ? 0.207 43.375 -9.289 1 96.56 36 GLU B O 1
ATOM 2870 N N . ASN B 1 37 ? -1.426 44.5 -8.242 1 97.62 37 ASN B N 1
ATOM 2871 C CA . ASN B 1 37 ? -2.17 43.375 -7.707 1 97.62 37 ASN B CA 1
ATOM 2872 C C . ASN B 1 37 ? -1.449 42.719 -6.52 1 97.62 37 ASN B C 1
ATOM 2874 O O . ASN B 1 37 ? -1.937 41.75 -5.941 1 97.62 37 ASN B O 1
ATOM 2878 N N . ASP B 1 38 ? -0.375 43.312 -6.121 1 98 38 ASP B N 1
ATOM 2879 C CA . ASP B 1 38 ? 0.313 42.812 -4.934 1 98 38 ASP B CA 1
ATOM 2880 C C . ASP B 1 38 ? -0.419 43.219 -3.66 1 98 38 ASP B C 1
ATOM 2882 O O . ASP B 1 38 ? -1.181 44.188 -3.664 1 98 38 ASP B O 1
ATOM 2886 N N . VAL B 1 39 ? -0.172 42.469 -2.65 1 98 39 VAL B N 1
ATOM 2887 C CA . VAL B 1 39 ? -0.657 42.875 -1.329 1 98 39 VAL B CA 1
ATOM 2888 C C . VAL B 1 39 ? 0.438 42.625 -0.29 1 98 39 VAL B C 1
ATOM 2890 O O . VAL B 1 39 ? 1.268 41.719 -0.444 1 98 39 VAL B O 1
ATOM 2893 N N . LEU B 1 40 ? 0.418 43.469 0.686 1 98.25 40 LEU B N 1
ATOM 2894 C CA . LEU B 1 40 ? 1.24 43.281 1.875 1 98.25 40 LEU B CA 1
ATOM 2895 C C . LEU B 1 40 ? 0.399 42.75 3.039 1 98.25 40 LEU B C 1
ATOM 2897 O O . LEU B 1 40 ? -0.619 43.344 3.387 1 98.25 40 LEU B O 1
ATOM 2901 N N . LEU B 1 41 ? 0.863 41.688 3.547 1 98.56 41 LEU B N 1
ATOM 2902 C CA . LEU B 1 41 ? 0.147 41.031 4.641 1 98.56 41 LEU B CA 1
ATOM 2903 C C . LEU B 1 41 ? 0.893 41.219 5.961 1 98.56 41 LEU B C 1
ATOM 2905 O O . LEU B 1 41 ? 2.123 41.125 6 1 98.56 41 LEU B O 1
ATOM 2909 N N . ARG B 1 42 ? 0.175 41.5 7.008 1 98.56 42 ARG B N 1
ATOM 2910 C CA . ARG B 1 42 ? 0.631 41.281 8.375 1 98.56 42 ARG B CA 1
ATOM 2911 C C . ARG B 1 42 ? 0.177 39.906 8.891 1 98.56 42 ARG B C 1
ATOM 2913 O O . ARG B 1 42 ? -1.02 39.688 9.07 1 98.56 42 ARG B O 1
ATOM 2920 N N . ASN B 1 43 ? 1.133 39.062 9.094 1 98.69 43 ASN B N 1
ATOM 2921 C CA . ASN B 1 43 ? 0.786 37.688 9.469 1 98.69 43 ASN B CA 1
ATOM 2922 C C . ASN B 1 43 ? 0.317 37.594 10.922 1 98.69 43 ASN B C 1
ATOM 2924 O O . ASN B 1 43 ? 0.928 38.188 11.812 1 98.69 43 ASN B O 1
ATOM 2928 N N . LEU B 1 44 ? -0.765 36.938 11.133 1 98.81 44 LEU B N 1
ATOM 2929 C CA . LEU B 1 44 ? -1.335 36.781 12.461 1 98.81 44 LEU B CA 1
ATOM 2930 C C . LEU B 1 44 ? -0.998 35.406 13.039 1 98.81 44 LEU B C 1
ATOM 2932 O O . LEU B 1 44 ? -0.541 35.312 14.18 1 98.81 44 LEU B O 1
ATOM 2936 N N . PHE B 1 45 ? -1.218 34.375 12.258 1 98.81 45 PHE B N 1
ATOM 2937 C CA . PHE B 1 45 ? -0.906 33 12.625 1 98.81 45 PHE B CA 1
ATOM 2938 C C . PHE B 1 45 ? -0.208 32.281 11.477 1 98.81 45 PHE B C 1
ATOM 2940 O O . PHE B 1 45 ? -0.555 32.469 10.312 1 98.81 45 PHE B O 1
ATOM 2947 N N . ILE B 1 46 ? 0.753 31.438 11.789 1 98.38 46 ILE B N 1
ATOM 2948 C CA . ILE B 1 46 ? 1.317 30.531 10.789 1 98.38 46 ILE B CA 1
ATOM 2949 C C . ILE B 1 46 ? 1.174 29.094 11.258 1 98.38 46 ILE B C 1
ATOM 2951 O O . ILE B 1 46 ? 1.227 28.812 12.453 1 98.38 46 ILE B O 1
ATOM 2955 N 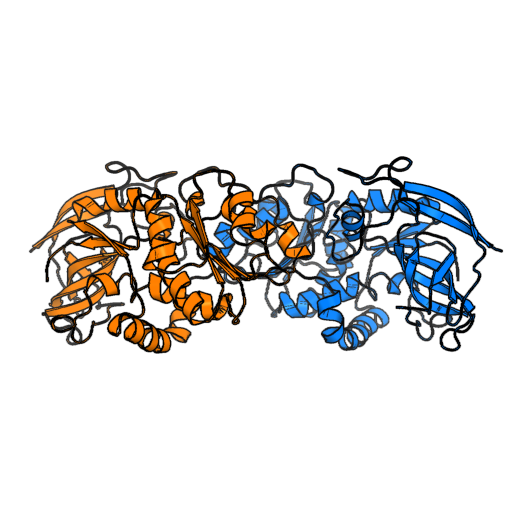N . SER B 1 47 ? 0.955 28.266 10.336 1 98.5 47 SER B N 1
ATOM 2956 C CA . SER B 1 47 ? 0.805 26.844 10.578 1 98.5 47 SER B CA 1
ATOM 2957 C C . SER B 1 47 ? 2.152 26.125 10.531 1 98.5 47 SER B C 1
ATOM 2959 O O . SER B 1 47 ? 2.967 26.391 9.641 1 98.5 47 SER B O 1
ATOM 2961 N N . LEU B 1 48 ? 2.445 25.312 11.484 1 98.5 48 LEU B N 1
ATOM 2962 C CA . LEU B 1 48 ? 3.572 24.391 11.414 1 98.5 48 LEU B CA 1
ATOM 2963 C C . LEU B 1 48 ? 3.096 22.969 11.133 1 98.5 48 LEU B C 1
ATOM 2965 O O . LEU B 1 48 ? 2.254 22.438 11.867 1 98.5 48 LEU B O 1
ATOM 2969 N N . ASP B 1 49 ? 3.629 22.391 10.086 1 97.81 49 ASP B N 1
ATOM 2970 C CA . ASP B 1 49 ? 3.182 21.078 9.625 1 97.81 49 ASP B CA 1
ATOM 2971 C C . ASP B 1 49 ? 4.367 20.156 9.344 1 97.81 49 ASP B C 1
ATOM 2973 O O . ASP B 1 49 ? 5.391 20.594 8.812 1 97.81 49 ASP B O 1
ATOM 2977 N N . PRO B 1 50 ? 4.18 18.875 9.609 1 97.19 50 PRO B N 1
ATOM 2978 C CA . PRO B 1 50 ? 5.277 17.922 9.445 1 97.19 50 PRO B CA 1
ATOM 2979 C C . PRO B 1 50 ? 5.793 17.875 8.008 1 97.19 50 PRO B C 1
ATOM 2981 O O . PRO B 1 50 ? 6.992 17.672 7.785 1 97.19 50 PRO B O 1
ATOM 2984 N N . TYR B 1 51 ? 4.973 18.062 7.016 1 95 51 TYR B N 1
ATOM 2985 C CA . TYR B 1 51 ? 5.395 17.953 5.625 1 95 51 TYR B CA 1
ATOM 2986 C C . TYR B 1 51 ? 6.469 18.984 5.293 1 95 51 TYR B C 1
ATOM 2988 O O . TYR B 1 51 ? 7.227 18.812 4.336 1 95 51 TYR B O 1
ATOM 2996 N N . MET B 1 52 ? 6.582 20.047 6.062 1 96.19 52 MET B N 1
ATOM 2997 C CA . MET B 1 52 ? 7.586 21.078 5.848 1 96.19 52 MET B CA 1
ATOM 2998 C C . MET B 1 52 ? 8.992 20.516 5.977 1 96.19 52 MET B C 1
ATOM 3000 O O . MET B 1 52 ? 9.93 21.016 5.352 1 96.19 52 MET B O 1
ATOM 3004 N N . ARG B 1 53 ? 9.156 19.453 6.809 1 96.31 53 ARG B N 1
ATOM 3005 C CA . ARG B 1 53 ? 10.453 18.812 6.914 1 96.31 53 ARG B CA 1
ATOM 3006 C C . ARG B 1 53 ? 10.906 18.266 5.562 1 96.31 53 ARG B C 1
ATOM 3008 O O . ARG B 1 53 ? 12.094 18.328 5.223 1 96.31 53 ARG B O 1
ATOM 3015 N N . GLY B 1 54 ? 9.953 17.688 4.836 1 93.88 54 GLY B N 1
ATOM 3016 C CA . GLY B 1 54 ? 10.281 17.219 3.502 1 93.88 54 GLY B CA 1
ATOM 3017 C C . GLY B 1 54 ? 10.758 18.312 2.576 1 93.88 54 GLY B C 1
ATOM 3018 O O . GLY B 1 54 ? 11.625 18.094 1.728 1 93.88 54 GLY B O 1
ATOM 3019 N N . ARG B 1 55 ? 10.273 19.5 2.754 1 94.19 55 ARG B N 1
ATOM 3020 C CA . ARG B 1 55 ? 10.625 20.641 1.912 1 94.19 55 ARG B CA 1
ATOM 3021 C C . ARG B 1 55 ? 12.023 21.156 2.234 1 94.19 55 ARG B C 1
ATOM 3023 O O . ARG B 1 55 ? 12.562 21.984 1.511 1 94.19 55 ARG B O 1
ATOM 3030 N N . MET B 1 56 ? 12.594 20.672 3.268 1 95.25 56 MET B N 1
ATOM 3031 C CA . MET B 1 56 ? 13.93 21.109 3.676 1 95.25 56 MET B CA 1
ATOM 3032 C C . MET B 1 56 ? 15 20.25 3.012 1 95.25 56 MET B C 1
ATOM 3034 O O . MET B 1 56 ? 16.188 20.531 3.135 1 95.25 56 MET B O 1
ATOM 3038 N N . ARG B 1 57 ? 14.562 19.203 2.412 1 90.12 57 ARG B N 1
ATOM 3039 C CA . ARG B 1 57 ? 15.523 18.312 1.778 1 90.12 57 ARG B CA 1
ATOM 3040 C C . ARG B 1 57 ? 16.047 18.906 0.48 1 90.12 57 ARG B C 1
ATOM 3042 O O . ARG B 1 57 ? 15.383 19.734 -0.147 1 90.12 57 ARG B O 1
ATOM 3049 N N . ASN B 1 58 ? 17.281 18.594 0.114 1 78 58 ASN B N 1
ATOM 3050 C CA . ASN B 1 58 ? 17.906 19.047 -1.128 1 78 58 ASN B CA 1
ATOM 3051 C C . ASN B 1 58 ? 17.344 18.312 -2.336 1 78 58 ASN B C 1
ATOM 3053 O O . ASN B 1 58 ? 17.938 17.328 -2.799 1 78 58 ASN B O 1
ATOM 3057 N N . ALA B 1 59 ? 16.109 18.078 -2.307 1 62 59 ALA B N 1
ATOM 3058 C CA . ALA B 1 59 ? 15.656 17.234 -3.404 1 62 59 ALA B CA 1
ATOM 3059 C C . ALA B 1 59 ? 15.328 18.062 -4.645 1 62 59 ALA B C 1
ATOM 3061 O O . ALA B 1 59 ? 14.602 19.047 -4.562 1 62 59 ALA B O 1
ATOM 3062 N N . THR B 1 60 ? 16.25 18.141 -5.598 1 50.84 60 THR B N 1
ATOM 3063 C CA . THR B 1 60 ? 16 18.781 -6.887 1 50.84 60 THR B CA 1
ATOM 3064 C C . THR B 1 60 ? 14.555 18.547 -7.336 1 50.84 60 THR B C 1
ATOM 3066 O O . THR B 1 60 ? 14 19.359 -8.086 1 50.84 60 THR B O 1
ATOM 3069 N N . ASN B 1 61 ? 13.875 17.266 -6.957 1 46.44 61 ASN B N 1
ATOM 3070 C CA . ASN B 1 61 ? 12.656 16.844 -7.641 1 46.44 61 ASN B CA 1
ATOM 3071 C C . ASN B 1 61 ? 11.43 16.984 -6.738 1 46.44 61 ASN B C 1
ATOM 3073 O O . ASN B 1 61 ? 10.43 16.281 -6.934 1 46.44 61 ASN B O 1
ATOM 3077 N N . SER B 1 62 ? 11.422 17.703 -5.645 1 48.31 62 SER B N 1
ATOM 3078 C CA . SER B 1 62 ? 10.258 17.656 -4.773 1 48.31 62 SER B CA 1
ATOM 3079 C C . SER B 1 62 ? 9.094 18.469 -5.363 1 48.31 62 SER B C 1
ATOM 3081 O O . SER B 1 62 ? 9.312 19.453 -6.074 1 48.31 62 SER B O 1
ATOM 3083 N N . TYR B 1 63 ? 7.895 17.812 -5.527 1 44.28 63 TYR B N 1
ATOM 3084 C CA . TYR B 1 63 ? 6.617 18.344 -5.98 1 44.28 63 TYR B CA 1
ATOM 3085 C C . TYR B 1 63 ? 6.367 19.734 -5.398 1 44.28 63 TYR B C 1
ATOM 3087 O O . TYR B 1 63 ? 5.832 20.609 -6.074 1 44.28 63 TYR B O 1
ATOM 3095 N N . VAL B 1 64 ? 6.508 19.859 -4.043 1 55.75 64 VAL B N 1
ATOM 3096 C CA . VAL B 1 64 ? 6.395 21.172 -3.436 1 55.75 64 VAL B CA 1
ATOM 3097 C C . VAL B 1 64 ? 7.773 21.844 -3.363 1 55.75 64 VAL B C 1
ATOM 3099 O O . VAL B 1 64 ? 8.742 21.219 -2.932 1 55.75 64 VAL B O 1
ATOM 3102 N N . GLY B 1 65 ? 8.047 22.578 -4.371 1 70.81 65 GLY B N 1
ATOM 3103 C CA . GLY B 1 65 ? 9.344 23.234 -4.449 1 70.81 65 GLY B CA 1
ATOM 3104 C C . GLY B 1 65 ? 10.023 23.375 -3.102 1 70.81 65 GLY B C 1
ATOM 3105 O O . GLY B 1 65 ? 9.375 23.688 -2.102 1 70.81 65 GLY B O 1
ATOM 3106 N N . GLY B 1 66 ? 11.203 22.734 -2.826 1 86.44 66 GLY B N 1
ATOM 3107 C CA . GLY B 1 66 ? 12.008 22.859 -1.625 1 86.44 66 GLY B CA 1
ATOM 3108 C C . GLY B 1 66 ? 12.164 24.297 -1.15 1 86.44 66 GLY B C 1
ATOM 3109 O O . GLY B 1 66 ? 11.883 25.234 -1.896 1 86.44 66 GLY B O 1
ATOM 3110 N N . PHE B 1 67 ? 12.289 24.438 0.193 1 94.75 67 PHE B N 1
ATOM 3111 C CA . PHE B 1 67 ? 12.617 25.766 0.707 1 94.75 67 PHE B CA 1
ATOM 3112 C C . PHE B 1 67 ? 13.891 26.297 0.067 1 94.75 67 PHE B C 1
ATOM 3114 O O . PHE B 1 67 ? 14.805 25.516 -0.247 1 94.75 67 PHE B O 1
ATOM 3121 N N . GLN B 1 68 ? 13.906 27.562 -0.171 1 93.12 68 GLN B N 1
ATOM 3122 C CA . GLN B 1 68 ? 15.078 28.188 -0.768 1 93.12 68 GLN B CA 1
ATOM 3123 C C . GLN B 1 68 ? 16.031 28.703 0.307 1 93.12 68 GLN B C 1
ATOM 3125 O O . GLN B 1 68 ? 15.625 29.438 1.206 1 93.12 68 GLN B O 1
ATOM 3130 N N . ILE B 1 69 ? 17.25 28.328 0.172 1 94.56 69 ILE B N 1
ATOM 3131 C CA . ILE B 1 69 ? 18.281 28.797 1.104 1 94.56 69 ILE B CA 1
ATOM 3132 C C . ILE B 1 69 ? 18.375 30.328 1.043 1 94.56 69 ILE B C 1
ATOM 3134 O O . ILE B 1 69 ? 18.375 30.906 -0.042 1 94.56 69 ILE B O 1
ATOM 3138 N N . GLY B 1 70 ? 18.406 30.938 2.225 1 94.69 70 GLY B N 1
ATOM 3139 C CA . GLY B 1 70 ? 18.547 32.375 2.311 1 94.69 70 GLY B CA 1
ATOM 3140 C C . GLY B 1 70 ? 17.219 33.125 2.305 1 94.69 70 GLY B C 1
ATOM 3141 O O . GLY B 1 70 ? 17.172 34.344 2.441 1 94.69 70 GLY B O 1
ATOM 3142 N N . GLN B 1 71 ? 16.141 32.406 2.213 1 95 71 GLN B N 1
ATOM 3143 C CA . GLN B 1 71 ? 14.805 32.969 2.209 1 95 71 GLN B CA 1
ATOM 3144 C C . GLN B 1 71 ? 13.992 32.5 3.406 1 95 71 GLN B C 1
ATOM 3146 O O . GLN B 1 71 ? 14.312 31.453 4 1 95 71 GLN B O 1
ATOM 3151 N N . PRO B 1 72 ? 12.945 33.219 3.773 1 96.94 72 PRO B N 1
ATOM 3152 C CA . PRO B 1 72 ? 12.07 32.75 4.836 1 96.94 72 PRO B CA 1
ATOM 3153 C C . PRO B 1 72 ? 11.375 31.422 4.465 1 96.94 72 PRO B C 1
ATOM 3155 O O . PRO B 1 72 ? 10.992 31.234 3.309 1 96.94 72 PRO B O 1
ATOM 3158 N N . LEU B 1 73 ? 11.273 30.562 5.449 1 97.38 73 LEU B N 1
ATOM 3159 C CA . LEU B 1 73 ? 10.383 29.422 5.254 1 97.38 73 LEU B CA 1
ATOM 3160 C C . LEU B 1 73 ? 8.945 29.891 5.066 1 97.38 73 LEU B C 1
ATOM 3162 O O . LEU B 1 73 ? 8.609 31.047 5.363 1 97.38 73 LEU B O 1
ATOM 3166 N N . ASN B 1 74 ? 8.133 29.062 4.469 1 96.75 74 ASN B N 1
ATOM 3167 C CA . ASN B 1 74 ? 6.742 29.453 4.262 1 96.75 74 ASN B CA 1
ATOM 3168 C C . ASN B 1 74 ? 5.785 28.281 4.465 1 96.75 74 ASN B C 1
ATOM 3170 O O . ASN B 1 74 ? 6.211 27.125 4.516 1 96.75 74 ASN B O 1
ATOM 3174 N N . GLY B 1 75 ? 4.605 28.562 4.668 1 96.19 75 GLY B N 1
ATOM 3175 C CA . GLY B 1 75 ? 3.488 27.641 4.852 1 96.19 75 GLY B CA 1
ATOM 3176 C C . GLY B 1 75 ? 2.148 28.359 4.93 1 96.19 75 GLY B C 1
ATOM 3177 O O . GLY B 1 75 ? 2.023 29.5 4.5 1 96.19 75 GLY B O 1
ATOM 3178 N N . SER B 1 76 ? 1.163 27.656 5.402 1 97.75 76 SER B N 1
ATOM 3179 C CA . SER B 1 76 ? -0.167 28.25 5.523 1 97.75 76 SER B CA 1
ATOM 3180 C C . SER B 1 76 ? -0.235 29.234 6.688 1 97.75 76 SER B C 1
ATOM 3182 O O . SER B 1 76 ? 0.448 29.047 7.699 1 97.75 76 SER B O 1
ATOM 3184 N N . GLY B 1 77 ? -1.063 30.234 6.52 1 98.56 77 GLY B N 1
ATOM 3185 C CA . GLY B 1 77 ? -1.241 31.219 7.586 1 98.56 77 GLY B CA 1
ATOM 3186 C C . GLY B 1 77 ? -2.525 32 7.457 1 98.56 77 GLY B C 1
ATOM 3187 O O . GLY B 1 77 ? -3.281 31.828 6.5 1 98.56 77 GLY B O 1
ATOM 3188 N N . VAL B 1 78 ? -2.803 32.719 8.484 1 98.75 78 VAL B N 1
ATOM 3189 C CA . VAL B 1 78 ? -3.844 33.75 8.531 1 98.75 78 VAL B CA 1
ATOM 3190 C C . VAL B 1 78 ? -3.209 35.125 8.672 1 98.75 78 VAL B C 1
ATOM 3192 O O . VAL B 1 78 ? -2.312 35.312 9.5 1 98.75 78 VAL B O 1
ATOM 3195 N N . SER B 1 79 ? -3.689 36.062 7.871 1 98.88 79 SER B N 1
ATOM 3196 C CA . SER B 1 79 ? -3.045 37.375 7.84 1 98.88 79 SER B CA 1
ATOM 3197 C C . SER B 1 79 ? -4.062 38.469 7.617 1 98.88 79 SER B C 1
ATOM 3199 O O . SER B 1 79 ? -5.191 38.219 7.199 1 98.88 79 SER B O 1
ATOM 3201 N N . GLU B 1 80 ? -3.615 39.625 7.922 1 98.75 80 GLU B N 1
ATOM 3202 C CA . GLU B 1 80 ? -4.359 40.844 7.617 1 98.75 80 GLU B CA 1
ATOM 3203 C C . GLU B 1 80 ? -3.707 41.625 6.477 1 98.75 80 GLU B C 1
ATOM 3205 O O . GLU B 1 80 ? -2.494 41.844 6.484 1 98.75 80 GLU B O 1
ATOM 3210 N N . VAL B 1 81 ? -4.52 42.031 5.523 1 98.5 81 VAL B N 1
ATOM 3211 C CA . VAL B 1 81 ? -4.012 42.906 4.465 1 98.5 81 VAL B CA 1
ATOM 3212 C C . VAL B 1 81 ? -3.744 44.312 5.027 1 98.5 81 VAL B C 1
ATOM 3214 O O . VAL B 1 81 ? -4.656 44.969 5.523 1 98.5 81 VAL B O 1
ATOM 3217 N N . VAL B 1 82 ? -2.504 44.781 4.879 1 97.88 82 VAL B N 1
ATOM 3218 C CA . VAL B 1 82 ? -2.18 46.062 5.484 1 97.88 82 VAL B CA 1
ATOM 3219 C C . VAL B 1 82 ? -1.813 47.062 4.391 1 97.88 82 VAL B C 1
ATOM 3221 O O . VAL B 1 82 ? -1.827 48.281 4.625 1 97.88 82 VAL B O 1
ATOM 3224 N N . GLU B 1 83 ? -1.398 46.656 3.24 1 97.94 83 GLU B N 1
ATOM 3225 C CA . GLU B 1 83 ? -1.27 47.406 2.002 1 97.94 83 GLU B CA 1
ATOM 3226 C C . GLU B 1 83 ? -1.736 46.594 0.801 1 97.94 83 GLU B C 1
ATOM 3228 O O . GLU B 1 83 ? -1.548 45.375 0.761 1 97.94 83 GLU B O 1
ATOM 3233 N N . SER B 1 84 ? -2.398 47.281 -0.207 1 97.88 84 SER B N 1
ATOM 3234 C CA . SER B 1 84 ? -2.945 46.5 -1.312 1 97.88 84 SER B CA 1
ATOM 3235 C C . SER B 1 84 ? -2.906 47.281 -2.617 1 97.88 84 SER B C 1
ATOM 3237 O O . SER B 1 84 ? -3.199 48.5 -2.637 1 97.88 84 SER B O 1
ATOM 3239 N N . LYS B 1 85 ? -2.461 46.719 -3.6 1 98.12 85 LYS B N 1
ATOM 3240 C CA . LYS B 1 85 ? -2.648 47.156 -4.973 1 98.12 85 LYS B CA 1
ATOM 3241 C C . LYS B 1 85 ? -3.592 46.25 -5.738 1 98.12 85 LYS B C 1
ATOM 3243 O O . LYS B 1 85 ? -3.439 46.031 -6.945 1 98.12 85 LYS B O 1
ATOM 3248 N N . ASN B 1 86 ? -4.441 45.594 -4.969 1 97.69 86 ASN B N 1
ATOM 3249 C CA . ASN B 1 86 ? -5.434 44.656 -5.477 1 97.69 86 ASN B CA 1
ATOM 3250 C C . ASN B 1 86 ? -6.828 44.969 -4.934 1 97.69 86 ASN B C 1
ATOM 3252 O O . ASN B 1 86 ? -7.066 44.844 -3.729 1 97.69 86 ASN B O 1
ATOM 3256 N N . ALA B 1 87 ? -7.781 45.281 -5.77 1 96.94 87 ALA B N 1
ATOM 3257 C CA . ALA B 1 87 ? -9.117 45.719 -5.367 1 96.94 87 ALA B CA 1
ATOM 3258 C C . ALA B 1 87 ? -9.898 44.562 -4.719 1 96.94 87 ALA B C 1
ATOM 3260 O O . ALA B 1 87 ? -10.844 44.812 -3.963 1 96.94 87 ALA B O 1
ATOM 3261 N N . SER B 1 88 ? -9.508 43.375 -5.004 1 97.44 88 SER B N 1
ATOM 3262 C CA . SER B 1 88 ? -10.203 42.219 -4.438 1 97.44 88 SER B CA 1
ATOM 3263 C C . SER B 1 88 ? -9.805 42 -2.984 1 97.44 88 SER B C 1
ATOM 3265 O O . SER B 1 88 ? -10.477 41.25 -2.26 1 97.44 88 SER B O 1
ATOM 3267 N N . TYR B 1 89 ? -8.742 42.594 -2.529 1 98.25 89 TYR B N 1
ATOM 3268 C CA . TYR B 1 89 ? -8.242 42.438 -1.17 1 98.25 89 TYR B CA 1
ATOM 3269 C C . TYR B 1 89 ? -7.922 43.781 -0.54 1 98.25 89 TYR B C 1
ATOM 3271 O O . TYR B 1 89 ? -6.758 44.094 -0.291 1 98.25 89 TYR B O 1
ATOM 3279 N N . PRO B 1 90 ? -8.898 44.5 -0.218 1 97.56 90 PRO B N 1
ATOM 3280 C CA . PRO B 1 90 ? -8.648 45.812 0.397 1 97.56 90 PRO B CA 1
ATOM 3281 C C . PRO B 1 90 ? -7.977 45.688 1.765 1 97.56 90 PRO B C 1
ATOM 3283 O O . PRO B 1 90 ? -8.062 44.656 2.418 1 97.56 90 PRO B O 1
ATOM 3286 N N . VAL B 1 91 ? -7.414 46.781 2.17 1 98 91 VAL B N 1
ATOM 3287 C CA . VAL B 1 91 ? -6.77 46.875 3.475 1 98 91 VAL B CA 1
ATOM 3288 C C . VAL B 1 91 ? -7.77 46.531 4.574 1 98 91 VAL B C 1
ATOM 3290 O O . VAL B 1 91 ? -8.93 46.938 4.527 1 98 91 VAL B O 1
ATOM 3293 N N . GLY B 1 92 ? -7.328 45.688 5.48 1 97.69 92 GLY B N 1
ATOM 3294 C CA . GLY B 1 92 ? -8.172 45.25 6.586 1 97.69 92 GLY B CA 1
ATOM 3295 C C . GLY B 1 92 ? -8.766 43.875 6.387 1 97.69 92 GLY B C 1
ATOM 3296 O O . GLY B 1 92 ? -9.258 43.25 7.332 1 97.69 92 GLY B O 1
ATOM 3297 N N . THR B 1 93 ? -8.727 43.344 5.164 1 97.94 93 THR B N 1
ATOM 3298 C CA . THR B 1 93 ? -9.234 42.031 4.883 1 97.94 93 THR B CA 1
ATOM 3299 C C . THR B 1 93 ? -8.383 40.969 5.578 1 97.94 93 THR B C 1
ATOM 3301 O O . THR B 1 93 ? -7.156 41.062 5.586 1 97.94 93 THR B O 1
ATOM 3304 N N . ILE B 1 94 ? -9.055 40 6.211 1 98.62 94 ILE B N 1
ATOM 3305 C CA . ILE B 1 94 ? -8.367 38.844 6.781 1 98.62 94 ILE B CA 1
ATOM 3306 C C . ILE B 1 94 ? -8.359 37.688 5.777 1 98.62 94 ILE B C 1
ATOM 3308 O O . ILE B 1 94 ? -9.398 37.344 5.215 1 98.62 94 ILE B O 1
ATOM 3312 N N . VAL B 1 95 ? -7.156 37.125 5.523 1 98.62 95 VAL B N 1
ATOM 3313 C CA . VAL B 1 95 ? -7.008 36.156 4.461 1 98.62 95 VAL B CA 1
ATOM 3314 C C . VAL B 1 95 ? -6.262 34.906 4.996 1 98.62 95 VAL B C 1
ATOM 3316 O O . VAL B 1 95 ? -5.598 35 6.031 1 98.62 95 VAL B O 1
ATOM 3319 N N . THR B 1 96 ? -6.461 33.781 4.387 1 98.25 96 THR B N 1
ATOM 3320 C CA . THR B 1 96 ? -5.594 32.625 4.516 1 98.25 96 THR B CA 1
ATOM 3321 C C . THR B 1 96 ? -4.828 32.375 3.219 1 98.25 96 THR B C 1
ATOM 3323 O O . THR B 1 96 ? -5.281 32.75 2.139 1 98.25 96 THR B O 1
ATOM 3326 N N . GLY B 1 97 ? -3.75 31.797 3.242 1 97.81 97 GLY B N 1
ATOM 3327 C CA . GLY B 1 97 ? -2.883 31.453 2.123 1 97.81 97 GLY B CA 1
ATOM 3328 C C . GLY B 1 97 ? -1.472 31.094 2.547 1 97.81 97 GLY B C 1
ATOM 3329 O O . GLY B 1 97 ? -1.22 30.844 3.727 1 97.81 97 GLY B O 1
ATOM 3330 N N . SER B 1 98 ? -0.619 30.984 1.583 1 97.38 98 SER B N 1
ATOM 3331 C CA . SER B 1 98 ? 0.788 30.719 1.874 1 97.38 98 SER B CA 1
ATOM 3332 C C . SER B 1 98 ? 1.509 32 2.303 1 97.38 98 SER B C 1
ATOM 3334 O O . SER B 1 98 ? 1.475 33 1.594 1 97.38 98 SER B O 1
ATOM 3336 N N . VAL B 1 99 ? 2.113 31.984 3.404 1 97.94 99 VAL B N 1
ATOM 3337 C CA . VAL B 1 99 ? 2.842 33.125 3.928 1 97.94 99 VAL B CA 1
ATOM 3338 C C . VAL B 1 99 ? 4.191 32.688 4.484 1 97.94 99 VAL B C 1
ATOM 3340 O O . VAL B 1 99 ? 4.395 31.5 4.75 1 97.94 99 VAL B O 1
ATOM 3343 N N . GLY B 1 100 ? 5.074 33.562 4.605 1 97.75 100 GLY B N 1
ATOM 3344 C CA . GLY B 1 100 ? 6.375 33.281 5.176 1 97.75 100 GLY B CA 1
ATOM 3345 C C . GLY B 1 100 ? 6.352 33.156 6.688 1 97.75 100 GLY B C 1
ATOM 3346 O O . GLY B 1 100 ? 5.402 33.594 7.336 1 97.75 100 GLY B O 1
ATOM 3347 N N . TRP B 1 101 ? 7.355 32.438 7.156 1 98.44 101 TRP B N 1
ATOM 3348 C CA . TRP B 1 101 ? 7.645 32.531 8.586 1 98.44 101 TRP B CA 1
ATOM 3349 C C . TRP B 1 101 ? 8.211 33.906 8.922 1 98.44 101 TRP B C 1
ATOM 3351 O O . TRP B 1 101 ? 9.398 34.031 9.25 1 98.44 101 TRP B O 1
ATOM 3361 N N . GLU B 1 102 ? 7.402 34.906 8.883 1 98.44 102 GLU B N 1
ATOM 3362 C CA . GLU B 1 102 ? 7.785 36.312 9.055 1 98.44 102 GLU B CA 1
ATOM 3363 C C . GLU B 1 102 ? 6.594 37.156 9.508 1 98.44 102 GLU B C 1
ATOM 3365 O O . GLU B 1 102 ? 5.453 36.688 9.492 1 98.44 102 GLU B O 1
ATOM 3370 N N . GLU B 1 103 ? 6.875 38.312 9.93 1 98.38 103 GLU B N 1
ATOM 3371 C CA . GLU B 1 103 ? 5.828 39.188 10.445 1 98.38 103 GLU B CA 1
ATOM 3372 C C . GLU B 1 103 ? 4.988 39.781 9.305 1 98.38 103 GLU B C 1
ATOM 3374 O O . GLU B 1 103 ? 3.773 39.938 9.445 1 98.38 103 GLU B O 1
ATOM 3379 N N . TYR B 1 104 ? 5.652 40.094 8.211 1 98.06 104 TYR B N 1
ATOM 3380 C CA . TYR B 1 104 ? 4.992 40.656 7.031 1 98.06 104 TYR B CA 1
ATOM 3381 C C . TYR B 1 104 ? 5.367 39.875 5.777 1 98.06 104 TYR B C 1
ATOM 3383 O O . TYR B 1 104 ? 6.535 39.531 5.582 1 98.06 104 TYR B O 1
ATOM 3391 N N . THR B 1 105 ? 4.434 39.562 4.945 1 97.69 105 THR B N 1
ATOM 3392 C CA . THR B 1 105 ? 4.656 38.812 3.699 1 97.69 105 THR B CA 1
ATOM 3393 C C . THR B 1 105 ? 4.074 39.594 2.516 1 97.69 105 THR B C 1
ATOM 3395 O O . THR B 1 105 ? 2.92 40.031 2.559 1 97.69 105 THR B O 1
ATOM 3398 N N . VAL B 1 106 ? 4.832 39.844 1.498 1 97.25 106 VAL B N 1
ATOM 3399 C CA . VAL B 1 106 ? 4.32 40.344 0.232 1 97.25 106 VAL B CA 1
ATOM 3400 C C . VAL B 1 106 ? 3.85 39.188 -0.643 1 97.25 106 VAL B C 1
ATOM 3402 O O . VAL B 1 106 ? 4.602 38.25 -0.885 1 97.25 106 VAL B O 1
ATOM 3405 N N . VAL B 1 107 ? 2.65 39.25 -1.057 1 97.75 107 VAL B N 1
ATOM 3406 C CA . VAL B 1 107 ? 2.127 38.219 -1.956 1 97.75 107 VAL B CA 1
ATOM 3407 C C . VAL B 1 107 ? 1.922 38.812 -3.35 1 97.75 107 VAL B C 1
ATOM 3409 O O . VAL B 1 107 ? 1.037 39.656 -3.551 1 97.75 107 VAL B O 1
ATOM 3412 N N . ALA B 1 108 ? 2.723 38.312 -4.234 1 96.44 108 ALA B N 1
ATOM 3413 C CA . ALA B 1 108 ? 2.654 38.781 -5.617 1 96.44 108 ALA B CA 1
ATOM 3414 C C . ALA B 1 108 ? 1.327 38.406 -6.262 1 96.44 108 ALA B C 1
ATOM 3416 O O . ALA B 1 108 ? 0.921 37.25 -6.219 1 96.44 108 ALA B O 1
ATOM 3417 N N . GLY B 1 109 ? 0.62 39.375 -6.762 1 97.12 109 GLY B N 1
ATOM 3418 C CA . GLY B 1 109 ? -0.63 39.156 -7.469 1 97.12 109 GLY B CA 1
ATOM 3419 C C . GLY B 1 109 ? -1.725 38.594 -6.574 1 97.12 109 GLY B C 1
ATOM 3420 O O . GLY B 1 109 ? -2.721 38.062 -7.062 1 97.12 109 GLY B O 1
ATOM 3421 N N . ALA B 1 110 ? -1.453 38.531 -5.277 1 97.12 110 ALA B N 1
ATOM 3422 C CA . ALA B 1 110 ? -2.383 37.969 -4.301 1 97.12 110 ALA B CA 1
ATOM 3423 C C . ALA B 1 110 ? -2.648 36.5 -4.59 1 97.12 110 ALA B C 1
ATOM 3425 O O . ALA B 1 110 ? -3.748 36 -4.348 1 97.12 110 ALA B O 1
ATOM 3426 N N . GLN B 1 111 ? -1.72 35.875 -5.148 1 95.62 111 GLN B N 1
ATOM 3427 C CA . GLN B 1 111 ? -1.901 34.5 -5.613 1 95.62 111 GLN B CA 1
ATOM 3428 C C . GLN B 1 111 ? -2.18 33.562 -4.449 1 95.62 111 GLN B C 1
ATOM 3430 O O . GLN B 1 111 ? -1.443 33.562 -3.459 1 95.62 111 GLN B O 1
ATOM 3435 N N . GLY B 1 112 ? -3.252 32.844 -4.598 1 95.12 112 GLY B N 1
ATOM 3436 C CA . GLY B 1 112 ? -3.535 31.781 -3.65 1 95.12 112 GLY B CA 1
ATOM 3437 C C . GLY B 1 112 ? -4.215 32.281 -2.385 1 95.12 112 GLY B C 1
ATOM 3438 O O . GLY B 1 112 ? -4.504 31.484 -1.484 1 95.12 112 GLY B O 1
ATOM 3439 N N . LEU B 1 113 ? -4.508 33.531 -2.23 1 97.44 113 LEU B N 1
ATOM 3440 C CA . LEU B 1 113 ? -5.145 34.062 -1.03 1 97.44 113 LEU B CA 1
ATOM 3441 C C . LEU B 1 113 ? -6.648 33.812 -1.06 1 97.44 113 LEU B C 1
ATOM 3443 O O . LEU B 1 113 ? -7.27 33.844 -2.125 1 97.44 113 LEU B O 1
ATOM 3447 N N . ARG B 1 114 ? -7.223 33.625 0.048 1 96.25 114 ARG B N 1
ATOM 3448 C CA . ARG B 1 114 ? -8.664 33.5 0.242 1 96.25 114 ARG B CA 1
ATOM 3449 C C . ARG B 1 114 ? -9.125 34.375 1.42 1 96.25 114 ARG B C 1
ATOM 3451 O O . ARG B 1 114 ? -8.609 34.219 2.531 1 96.25 114 ARG B O 1
ATOM 3458 N N . ALA B 1 115 ? -10.07 35.094 1.165 1 97.75 115 ALA B N 1
ATOM 3459 C CA . ALA B 1 115 ? -10.617 35.906 2.24 1 97.75 115 ALA B CA 1
ATOM 3460 C C . ALA B 1 115 ? -11.438 35.062 3.213 1 97.75 115 ALA B C 1
ATOM 3462 O O . ALA B 1 115 ? -12.18 34.156 2.799 1 97.75 115 ALA B O 1
ATOM 3463 N N . ILE B 1 116 ? -11.305 35.312 4.5 1 96.5 116 ILE B N 1
ATOM 3464 C CA . ILE B 1 116 ? -12.141 34.719 5.531 1 96.5 116 ILE B CA 1
ATOM 3465 C C . ILE B 1 116 ? -13.375 35.594 5.773 1 96.5 116 ILE B C 1
ATOM 3467 O O . ILE B 1 116 ? -13.266 36.688 6.305 1 96.5 116 ILE B O 1
ATOM 3471 N N . PRO B 1 117 ? -14.492 35.062 5.422 1 91.38 117 PRO B N 1
ATOM 3472 C CA . PRO B 1 117 ? -15.695 35.875 5.598 1 91.38 117 PRO B CA 1
ATOM 3473 C C . PRO B 1 117 ? -16 36.156 7.066 1 91.38 117 PRO B C 1
ATOM 3475 O O . PRO B 1 117 ? -15.875 35.281 7.91 1 91.38 117 PRO B O 1
ATOM 3478 N N . ASN B 1 118 ? -16.344 37.344 7.348 1 91.56 118 ASN B N 1
ATOM 3479 C CA . ASN B 1 118 ? -16.781 37.781 8.672 1 91.56 118 ASN B CA 1
ATOM 3480 C C . ASN B 1 118 ? -15.742 37.469 9.734 1 91.56 118 ASN B C 1
ATOM 3482 O O . ASN B 1 118 ? -16.094 37.062 10.852 1 91.56 118 ASN B O 1
ATOM 3486 N N . ALA B 1 119 ? -14.523 37.531 9.414 1 93.44 119 ALA B N 1
ATOM 3487 C CA . ALA B 1 119 ? -13.422 37.094 10.273 1 93.44 119 ALA B CA 1
ATOM 3488 C C . ALA B 1 119 ? -13.453 37.844 11.609 1 93.44 119 ALA B C 1
ATOM 3490 O O . ALA B 1 119 ? -13.211 37.25 12.656 1 93.44 119 ALA B O 1
ATOM 3491 N N . ARG B 1 120 ? -13.719 39.062 11.656 1 92.81 120 ARG B N 1
ATOM 3492 C CA . ARG B 1 120 ? -13.617 39.875 12.859 1 92.81 120 ARG B CA 1
ATOM 3493 C C . ARG B 1 120 ? -14.828 39.688 13.766 1 92.81 120 ARG B C 1
ATOM 3495 O O . ARG B 1 120 ? -14.75 39.938 14.969 1 92.81 120 ARG B O 1
ATOM 3502 N N . ASN B 1 121 ? -15.945 39.188 13.203 1 90.94 121 ASN B N 1
ATOM 3503 C CA . ASN B 1 121 ? -17.172 39.031 13.984 1 90.94 121 ASN B CA 1
ATOM 3504 C C . ASN B 1 121 ? -17.469 37.562 14.266 1 90.94 121 ASN B C 1
ATOM 3506 O O . ASN B 1 121 ? -18.406 37.25 14.984 1 90.94 121 ASN B O 1
ATOM 3510 N N . SER B 1 122 ? -16.656 36.75 13.68 1 89.94 122 SER B N 1
ATOM 3511 C CA . SER B 1 122 ? -16.859 35.312 13.844 1 89.94 122 SER B CA 1
ATOM 3512 C C . SER B 1 122 ? -16.438 34.844 15.227 1 89.94 122 SER B C 1
ATOM 3514 O O . SER B 1 122 ? -15.469 35.375 15.797 1 89.94 122 SER B O 1
ATOM 3516 N N . LYS B 1 123 ? -17.188 33.844 15.781 1 90.38 123 LYS B N 1
ATOM 3517 C CA . LYS B 1 123 ? -16.812 33.25 17.047 1 90.38 123 LYS B CA 1
ATOM 3518 C C . LYS B 1 123 ? -15.719 32.219 16.859 1 90.38 123 LYS B C 1
ATOM 3520 O O . LYS B 1 123 ? -15.133 31.734 17.828 1 90.38 123 LYS B O 1
ATOM 3525 N N . ILE B 1 124 ? -15.422 31.859 15.664 1 92.75 124 ILE B N 1
ATOM 3526 C CA . ILE B 1 124 ? -14.375 30.891 15.352 1 92.75 124 ILE B CA 1
ATOM 3527 C C . ILE B 1 124 ? -13.008 31.562 15.422 1 92.75 124 ILE B C 1
ATOM 3529 O O . ILE B 1 124 ? -12.758 32.531 14.703 1 92.75 124 ILE B O 1
ATOM 3533 N N . PRO B 1 125 ? -12.172 31.062 16.328 1 95.19 125 PRO B N 1
ATOM 3534 C CA . PRO B 1 125 ? -10.828 31.656 16.391 1 95.19 125 PRO B CA 1
ATOM 3535 C C . PRO B 1 125 ? -10.109 31.625 15.039 1 95.19 125 PRO B C 1
ATOM 3537 O O . PRO B 1 125 ? -10.234 30.656 14.289 1 95.19 125 PRO B O 1
ATOM 3540 N N . LEU B 1 126 ? -9.32 32.625 14.742 1 97.38 126 LEU B N 1
ATOM 3541 C CA . LEU B 1 126 ? -8.633 32.75 13.461 1 97.38 126 LEU B CA 1
ATOM 3542 C C . LEU B 1 126 ? -7.648 31.594 13.266 1 97.38 126 LEU B C 1
ATOM 3544 O O . LEU B 1 126 ? -7.438 31.141 12.141 1 97.38 126 LEU B O 1
ATOM 3548 N N . SER B 1 127 ? -7.035 31.125 14.391 1 97.69 127 SER B N 1
ATOM 3549 C CA . SER B 1 127 ? -6.066 30.031 14.305 1 97.69 127 SER B CA 1
ATOM 3550 C C . SER B 1 127 ? -6.723 28.75 13.797 1 97.69 127 SER B C 1
ATOM 3552 O O . SER B 1 127 ? -6.051 27.891 13.211 1 97.69 127 SER B O 1
ATOM 3554 N N . ALA B 1 128 ? -8.039 28.594 13.93 1 97.5 128 ALA B N 1
ATOM 3555 C CA . ALA B 1 128 ? -8.758 27.406 13.484 1 97.5 128 ALA B CA 1
ATOM 3556 C C . ALA B 1 128 ? -8.695 27.25 11.969 1 97.5 128 ALA B C 1
ATOM 3558 O O . ALA B 1 128 ? -8.852 26.156 11.438 1 97.5 128 ALA B O 1
ATOM 3559 N N . HIS B 1 129 ? -8.43 28.375 11.281 1 97.75 129 HIS B N 1
ATOM 3560 C CA . HIS B 1 129 ? -8.445 28.391 9.828 1 97.75 129 HIS B CA 1
ATOM 3561 C C . HIS B 1 129 ? -7.176 27.781 9.25 1 97.75 129 HIS B C 1
ATOM 3563 O O . HIS B 1 129 ? -7.102 27.516 8.047 1 97.75 129 HIS B O 1
ATOM 3569 N N . VAL B 1 130 ? -6.195 27.422 10.117 1 98.06 130 VAL B N 1
ATOM 3570 C CA . VAL B 1 130 ? -5.008 26.719 9.648 1 98.06 130 VAL B CA 1
ATOM 3571 C C . VAL B 1 130 ? -4.934 25.344 10.305 1 98.06 130 VAL B C 1
ATOM 3573 O O . VAL B 1 130 ? -3.93 24.641 10.172 1 98.06 130 VAL B O 1
ATOM 3576 N N . GLY B 1 131 ? -5.969 25 11.078 1 97.75 131 GLY B N 1
ATOM 3577 C CA . GLY B 1 131 ? -6.078 23.703 11.734 1 97.75 131 GLY B CA 1
ATOM 3578 C C . GLY B 1 131 ? -7.309 22.922 11.32 1 97.75 131 GLY B C 1
ATOM 3579 O O . GLY B 1 131 ? -7.367 22.391 10.203 1 97.75 131 GLY B O 1
ATOM 3580 N N . VAL B 1 132 ? -8.406 22.969 12.164 1 98.25 132 VAL B N 1
ATOM 3581 C CA . VAL B 1 132 ? -9.625 22.188 11.977 1 98.25 132 VAL B CA 1
ATOM 3582 C C . VAL B 1 132 ? -10.32 22.609 10.688 1 98.25 132 VAL B C 1
ATOM 3584 O O . VAL B 1 132 ? -10.891 21.781 9.977 1 98.25 132 VAL B O 1
ATOM 3587 N N . LEU B 1 133 ? -10.203 23.906 10.312 1 97.38 133 LEU B N 1
ATOM 3588 C CA . LEU B 1 133 ? -10.844 24.391 9.102 1 97.38 133 LEU B CA 1
ATOM 3589 C C . LEU B 1 133 ? -9.828 24.547 7.973 1 97.38 133 LEU B C 1
ATOM 3591 O O . LEU B 1 133 ? -10.188 24.953 6.867 1 97.38 133 LEU B O 1
ATOM 3595 N N . GLY B 1 134 ? -8.57 24.188 8.242 1 97 134 GLY B N 1
ATOM 3596 C CA . GLY B 1 134 ? -7.488 24.312 7.277 1 97 134 GLY B CA 1
ATOM 3597 C C . GLY B 1 134 ? -7.09 22.984 6.664 1 97 134 GLY B C 1
ATOM 3598 O O . GLY B 1 134 ? -7.934 22.109 6.461 1 97 134 GLY B O 1
ATOM 3599 N N . MET B 1 135 ? -5.867 22.859 6.336 1 97.12 135 MET B N 1
ATOM 3600 C CA . MET B 1 135 ? -5.332 21.703 5.625 1 97.12 135 MET B CA 1
ATOM 3601 C C . MET B 1 135 ? -5.488 20.438 6.453 1 97.12 135 MET B C 1
ATOM 3603 O O . MET B 1 135 ? -5.938 19.406 5.945 1 97.12 135 MET B O 1
ATOM 3607 N N . PRO B 1 136 ? -5.211 20.438 7.785 1 98.19 136 PRO B N 1
ATOM 3608 C CA . PRO B 1 136 ? -5.387 19.219 8.578 1 98.19 136 PRO B CA 1
ATOM 3609 C C . PRO B 1 136 ? -6.828 18.719 8.57 1 98.19 136 PRO B C 1
ATOM 3611 O O . PRO B 1 136 ? -7.066 17.516 8.438 1 98.19 136 PRO B O 1
ATOM 3614 N N . GLY B 1 137 ? -7.777 19.672 8.719 1 98.44 137 GLY B N 1
ATOM 3615 C CA . GLY B 1 137 ? -9.172 19.281 8.648 1 98.44 137 GLY B CA 1
ATOM 3616 C C . GLY B 1 137 ? -9.562 18.688 7.312 1 98.44 137 GLY B C 1
ATOM 3617 O O . GLY B 1 137 ? -10.219 17.641 7.254 1 98.44 137 GLY B O 1
ATOM 3618 N N . MET B 1 138 ? -9.141 19.359 6.273 1 98.25 138 MET B N 1
ATOM 3619 C CA . MET B 1 138 ? -9.422 18.875 4.926 1 98.25 138 MET B CA 1
ATOM 3620 C C . MET B 1 138 ? -8.773 17.516 4.691 1 98.25 138 MET B C 1
ATOM 3622 O O . MET B 1 138 ? -9.367 16.641 4.07 1 98.25 138 MET B O 1
ATOM 3626 N N . THR B 1 139 ? -7.578 17.344 5.16 1 98.62 139 THR B N 1
ATOM 3627 C CA . THR B 1 139 ? -6.859 16.078 5.047 1 98.62 139 THR B CA 1
ATOM 3628 C C . THR B 1 139 ? -7.645 14.953 5.707 1 98.62 139 THR B C 1
ATOM 3630 O O . THR B 1 139 ? -7.887 13.914 5.086 1 98.62 139 THR B O 1
ATOM 3633 N N . ALA B 1 140 ? -8.07 15.156 6.902 1 98.81 140 ALA B N 1
ATOM 3634 C CA . ALA B 1 140 ? -8.828 14.156 7.641 1 98.81 140 ALA B CA 1
ATOM 3635 C C . ALA B 1 140 ? -10.133 13.82 6.926 1 98.81 140 ALA B C 1
ATOM 3637 O O . ALA B 1 140 ? -10.445 12.648 6.699 1 98.81 140 ALA B O 1
ATOM 3638 N N . TYR B 1 141 ? -10.852 14.852 6.535 1 98.75 141 TYR B N 1
ATOM 3639 C CA . TYR B 1 141 ? -12.188 14.734 5.965 1 98.75 141 TYR B CA 1
ATOM 3640 C C . TYR B 1 141 ? -12.141 14.008 4.625 1 98.75 141 TYR B C 1
ATOM 3642 O O . TYR B 1 141 ? -12.867 13.031 4.418 1 98.75 141 TYR B O 1
ATOM 3650 N N . SER B 1 142 ? -11.289 14.43 3.791 1 98.75 142 SER B N 1
ATOM 3651 C CA . SER B 1 142 ? -11.273 13.938 2.416 1 98.75 142 SER B CA 1
ATOM 3652 C C . SER B 1 142 ? -10.703 12.531 2.336 1 98.75 142 SER B C 1
ATOM 3654 O O . SER B 1 142 ? -11.273 11.656 1.678 1 98.75 142 SER B O 1
ATOM 3656 N N . SER B 1 143 ? -9.641 12.266 3.014 1 98.81 143 SER B N 1
ATOM 3657 C CA . SER B 1 143 ? -8.977 10.969 2.904 1 98.81 143 SER B CA 1
ATOM 3658 C C . SER B 1 143 ? -9.805 9.875 3.578 1 98.81 143 SER B C 1
ATOM 3660 O O . SER B 1 143 ? -9.836 8.734 3.107 1 98.81 143 SER B O 1
ATOM 3662 N N . LEU B 1 144 ? -10.43 10.219 4.711 1 98.81 144 LEU B N 1
ATOM 3663 C CA . LEU B 1 144 ? -11.312 9.25 5.352 1 98.81 144 LEU B CA 1
ATOM 3664 C C . LEU B 1 144 ? -12.445 8.852 4.414 1 98.81 144 LEU B C 1
ATOM 3666 O O . LEU B 1 144 ? -12.781 7.668 4.305 1 98.81 144 LEU B O 1
ATOM 3670 N N . LYS B 1 145 ? -12.984 9.836 3.754 1 98.31 145 LYS B N 1
ATOM 3671 C CA . LYS B 1 145 ? -14.094 9.602 2.838 1 98.31 145 LYS B CA 1
ATOM 3672 C C . LYS B 1 145 ? -13.641 8.828 1.605 1 98.31 145 LYS B C 1
ATOM 3674 O O . LYS B 1 145 ? -14.203 7.781 1.279 1 98.31 145 LYS B O 1
ATOM 3679 N N . ILE B 1 146 ? -12.609 9.281 0.959 1 98.56 146 ILE B N 1
ATOM 3680 C CA . ILE B 1 146 ? -12.273 8.812 -0.377 1 98.56 146 ILE B CA 1
ATOM 3681 C C . ILE B 1 146 ? -11.484 7.508 -0.275 1 98.56 146 ILE B C 1
ATOM 3683 O O . ILE B 1 146 ? -11.727 6.562 -1.029 1 98.56 146 ILE B O 1
ATOM 3687 N N . ILE B 1 147 ? -10.555 7.395 0.627 1 98.81 147 ILE B N 1
ATOM 3688 C CA . ILE B 1 147 ? -9.688 6.227 0.726 1 98.81 147 ILE B CA 1
ATOM 3689 C C . ILE B 1 147 ? -10.227 5.27 1.786 1 98.81 147 ILE B C 1
ATOM 3691 O O . ILE B 1 147 ? -10.305 4.062 1.559 1 98.81 147 ILE B O 1
ATOM 3695 N N . GLY B 1 148 ? -10.625 5.816 2.912 1 98.81 148 GLY B N 1
ATOM 3696 C CA . GLY B 1 148 ? -11.125 4.977 3.992 1 98.81 148 GLY B CA 1
ATOM 3697 C C . GLY B 1 148 ? -12.43 4.289 3.662 1 98.81 148 GLY B C 1
ATOM 3698 O O . GLY B 1 148 ? -12.648 3.141 4.051 1 98.81 148 GLY B O 1
ATOM 3699 N N . GLN B 1 149 ? -13.359 5.043 3.047 1 98.75 149 GLN B N 1
ATOM 3700 C CA . GLN B 1 149 ? -14.688 4.535 2.707 1 98.75 149 GLN B CA 1
ATOM 3701 C C . GLN B 1 149 ? -15.312 3.793 3.883 1 98.75 149 GLN B C 1
ATOM 3703 O O . GLN B 1 149 ? -15.703 2.631 3.754 1 98.75 149 GLN B O 1
ATOM 3708 N N . PRO B 1 150 ? -15.438 4.469 4.961 1 98.69 150 PRO B N 1
ATOM 3709 C CA . PRO B 1 150 ? -15.844 3.816 6.207 1 98.69 150 PRO B CA 1
ATOM 3710 C C . PRO B 1 150 ? -17.281 3.316 6.168 1 98.69 150 PRO B C 1
ATOM 3712 O O . PRO B 1 150 ? -18.141 3.943 5.539 1 98.69 150 PRO B O 1
ATOM 3715 N N . LYS B 1 151 ? -17.547 2.184 6.812 1 98.62 151 LYS B N 1
ATOM 3716 C CA . LYS B 1 151 ? -18.859 1.632 7.086 1 98.62 151 LYS B CA 1
ATOM 3717 C C . LYS B 1 151 ? -19.094 1.481 8.586 1 98.62 151 LYS B C 1
ATOM 3719 O O . LYS B 1 151 ? -18.188 1.093 9.328 1 98.62 151 LYS B O 1
ATOM 3724 N N . ALA B 1 152 ? -20.328 1.836 8.945 1 98.75 152 ALA B N 1
ATOM 3725 C CA . ALA B 1 152 ? -20.672 1.672 10.352 1 98.75 152 ALA B CA 1
ATOM 3726 C C . ALA B 1 152 ? -20.344 0.267 10.844 1 98.75 152 ALA B C 1
ATOM 3728 O O . ALA B 1 152 ? -20.578 -0.717 10.141 1 98.75 152 ALA B O 1
ATOM 3729 N N . GLY B 1 153 ? -19.781 0.216 12.039 1 98.62 153 GLY B N 1
ATOM 3730 C CA . GLY B 1 153 ? -19.438 -1.07 12.625 1 98.62 153 GLY B CA 1
ATOM 3731 C C . GLY B 1 153 ? -17.984 -1.448 12.422 1 98.62 153 GLY B C 1
ATOM 3732 O O . GLY B 1 153 ? -17.453 -2.324 13.117 1 98.62 153 GLY B O 1
ATOM 3733 N N . GLU B 1 154 ? -17.266 -0.804 11.523 1 98.88 154 GLU B N 1
ATOM 3734 C CA . GLU B 1 154 ? -15.852 -1.075 11.289 1 98.88 154 GLU B CA 1
ATOM 3735 C C . GLU B 1 154 ? -14.984 -0.478 12.398 1 98.88 154 GLU B C 1
ATOM 3737 O O . GLU B 1 154 ? -15.445 0.376 13.156 1 98.88 154 GLU B O 1
ATOM 3742 N N . THR B 1 155 ? -13.781 -0.971 12.492 1 98.94 155 THR B N 1
ATOM 3743 C CA . THR B 1 155 ? -12.789 -0.465 13.43 1 98.94 155 THR B CA 1
ATOM 3744 C C . THR B 1 155 ? -11.688 0.288 12.703 1 98.94 155 THR B C 1
ATOM 3746 O O . THR B 1 155 ? -11.141 -0.204 11.711 1 98.94 155 THR B O 1
ATOM 3749 N N . ILE B 1 156 ? -11.391 1.474 13.18 1 98.94 156 ILE B N 1
ATOM 3750 C CA . ILE B 1 156 ? -10.289 2.258 12.625 1 98.94 156 ILE B CA 1
ATOM 3751 C C . ILE B 1 156 ? -9.203 2.447 13.68 1 98.94 156 ILE B C 1
ATOM 3753 O O . ILE B 1 156 ? -9.508 2.672 14.859 1 98.94 156 ILE B O 1
ATOM 3757 N N . PHE B 1 157 ? -7.918 2.246 13.312 1 99 157 PHE B N 1
ATOM 3758 C CA . PHE B 1 157 ? -6.754 2.594 14.117 1 99 157 PHE B CA 1
ATOM 3759 C C . PHE B 1 157 ? -6.066 3.84 13.57 1 99 157 PHE B C 1
ATOM 3761 O O . PHE B 1 157 ? -5.797 3.93 12.375 1 99 157 PHE B O 1
ATOM 3768 N N . ILE B 1 158 ? -5.84 4.809 14.422 1 99 158 ILE B N 1
ATOM 3769 C CA . ILE B 1 158 ? -5.223 6.078 14.047 1 99 158 ILE B CA 1
ATOM 3770 C C . ILE B 1 158 ? -3.916 6.262 14.812 1 99 158 ILE B C 1
ATOM 3772 O O . ILE B 1 158 ? -3.92 6.395 16.031 1 99 158 ILE B O 1
ATOM 3776 N N . SER B 1 159 ? -2.787 6.223 14.125 1 98.94 159 SER B N 1
ATOM 3777 C CA . SER B 1 159 ? -1.524 6.594 14.758 1 98.94 159 SER B CA 1
ATOM 3778 C C . SER B 1 159 ? -1.388 8.109 14.867 1 98.94 159 SER B C 1
ATOM 3780 O O . SER B 1 159 ? -1.97 8.852 14.07 1 98.94 159 SER B O 1
ATOM 3782 N N . ALA B 1 160 ? -0.564 8.562 15.906 1 98.62 160 ALA B N 1
ATOM 3783 C CA . ALA B 1 160 ? -0.477 9.992 16.203 1 98.62 160 ALA B CA 1
ATOM 3784 C C . ALA B 1 160 ? -1.865 10.617 16.281 1 98.62 160 ALA B C 1
ATOM 3786 O O . ALA B 1 160 ? -2.123 11.664 15.68 1 98.62 160 ALA B O 1
ATOM 3787 N N . ALA B 1 161 ? -2.729 9.977 17.094 1 98.88 161 ALA B N 1
ATOM 3788 C CA . ALA B 1 161 ? -4.152 10.305 17.109 1 98.88 161 ALA B CA 1
ATOM 3789 C C . ALA B 1 161 ? -4.398 11.664 17.75 1 98.88 161 ALA B C 1
ATOM 3791 O O . ALA B 1 161 ? -5.422 12.305 17.5 1 98.88 161 ALA B O 1
ATOM 3792 N N . ALA B 1 162 ? -3.469 12.086 18.547 1 98.69 162 ALA B N 1
ATOM 3793 C CA . ALA B 1 162 ? -3.65 13.344 19.266 1 98.69 162 ALA B CA 1
ATOM 3794 C C . ALA B 1 162 ? -3.08 14.516 18.484 1 98.69 162 ALA B C 1
ATOM 3796 O O . ALA B 1 162 ? -3.094 15.656 18.953 1 98.69 162 ALA B O 1
ATOM 3797 N N . GLY B 1 163 ? -2.545 14.25 17.297 1 98.38 163 GLY B N 1
ATOM 3798 C CA . GLY B 1 163 ? -1.992 15.297 16.453 1 98.38 163 GLY B CA 1
ATOM 3799 C C . GLY B 1 163 ? -3.053 16.078 15.703 1 98.38 163 GLY B C 1
ATOM 3800 O O . GLY B 1 163 ? -4.25 15.922 15.953 1 98.38 163 GLY B O 1
ATOM 3801 N N . ALA B 1 164 ? -2.566 16.953 14.781 1 98.5 164 ALA B N 1
ATOM 3802 C CA . ALA B 1 164 ? -3.43 17.875 14.055 1 98.5 164 ALA B CA 1
ATOM 3803 C C . ALA B 1 164 ? -4.484 17.125 13.242 1 98.5 164 ALA B C 1
ATOM 3805 O O . ALA B 1 164 ? -5.676 17.438 13.32 1 98.5 164 ALA B O 1
ATOM 3806 N N . VAL B 1 165 ? -4.062 16.109 12.516 1 98.81 165 VAL B N 1
ATOM 3807 C CA . VAL B 1 165 ? -4.957 15.375 11.633 1 98.81 165 VAL B CA 1
ATOM 3808 C C . VAL B 1 165 ? -5.672 14.273 12.414 1 98.81 165 VAL B C 1
ATOM 3810 O O . VAL B 1 165 ? -6.887 14.109 12.305 1 98.81 165 VAL B O 1
ATOM 3813 N N . GLY B 1 166 ? -4.984 13.555 13.281 1 98.88 166 GLY B N 1
ATOM 3814 C CA . GLY B 1 166 ? -5.492 12.383 13.977 1 98.88 166 GLY B CA 1
ATOM 3815 C C . GLY B 1 166 ? -6.688 12.688 14.859 1 98.88 166 GLY B C 1
ATOM 3816 O O . GLY B 1 166 ? -7.66 11.93 14.883 1 98.88 166 GLY B O 1
ATOM 3817 N N . GLN B 1 167 ? -6.621 13.812 15.57 1 98.88 167 GLN B N 1
ATOM 3818 C CA . GLN B 1 167 ? -7.703 14.133 16.5 1 98.88 167 GLN B CA 1
ATOM 3819 C C . GLN B 1 167 ? -9.008 14.391 15.75 1 98.88 167 GLN B C 1
ATOM 3821 O O . GLN B 1 167 ? -10.094 14.141 16.281 1 98.88 167 GLN B O 1
ATOM 3826 N N . LEU B 1 168 ? -8.883 14.828 14.516 1 98.88 168 LEU B N 1
ATOM 3827 C CA . LEU B 1 168 ? -10.062 15.109 13.711 1 98.88 168 LEU B CA 1
ATOM 3828 C C . LEU B 1 168 ? -10.594 13.836 13.055 1 98.88 168 LEU B C 1
ATOM 3830 O O . LEU B 1 168 ? -11.805 13.609 13.023 1 98.88 168 LEU B O 1
ATOM 3834 N N . VAL B 1 169 ? -9.703 12.953 12.555 1 98.94 169 VAL B N 1
ATOM 3835 C CA . VAL B 1 169 ? -10.094 11.672 11.969 1 98.94 169 VAL B CA 1
ATOM 3836 C C . VAL B 1 169 ? -10.93 10.875 12.961 1 98.94 169 VAL B C 1
ATOM 3838 O O . VAL B 1 169 ? -11.977 10.328 12.609 1 98.94 169 VAL B O 1
ATOM 3841 N N . GLY B 1 170 ? -10.445 10.82 14.203 1 98.88 170 GLY B N 1
ATOM 3842 C CA . GLY B 1 170 ? -11.141 10.039 15.219 1 98.88 170 GLY B CA 1
ATOM 3843 C C . GLY B 1 170 ? -12.562 10.508 15.461 1 98.88 170 GLY B C 1
ATOM 3844 O O . GLY B 1 170 ? -13.484 9.695 15.523 1 98.88 170 GLY B O 1
ATOM 3845 N N . GLN B 1 171 ? -12.742 11.789 15.586 1 98.81 171 GLN B N 1
ATOM 3846 C CA . GLN B 1 171 ? -14.062 12.344 15.836 1 98.81 171 GLN B CA 1
ATOM 3847 C C . GLN B 1 171 ? -14.984 12.117 14.641 1 98.81 171 GLN B C 1
ATOM 3849 O O . GLN B 1 171 ? -16.172 11.797 14.812 1 98.81 171 GLN B O 1
ATOM 3854 N N . MET B 1 172 ? -14.477 12.312 13.445 1 98.69 172 MET B N 1
ATOM 3855 C CA . MET B 1 172 ? -15.266 12.086 12.242 1 98.69 172 MET B CA 1
ATOM 3856 C C . MET B 1 172 ? -15.641 10.609 12.109 1 98.69 172 MET B C 1
ATOM 3858 O O . MET B 1 172 ? -16.766 10.289 11.734 1 98.69 172 MET B O 1
ATOM 3862 N N . ALA B 1 173 ? -14.719 9.727 12.406 1 98.88 173 ALA B N 1
ATOM 3863 C CA . ALA B 1 173 ? -14.969 8.289 12.352 1 98.88 173 ALA B CA 1
ATOM 3864 C C . ALA B 1 173 ? -16.047 7.883 13.359 1 98.88 173 ALA B C 1
ATOM 3866 O O . ALA B 1 173 ? -16.906 7.051 13.062 1 98.88 173 ALA B O 1
ATOM 3867 N N . LYS B 1 174 ? -15.984 8.5 14.57 1 98.56 174 LYS B N 1
ATOM 3868 C CA . LYS B 1 174 ? -17.016 8.234 15.57 1 98.56 174 LYS B CA 1
ATOM 3869 C C . LYS B 1 174 ? -18.391 8.586 15.039 1 98.56 174 LYS B C 1
ATOM 3871 O O . LYS B 1 174 ? -19.344 7.828 15.234 1 98.56 174 LYS B O 1
ATOM 3876 N N . ARG B 1 175 ? -18.469 9.664 14.375 1 97.12 175 ARG B N 1
ATOM 3877 C CA . ARG B 1 175 ? -19.75 10.141 13.836 1 97.12 175 ARG B CA 1
ATOM 3878 C C . ARG B 1 175 ? -20.266 9.18 12.766 1 97.12 175 ARG B C 1
ATOM 3880 O O . ARG B 1 175 ? -21.484 9.117 12.531 1 97.12 175 ARG B O 1
ATOM 3887 N N . LEU B 1 176 ? -19.406 8.453 12.141 1 97.75 176 LEU B N 1
ATOM 3888 C CA . LEU B 1 176 ? -19.781 7.535 11.07 1 97.75 176 LEU B CA 1
ATOM 3889 C C . LEU B 1 176 ? -20.062 6.145 11.633 1 97.75 176 LEU B C 1
ATOM 3891 O O . LEU B 1 176 ? -20.344 5.211 10.875 1 97.75 176 LEU B O 1
ATOM 3895 N N . GLY B 1 177 ? -19.938 5.957 12.945 1 98.5 177 GLY B N 1
ATOM 3896 C CA . GLY B 1 177 ? -20.344 4.719 13.594 1 98.5 177 GLY B CA 1
ATOM 3897 C C . GLY B 1 177 ? -19.203 3.717 13.727 1 98.5 177 GLY B C 1
ATOM 3898 O O . GLY B 1 177 ? -19.453 2.523 13.914 1 98.5 177 GLY B O 1
ATOM 3899 N N . LEU B 1 178 ? -17.969 4.164 13.633 1 98.88 178 LEU B N 1
ATOM 3900 C CA . LEU B 1 178 ? -16.844 3.254 13.742 1 98.88 178 LEU B CA 1
ATOM 3901 C C . LEU B 1 178 ? -16.406 3.102 15.203 1 98.88 178 LEU B C 1
ATOM 3903 O O . LEU B 1 178 ? -16.625 4.004 16.016 1 98.88 178 LEU B O 1
ATOM 3907 N N . ARG B 1 179 ? -15.859 1.924 15.531 1 98.94 179 ARG B N 1
ATOM 3908 C CA . ARG B 1 179 ? -15 1.818 16.703 1 98.94 179 ARG B CA 1
ATOM 3909 C C . ARG B 1 179 ? -13.648 2.477 16.453 1 98.94 179 ARG B C 1
ATOM 3911 O O . ARG B 1 179 ? -12.969 2.158 15.477 1 98.94 179 ARG B O 1
ATOM 3918 N N . VAL B 1 180 ? -13.25 3.385 17.312 1 98.94 180 VAL B N 1
ATOM 3919 C CA . VAL B 1 180 ? -12.078 4.211 17.047 1 98.94 180 VAL B CA 1
ATOM 3920 C C . VAL B 1 180 ? -10.984 3.9 18.062 1 98.94 180 VAL B C 1
ATOM 3922 O O . VAL B 1 180 ? -11.203 4.023 19.266 1 98.94 180 VAL B O 1
ATOM 3925 N N . VAL B 1 181 ? -9.812 3.475 17.594 1 98.94 181 VAL B N 1
ATOM 3926 C CA . VAL B 1 181 ? -8.625 3.178 18.375 1 98.94 181 VAL B CA 1
ATOM 3927 C C . VAL B 1 181 ? -7.508 4.16 18.016 1 98.94 181 VAL B C 1
ATOM 3929 O O . VAL B 1 181 ? -7.277 4.445 16.844 1 98.94 181 VAL B O 1
ATOM 3932 N N . GLY B 1 182 ? -6.848 4.734 19.062 1 98.94 182 GLY B N 1
ATOM 3933 C CA . GLY B 1 182 ? -5.781 5.688 18.797 1 98.94 182 GLY B CA 1
ATOM 3934 C C . GLY B 1 182 ? -4.508 5.383 19.562 1 98.94 182 GLY B C 1
ATOM 3935 O O . GLY B 1 182 ? -4.547 4.723 20.609 1 98.94 182 GLY B O 1
ATOM 3936 N N . SER B 1 183 ? -3.393 5.758 19 1 98.94 183 SER B N 1
ATOM 3937 C CA . SER B 1 183 ? -2.139 5.789 19.75 1 98.94 183 SER B CA 1
ATOM 3938 C C . SER B 1 183 ? -1.591 7.211 19.844 1 98.94 183 SER B C 1
ATOM 3940 O O . SER B 1 183 ? -1.816 8.031 18.953 1 98.94 183 SER B O 1
ATOM 3942 N N . ALA B 1 184 ? -0.947 7.523 20.938 1 98.69 184 ALA B N 1
ATOM 3943 C CA . ALA B 1 184 ? -0.285 8.805 21.172 1 98.69 184 ALA B CA 1
ATOM 3944 C C . ALA B 1 184 ? 0.977 8.617 22.016 1 98.69 184 ALA B C 1
ATOM 3946 O O . ALA B 1 184 ? 1.227 7.531 22.547 1 98.69 184 ALA B O 1
ATOM 3947 N N . GLY B 1 185 ? 1.764 9.656 22.141 1 97.75 185 GLY B N 1
ATOM 3948 C CA . GLY B 1 185 ? 3.107 9.516 22.688 1 97.75 185 GLY B CA 1
ATOM 3949 C C . GLY B 1 185 ? 3.197 9.852 24.156 1 97.75 185 GLY B C 1
ATOM 3950 O O . GLY B 1 185 ? 4.285 9.844 24.734 1 97.75 185 GLY B O 1
ATOM 3951 N N . SER B 1 186 ? 2.074 10.188 24.828 1 98.25 186 SER B N 1
ATOM 3952 C CA . SER B 1 186 ? 2.076 10.469 26.266 1 98.25 186 SER B CA 1
ATOM 3953 C C . SER B 1 186 ? 0.741 10.102 26.906 1 98.25 186 SER B C 1
ATOM 3955 O O . SER B 1 186 ? -0.271 9.977 26.203 1 98.25 186 SER B O 1
ATOM 3957 N N . ASP B 1 187 ? 0.749 9.93 28.234 1 98.56 187 ASP B N 1
ATOM 3958 C CA . ASP B 1 187 ? -0.452 9.508 28.938 1 98.56 187 ASP B CA 1
ATOM 3959 C C . ASP B 1 187 ? -1.521 10.594 28.922 1 98.56 187 ASP B C 1
ATOM 3961 O O . ASP B 1 187 ? -2.715 10.297 28.844 1 98.56 187 ASP B O 1
ATOM 3965 N N . ASP B 1 188 ? -1.081 11.812 29 1 98.56 188 ASP B N 1
ATOM 3966 C CA . ASP B 1 188 ? -2.049 12.898 28.969 1 98.56 188 ASP B CA 1
ATOM 3967 C C . ASP B 1 188 ? -2.758 12.969 27.609 1 98.56 188 ASP B C 1
ATOM 3969 O O . ASP B 1 188 ? -3.955 13.25 27.547 1 98.56 188 ASP B O 1
ATOM 3973 N N . LYS B 1 189 ? -2.055 12.695 26.547 1 98.69 189 LYS B N 1
ATOM 3974 C CA . LYS B 1 189 ? -2.666 12.648 25.234 1 98.69 189 LYS B CA 1
ATOM 3975 C C . LYS B 1 189 ? -3.633 11.469 25.109 1 98.69 189 LYS B C 1
ATOM 3977 O O . LYS B 1 189 ? -4.703 11.602 24.516 1 98.69 189 LYS B O 1
ATOM 3982 N N . VAL B 1 190 ? -3.244 10.344 25.672 1 98.88 190 VAL B N 1
ATOM 3983 C CA . VAL B 1 190 ? -4.125 9.18 25.656 1 98.88 190 VAL B CA 1
ATOM 3984 C C . VAL B 1 190 ? -5.402 9.492 26.438 1 98.88 190 VAL B C 1
ATOM 3986 O O . VAL B 1 190 ? -6.504 9.148 26 1 98.88 190 VAL B O 1
ATOM 3989 N N . GLU B 1 191 ? -5.246 10.133 27.562 1 98.81 191 GLU B N 1
ATOM 3990 C CA . GLU B 1 191 ? -6.402 10.531 28.344 1 98.81 191 GLU B CA 1
ATOM 3991 C C . GLU B 1 191 ? -7.32 11.461 27.562 1 98.81 191 GLU B C 1
ATOM 3993 O O . GLU B 1 191 ? -8.539 11.312 27.594 1 98.81 191 GLU B O 1
ATOM 3998 N N . TYR B 1 192 ? -6.754 12.414 26.859 1 98.75 192 TYR B N 1
ATOM 3999 C CA . TYR B 1 192 ? -7.5 13.336 26 1 98.75 192 TYR B CA 1
ATOM 4000 C C . TYR B 1 192 ? -8.281 12.578 24.938 1 98.75 192 TYR B C 1
ATOM 4002 O O . TYR B 1 192 ? -9.453 12.875 24.688 1 98.75 192 TYR B O 1
ATOM 4010 N N . LEU B 1 193 ? -7.676 11.555 24.312 1 98.88 193 LEU B N 1
ATOM 4011 C CA . LEU B 1 193 ? -8.336 10.75 23.281 1 98.88 193 LEU B CA 1
ATOM 4012 C C . LEU B 1 193 ? -9.562 10.039 23.859 1 98.88 193 LEU B C 1
ATOM 4014 O O . LEU B 1 193 ? -10.617 10.023 23.219 1 98.88 193 LEU B O 1
ATOM 4018 N N . LEU B 1 194 ? -9.414 9.492 25.047 1 98.88 194 LEU B N 1
ATOM 4019 C CA . LEU B 1 194 ? -10.461 8.656 25.641 1 98.88 194 LEU B CA 1
ATOM 4020 C C . LEU B 1 194 ? -11.562 9.516 26.25 1 98.88 194 LEU B C 1
ATOM 4022 O O . LEU B 1 194 ? -12.75 9.266 26.016 1 98.88 194 LEU B O 1
ATOM 4026 N N . LYS B 1 195 ? -11.219 10.531 26.922 1 98.69 195 LYS B N 1
ATOM 4027 C CA . LYS B 1 195 ? -12.18 11.281 27.719 1 98.69 195 LYS B CA 1
ATOM 4028 C C . LYS B 1 195 ? -12.82 12.398 26.891 1 98.69 195 LYS B C 1
ATOM 4030 O O . LYS B 1 195 ? -14.047 12.57 26.922 1 98.69 195 LYS B O 1
ATOM 4035 N N . ASP B 1 196 ? -11.984 13.133 26.203 1 98.5 196 ASP B N 1
ATOM 4036 C CA . ASP B 1 196 ? -12.484 14.305 25.5 1 98.5 196 ASP B CA 1
ATOM 4037 C C . ASP B 1 196 ? -12.961 13.938 24.094 1 98.5 196 ASP B C 1
ATOM 4039 O O . ASP B 1 196 ? -14.055 14.328 23.688 1 98.5 196 ASP B O 1
ATOM 4043 N N . LEU B 1 197 ? -12.164 13.164 23.359 1 98.75 197 LEU B N 1
ATOM 4044 C CA . LEU B 1 197 ? -12.508 12.844 21.984 1 98.75 197 LEU B CA 1
ATOM 4045 C C . LEU B 1 197 ? -13.359 11.578 21.906 1 98.75 197 LEU B C 1
ATOM 4047 O O . LEU B 1 197 ? -13.883 11.242 20.844 1 98.75 197 LEU B O 1
ATOM 4051 N N . LYS B 1 198 ? -13.445 10.828 22.953 1 98.44 198 LYS B N 1
ATOM 4052 C CA . LYS B 1 198 ? -14.336 9.688 23.109 1 98.44 198 LYS B CA 1
ATOM 4053 C C . LYS B 1 198 ? -13.906 8.523 22.219 1 98.44 198 LYS B C 1
ATOM 4055 O O . LYS B 1 198 ? -14.75 7.812 21.672 1 98.44 198 LYS B O 1
ATOM 4060 N N . PHE B 1 199 ? -12.625 8.422 21.969 1 98.88 199 PHE B N 1
ATOM 4061 C CA . PHE B 1 199 ? -12.125 7.195 21.359 1 98.88 199 PHE B CA 1
ATOM 4062 C C . PHE B 1 199 ? -12.547 5.977 22.172 1 98.88 199 PHE B C 1
ATOM 4064 O O . PHE B 1 199 ? -12.734 6.062 23.391 1 98.88 199 PHE B O 1
ATOM 4071 N N . ASP B 1 200 ? -12.703 4.836 21.516 1 98.94 200 ASP B N 1
ATOM 4072 C CA . ASP B 1 200 ? -13.125 3.619 22.203 1 98.94 200 ASP B CA 1
ATOM 4073 C C . ASP B 1 200 ? -11.953 2.971 22.953 1 98.94 200 ASP B C 1
ATOM 4075 O O . ASP B 1 200 ? -12.148 2.322 23.969 1 98.94 200 ASP B O 1
ATOM 4079 N N . ALA B 1 201 ? -10.805 3.094 22.391 1 98.94 201 ALA B N 1
ATOM 4080 C CA . ALA B 1 201 ? -9.562 2.627 23 1 98.94 201 ALA B CA 1
ATOM 4081 C C . ALA B 1 201 ? -8.375 3.469 22.531 1 98.94 201 ALA B C 1
ATOM 4083 O O . ALA B 1 201 ? -8.414 4.074 21.453 1 98.94 201 ALA B O 1
ATOM 4084 N N . ALA B 1 202 ? -7.359 3.568 23.344 1 98.94 202 ALA B N 1
ATOM 4085 C CA . ALA B 1 202 ? -6.121 4.266 23.016 1 98.94 202 ALA B CA 1
ATOM 4086 C C . ALA B 1 202 ? -4.961 3.777 23.875 1 98.94 202 ALA B C 1
ATOM 4088 O O . ALA B 1 202 ? -5.176 3.238 24.969 1 98.94 202 ALA B O 1
ATOM 4089 N N . PHE B 1 203 ? -3.773 3.9 23.375 1 98.88 203 PHE B N 1
ATOM 4090 C CA . PHE B 1 203 ? -2.617 3.484 24.156 1 98.88 203 PHE B CA 1
ATOM 4091 C C . PHE B 1 203 ? -1.419 4.383 23.875 1 98.88 203 PHE B C 1
ATOM 4093 O O . PHE B 1 203 ? -1.377 5.066 22.859 1 98.88 203 PHE B O 1
ATOM 4100 N N . ASN B 1 204 ? -0.511 4.477 24.844 1 98.75 204 ASN B N 1
ATOM 4101 C CA . ASN B 1 204 ? 0.77 5.164 24.719 1 98.75 204 ASN B CA 1
ATOM 4102 C C . ASN B 1 204 ? 1.806 4.297 24.016 1 98.75 204 ASN B C 1
ATOM 4104 O O . ASN B 1 204 ? 2.311 3.332 24.594 1 98.75 204 ASN B O 1
ATOM 4108 N N . TYR B 1 205 ? 2.145 4.648 22.781 1 97.81 205 TYR B N 1
ATOM 4109 C CA . TYR B 1 205 ? 2.973 3.77 21.969 1 97.81 205 TYR B CA 1
ATOM 4110 C C . TYR B 1 205 ? 4.406 3.729 22.484 1 97.81 205 TYR B C 1
ATOM 4112 O O . TYR B 1 205 ? 5.203 2.898 22.047 1 97.81 205 TYR B O 1
ATOM 4120 N N . LYS B 1 206 ? 4.746 4.621 23.406 1 97.62 206 LYS B N 1
ATOM 4121 C CA . LYS B 1 206 ? 6.086 4.645 23.984 1 97.62 206 LYS B CA 1
ATOM 4122 C C . LYS B 1 206 ? 6.191 3.688 25.172 1 97.62 206 LYS B C 1
ATOM 4124 O O . LYS B 1 206 ? 7.281 3.465 25.703 1 97.62 206 LYS B O 1
ATOM 4129 N N . LYS B 1 207 ? 5.062 3.164 25.578 1 97.75 207 LYS B N 1
ATOM 4130 C CA . LYS B 1 207 ? 5.031 2.227 26.703 1 97.75 207 LYS B CA 1
ATOM 4131 C C . LYS B 1 207 ? 4.633 0.829 26.234 1 97.75 207 LYS B C 1
ATOM 4133 O O . LYS B 1 207 ? 3.578 0.649 25.625 1 97.75 207 LYS B O 1
ATOM 4138 N N . GLY B 1 208 ? 5.449 -0.163 26.547 1 97.19 208 GLY B N 1
ATOM 4139 C CA . GLY B 1 208 ?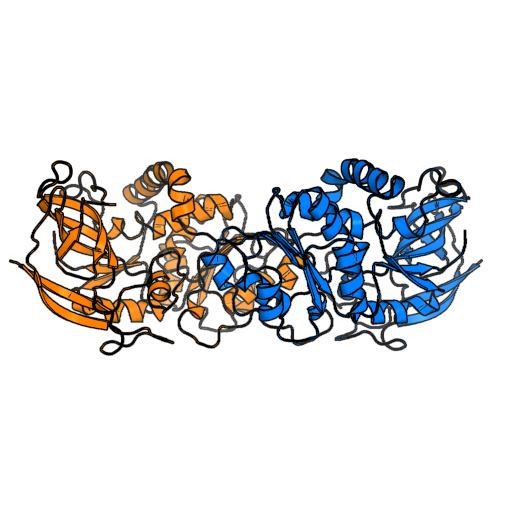 5.133 -1.54 26.203 1 97.19 208 GLY B CA 1
ATOM 4140 C C . GLY B 1 208 ? 5.367 -1.858 24.734 1 97.19 208 GLY B C 1
ATOM 4141 O O . GLY B 1 208 ? 6.09 -1.133 24.047 1 97.19 208 GLY B O 1
ATOM 4142 N N . ASN B 1 209 ? 4.891 -3.029 24.375 1 98.19 209 ASN B N 1
ATOM 4143 C CA . ASN B 1 209 ? 5.008 -3.498 23 1 98.19 209 ASN B CA 1
ATOM 4144 C C . ASN B 1 209 ? 3.857 -2.994 22.125 1 98.19 209 ASN B C 1
ATOM 4146 O O . ASN B 1 209 ? 2.689 -3.225 22.453 1 98.19 209 ASN B O 1
ATOM 4150 N N . ILE B 1 210 ? 4.152 -2.357 21.094 1 98.62 210 ILE B N 1
ATOM 4151 C CA . ILE B 1 210 ? 3.162 -1.685 20.266 1 98.62 210 ILE B CA 1
ATOM 4152 C C . ILE B 1 210 ? 2.168 -2.707 19.719 1 98.62 210 ILE B C 1
ATOM 4154 O O . ILE B 1 210 ? 0.957 -2.48 19.75 1 98.62 210 ILE B O 1
ATOM 4158 N N . LEU B 1 211 ? 2.658 -3.82 19.172 1 98.75 211 LEU B N 1
ATOM 4159 C CA . LEU B 1 211 ? 1.782 -4.84 18.609 1 98.75 211 LEU B CA 1
ATOM 4160 C C . LEU B 1 211 ? 0.841 -5.398 19.672 1 98.75 211 LEU B C 1
ATOM 4162 O O . LEU B 1 211 ? -0.361 -5.535 19.422 1 98.75 211 LEU B O 1
ATOM 4166 N N . GLU B 1 212 ? 1.311 -5.727 20.828 1 98.69 212 GLU B N 1
ATOM 4167 C CA . GLU B 1 212 ? 0.484 -6.262 21.906 1 98.69 212 GLU B CA 1
ATOM 4168 C C . GLU B 1 212 ? -0.554 -5.242 22.359 1 98.69 212 GLU B C 1
ATOM 4170 O O . GLU B 1 212 ? -1.705 -5.594 22.625 1 98.69 212 GLU B O 1
ATOM 4175 N N . ASN B 1 213 ? -0.107 -3.975 22.531 1 98.81 213 ASN B N 1
ATOM 4176 C CA . ASN B 1 213 ? -1.046 -2.914 22.875 1 98.81 213 ASN B CA 1
ATOM 4177 C C . ASN B 1 213 ? -2.168 -2.795 21.859 1 98.81 213 ASN B C 1
ATOM 4179 O O . ASN B 1 213 ? -3.336 -2.648 22.219 1 98.81 213 ASN B O 1
ATOM 4183 N N . LEU B 1 214 ? -1.788 -2.848 20.578 1 98.88 214 LEU B N 1
ATOM 4184 C CA . LEU B 1 214 ? -2.777 -2.713 19.5 1 98.88 214 LEU B CA 1
ATOM 4185 C C . LEU B 1 214 ? -3.721 -3.91 19.484 1 98.88 214 LEU B C 1
ATOM 4187 O O . LEU B 1 214 ? -4.93 -3.75 19.297 1 98.88 214 LEU B O 1
ATOM 4191 N N . LYS B 1 215 ? -3.254 -5.121 19.703 1 98.81 215 LYS B N 1
ATOM 4192 C CA . LYS B 1 215 ? -4.098 -6.309 19.797 1 98.81 215 LYS B CA 1
ATOM 4193 C C . LYS B 1 215 ? -5.094 -6.188 20.953 1 98.81 215 LYS B C 1
ATOM 4195 O O . LYS B 1 215 ? -6.254 -6.586 20.812 1 98.81 215 LYS B O 1
ATOM 4200 N N . ALA B 1 216 ? -4.621 -5.652 22.047 1 98.75 216 ALA B N 1
ATOM 4201 C CA . ALA B 1 216 ? -5.496 -5.457 23.188 1 98.75 216 ALA B CA 1
ATOM 4202 C C . ALA B 1 216 ? -6.562 -4.402 22.906 1 98.75 216 ALA B C 1
ATOM 4204 O O . ALA B 1 216 ? -7.719 -4.555 23.297 1 98.75 216 ALA B O 1
ATOM 4205 N N . ALA B 1 217 ? -6.184 -3.361 22.188 1 98.81 217 ALA B N 1
ATOM 4206 C CA . ALA B 1 217 ? -7.086 -2.246 21.906 1 98.81 217 ALA B CA 1
ATOM 4207 C C . ALA B 1 217 ? -8.078 -2.615 20.797 1 98.81 217 ALA B C 1
ATOM 4209 O O . ALA B 1 217 ? -9.18 -2.074 20.75 1 98.81 217 ALA B O 1
ATOM 4210 N N . ALA B 1 218 ? -7.684 -3.482 19.891 1 98.62 218 ALA B N 1
ATOM 4211 C CA . ALA B 1 218 ? -8.508 -3.939 18.781 1 98.62 218 ALA B CA 1
ATOM 4212 C C . ALA B 1 218 ? -8.453 -5.457 18.641 1 98.62 218 ALA B C 1
ATOM 4214 O O . ALA B 1 218 ? -7.941 -5.98 17.656 1 98.62 218 ALA B O 1
ATOM 4215 N N . PRO B 1 219 ? -9.086 -6.145 19.531 1 98.25 219 PRO B N 1
ATOM 4216 C CA . PRO B 1 219 ? -8.953 -7.602 19.578 1 98.25 219 PRO B CA 1
ATOM 4217 C C . PRO B 1 219 ? -9.531 -8.281 18.328 1 98.25 219 PRO B C 1
ATOM 4219 O O . PRO B 1 219 ? -9.117 -9.391 17.984 1 98.25 219 PRO B O 1
ATOM 4222 N N . GLU B 1 220 ? -10.508 -7.625 17.672 1 97.81 220 GLU B N 1
ATOM 4223 C CA . GLU B 1 220 ? -11.125 -8.242 16.484 1 97.81 220 GLU B CA 1
ATOM 4224 C C . GLU B 1 220 ? -10.406 -7.816 15.211 1 97.81 220 GLU B C 1
ATOM 4226 O O . GLU B 1 220 ? -10.82 -8.188 14.109 1 97.81 220 GLU B O 1
ATOM 4231 N N . GLY B 1 221 ? -9.414 -6.961 15.305 1 98.69 221 GLY B N 1
ATOM 4232 C CA . GLY B 1 221 ? -8.688 -6.477 14.148 1 98.69 221 GLY B CA 1
ATOM 4233 C C . GLY B 1 221 ? -9.117 -5.09 13.711 1 98.69 221 GLY B C 1
ATOM 4234 O O . GLY B 1 221 ? -9.961 -4.461 14.352 1 98.69 221 GLY B O 1
ATOM 4235 N N . VAL B 1 222 ? -8.461 -4.625 12.688 1 98.81 222 VAL B N 1
ATOM 4236 C CA . VAL B 1 222 ? -8.633 -3.262 12.195 1 98.81 222 VAL B CA 1
ATOM 4237 C C . VAL B 1 222 ? -9.055 -3.291 10.734 1 98.81 222 VAL B C 1
ATOM 4239 O O . VAL B 1 222 ? -8.445 -3.99 9.914 1 98.81 222 VAL B O 1
ATOM 4242 N N . ASP B 1 223 ? -10.102 -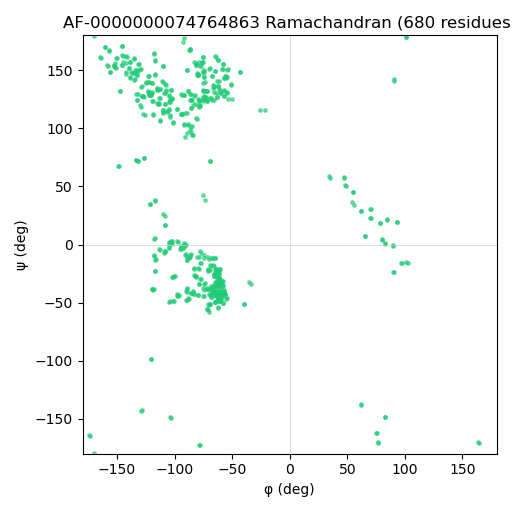2.549 10.406 1 98.94 223 ASP B N 1
ATOM 4243 C CA . ASP B 1 223 ? -10.578 -2.457 9.031 1 98.94 223 ASP B CA 1
ATOM 4244 C C . ASP B 1 223 ? -9.883 -1.321 8.281 1 98.94 223 ASP B C 1
ATOM 4246 O O . ASP B 1 223 ? -9.617 -1.429 7.086 1 98.94 223 ASP B O 1
ATOM 4250 N N . ILE B 1 224 ? -9.641 -0.217 8.977 1 99 224 ILE B N 1
ATOM 4251 C CA . ILE B 1 224 ? -9 0.962 8.406 1 99 224 ILE B CA 1
ATOM 4252 C C . ILE B 1 224 ? -7.82 1.384 9.281 1 99 224 ILE B C 1
ATOM 4254 O O . ILE B 1 224 ? -7.949 1.465 10.508 1 99 224 ILE B O 1
ATOM 4258 N N . TYR B 1 225 ? -6.688 1.553 8.75 1 99 225 TYR B N 1
ATOM 4259 C CA . TYR B 1 225 ? -5.551 2.156 9.445 1 99 225 TYR B CA 1
ATOM 4260 C C . TYR B 1 225 ? -5.23 3.529 8.867 1 99 225 TYR B C 1
ATOM 4262 O O . TYR B 1 225 ? -4.938 3.656 7.676 1 99 225 TYR B O 1
ATOM 4270 N N . TYR B 1 226 ? -5.383 4.551 9.656 1 99 226 TYR B N 1
ATOM 4271 C CA . TYR B 1 226 ? -4.957 5.898 9.297 1 99 226 TYR B CA 1
ATOM 4272 C C . TYR B 1 226 ? -3.508 6.137 9.695 1 99 226 TYR B C 1
ATOM 4274 O O . TYR B 1 226 ? -3.217 6.418 10.867 1 99 226 TYR B O 1
ATOM 4282 N N . GLU B 1 227 ? -2.623 6.098 8.75 1 98.94 227 GLU B N 1
ATOM 4283 C CA . GLU B 1 227 ? -1.18 6.008 8.953 1 98.94 227 GLU B CA 1
ATOM 4284 C C . GLU B 1 227 ? -0.533 7.391 8.938 1 98.94 227 GLU B C 1
ATOM 4286 O O . GLU B 1 227 ? -0.518 8.07 7.906 1 98.94 227 GLU B O 1
ATOM 4291 N N . ASN B 1 228 ? -0.036 7.805 10.086 1 98.75 228 ASN B N 1
ATOM 4292 C CA . ASN B 1 228 ? 0.665 9.078 10.203 1 98.75 228 ASN B CA 1
ATOM 4293 C C . ASN B 1 228 ? 2.127 8.883 10.594 1 98.75 228 ASN B C 1
ATOM 4295 O O . ASN B 1 228 ? 2.934 9.805 10.492 1 98.75 228 ASN B O 1
ATOM 4299 N N . VAL B 1 229 ? 2.504 7.691 11.016 1 98.62 229 VAL B N 1
ATOM 4300 C CA . VAL B 1 229 ? 3.729 7.605 11.805 1 98.62 229 VAL B CA 1
ATOM 4301 C C . VAL B 1 229 ? 4.738 6.707 11.102 1 98.62 229 VAL B C 1
ATOM 4303 O O . VAL B 1 229 ? 5.934 7.012 11.07 1 98.62 229 VAL B O 1
ATOM 4306 N N . GLY B 1 230 ? 4.34 5.641 10.484 1 98.56 230 GLY B N 1
ATOM 4307 C CA . GLY B 1 230 ? 5.238 4.66 9.891 1 98.56 230 GLY B CA 1
ATOM 4308 C C . GLY B 1 230 ? 5.902 3.764 10.922 1 98.56 230 GLY B C 1
ATOM 4309 O O . GLY B 1 230 ? 5.344 3.518 11.992 1 98.56 230 GLY B O 1
ATOM 4310 N N . GLY B 1 231 ? 6.969 3.113 10.531 1 98.25 231 GLY B N 1
ATOM 4311 C CA . GLY B 1 231 ? 7.816 2.33 11.414 1 98.25 231 GLY B CA 1
ATOM 4312 C C . GLY B 1 231 ? 7.082 1.172 12.07 1 98.25 231 GLY B C 1
ATOM 4313 O O . GLY B 1 231 ? 6.293 0.483 11.414 1 98.25 231 GLY B O 1
ATOM 4314 N N . GLU B 1 232 ? 7.379 1.018 13.352 1 98.25 232 GLU B N 1
ATOM 4315 C CA . GLU B 1 232 ? 6.863 -0.117 14.109 1 98.25 232 GLU B CA 1
ATOM 4316 C C . GLU B 1 232 ? 5.34 -0.092 14.172 1 98.25 232 GLU B C 1
ATOM 4318 O O . GLU B 1 232 ? 4.695 -1.144 14.188 1 98.25 232 GLU B O 1
ATOM 4323 N N . GLN B 1 233 ? 4.773 1.064 14.227 1 98.75 233 GLN B N 1
ATOM 4324 C CA . GLN B 1 233 ? 3.318 1.165 14.305 1 98.75 233 GLN B CA 1
ATOM 4325 C C . GLN B 1 233 ? 2.66 0.674 13.023 1 98.75 233 GLN B C 1
ATOM 4327 O O . GLN B 1 233 ? 1.634 -0.007 13.062 1 98.75 233 GLN B O 1
ATOM 4332 N N . LEU B 1 234 ? 3.248 1.061 11.891 1 98.88 234 LEU B N 1
ATOM 4333 C CA . LEU B 1 234 ? 2.742 0.562 10.617 1 98.88 234 LEU B CA 1
ATOM 4334 C C . LEU B 1 234 ? 2.848 -0.958 10.547 1 98.88 234 LEU B C 1
ATOM 4336 O O . LEU B 1 234 ? 1.899 -1.633 10.141 1 98.88 234 LEU B O 1
ATOM 4340 N N . GLU B 1 235 ? 3.996 -1.495 10.922 1 98.75 235 GLU B N 1
ATOM 4341 C CA . GLU B 1 235 ? 4.203 -2.939 10.891 1 98.75 235 GLU B CA 1
ATOM 4342 C C . GLU B 1 235 ? 3.191 -3.66 11.781 1 98.75 235 GLU B C 1
ATOM 4344 O O . GLU B 1 235 ? 2.625 -4.68 11.383 1 98.75 235 GLU B O 1
ATOM 4349 N N . ALA B 1 236 ? 2.941 -3.109 12.984 1 98.88 236 ALA B N 1
ATOM 4350 C CA . ALA B 1 236 ? 1.957 -3.68 13.898 1 98.88 236 ALA B CA 1
ATOM 4351 C C . ALA B 1 236 ? 0.553 -3.613 13.305 1 98.88 236 ALA B C 1
ATOM 4353 O O . ALA B 1 236 ? -0.224 -4.562 13.422 1 98.88 236 ALA B O 1
ATOM 4354 N N . ALA B 1 237 ? 0.23 -2.494 12.695 1 98.94 237 ALA B N 1
ATOM 4355 C CA . ALA B 1 237 ? -1.091 -2.326 12.094 1 98.94 237 ALA B CA 1
ATOM 4356 C C . ALA B 1 237 ? -1.335 -3.369 11.008 1 98.94 237 ALA B C 1
ATOM 4358 O O . ALA B 1 237 ? -2.4 -3.99 10.961 1 98.94 237 ALA B O 1
ATOM 4359 N N . LEU B 1 238 ? -0.365 -3.576 10.133 1 98.88 238 LEU B N 1
ATOM 4360 C CA . LEU B 1 238 ? -0.497 -4.559 9.062 1 98.88 238 LEU B CA 1
ATOM 4361 C C . LEU B 1 238 ? -0.76 -5.949 9.633 1 98.88 238 LEU B C 1
ATOM 4363 O O . LEU B 1 238 ? -1.515 -6.73 9.055 1 98.88 238 LEU B O 1
ATOM 4367 N N . GLU B 1 239 ? -0.162 -6.195 10.742 1 98.44 239 GLU B N 1
ATOM 4368 C CA . GLU B 1 239 ? -0.292 -7.5 11.383 1 98.44 239 GLU B CA 1
ATOM 4369 C C . GLU B 1 239 ? -1.727 -7.75 11.836 1 98.44 239 GLU B C 1
ATOM 4371 O O . GLU B 1 239 ? -2.225 -8.875 11.75 1 98.44 239 GLU B O 1
ATOM 4376 N N . VAL B 1 240 ? -2.432 -6.73 12.266 1 98.69 240 VAL B N 1
ATOM 4377 C CA . VAL B 1 240 ? -3.725 -6.945 12.906 1 98.69 240 VAL B CA 1
ATOM 4378 C C . VAL B 1 240 ? -4.848 -6.566 11.945 1 98.69 240 VAL B C 1
ATOM 4380 O O . VAL B 1 240 ? -6.027 -6.621 12.305 1 98.69 240 VAL B O 1
ATOM 4383 N N . MET B 1 241 ? -4.566 -6.148 10.766 1 98.81 241 MET B N 1
ATOM 4384 C CA . MET B 1 241 ? -5.59 -5.734 9.812 1 98.81 241 MET B CA 1
ATOM 4385 C C . MET B 1 241 ? -6.48 -6.91 9.422 1 98.81 241 MET B C 1
ATOM 4387 O O . MET B 1 241 ? -6.023 -8.055 9.391 1 98.81 241 MET B O 1
ATOM 4391 N N . LYS B 1 242 ? -7.691 -6.605 9.133 1 98.69 242 LYS B N 1
ATOM 4392 C CA . LYS B 1 242 ? -8.664 -7.582 8.648 1 98.69 242 LYS B CA 1
ATOM 4393 C C . LYS B 1 242 ? -8.578 -7.73 7.129 1 98.69 242 LYS B C 1
ATOM 4395 O O . LYS B 1 242 ? -7.906 -6.945 6.461 1 98.69 242 LYS B O 1
ATOM 4400 N N . LEU B 1 243 ? -9.258 -8.789 6.629 1 98.19 243 LEU B N 1
ATOM 4401 C CA . LEU B 1 243 ? -9.359 -9 5.188 1 98.19 243 LEU B CA 1
ATOM 4402 C C . LEU B 1 243 ? -9.922 -7.758 4.496 1 98.19 243 LEU B C 1
ATOM 4404 O O . LEU B 1 243 ? -10.891 -7.164 4.973 1 98.19 243 LEU B O 1
ATOM 4408 N N . HIS B 1 244 ? -9.273 -7.309 3.451 1 98.44 244 HIS B N 1
ATOM 4409 C CA . HIS B 1 244 ? -9.68 -6.176 2.627 1 98.44 244 HIS B CA 1
ATOM 4410 C C . HIS B 1 244 ? -9.523 -4.859 3.381 1 98.44 244 HIS B C 1
ATOM 4412 O O . HIS B 1 244 ? -10.258 -3.904 3.129 1 98.44 244 HIS B O 1
ATOM 4418 N N . GLY B 1 245 ? -8.625 -4.855 4.426 1 98.81 245 GLY B N 1
ATOM 4419 C CA . GLY B 1 245 ? -8.328 -3.621 5.137 1 98.81 245 GLY B CA 1
ATOM 4420 C C . GLY B 1 245 ? -7.793 -2.525 4.23 1 98.81 245 GLY B C 1
ATOM 4421 O O . GLY B 1 245 ? -7.234 -2.809 3.17 1 98.81 245 GLY B O 1
ATOM 4422 N N . ARG B 1 246 ? -7.984 -1.284 4.664 1 98.94 246 ARG B N 1
ATOM 4423 C CA . ARG B 1 246 ? -7.5 -0.114 3.938 1 98.94 246 ARG B CA 1
ATOM 4424 C C . ARG B 1 246 ? -6.551 0.712 4.801 1 98.94 246 ARG B C 1
ATOM 4426 O O . ARG B 1 246 ? -6.859 1.012 5.957 1 98.94 246 ARG B O 1
ATOM 4433 N N . VAL B 1 247 ? -5.441 0.991 4.266 1 99 247 VAL B N 1
ATOM 4434 C CA . VAL B 1 247 ? -4.492 1.889 4.914 1 99 247 VAL B CA 1
ATOM 4435 C C . VAL B 1 247 ? -4.5 3.244 4.211 1 99 247 VAL B C 1
ATOM 4437 O O . VAL B 1 247 ? -4.207 3.332 3.018 1 99 247 VAL B O 1
ATOM 4440 N N . ILE B 1 248 ? -4.895 4.258 4.91 1 98.94 248 ILE B N 1
ATOM 4441 C CA . ILE B 1 248 ? -4.773 5.637 4.445 1 98.94 248 ILE B CA 1
ATOM 4442 C C . ILE B 1 248 ? -3.385 6.176 4.789 1 98.94 248 ILE B C 1
ATOM 4444 O O . ILE B 1 248 ? -3.117 6.531 5.938 1 98.94 248 ILE B O 1
ATOM 4448 N N . ALA B 1 249 ? -2.52 6.203 3.816 1 98.94 249 ALA B N 1
ATOM 4449 C CA . ALA B 1 249 ? -1.146 6.637 4.066 1 98.94 249 ALA B CA 1
ATOM 4450 C C . ALA B 1 249 ? -1.028 8.156 4.008 1 98.94 249 ALA B C 1
ATOM 4452 O O . ALA B 1 249 ? -0.798 8.727 2.939 1 98.94 249 ALA B O 1
ATOM 4453 N N . CYS B 1 250 ? -1.122 8.734 5.117 1 98.69 250 CYS B N 1
ATOM 4454 C CA . CYS B 1 250 ? -1.096 10.195 5.223 1 98.69 250 CYS B CA 1
ATOM 4455 C C . CYS B 1 250 ? 0.33 10.703 5.398 1 98.69 250 CYS B C 1
ATOM 4457 O O . CYS B 1 250 ? 0.69 11.75 4.859 1 98.69 250 CYS B O 1
ATOM 4459 N N . GLY B 1 251 ? 1.078 10.016 6.168 1 98.19 251 GLY B N 1
ATOM 4460 C CA . GLY B 1 251 ? 2.469 10.328 6.449 1 98.19 251 GLY B CA 1
ATOM 4461 C C . GLY B 1 251 ? 3.191 9.227 7.195 1 98.19 251 GLY B C 1
ATOM 4462 O O . GLY B 1 251 ? 2.594 8.203 7.527 1 98.19 251 GLY B O 1
ATOM 4463 N N . MET B 1 252 ? 4.461 9.508 7.465 1 98.31 252 MET B N 1
ATOM 4464 C CA . MET B 1 252 ? 5.32 8.625 8.25 1 98.31 252 MET B CA 1
ATOM 4465 C C . MET B 1 252 ? 6.367 9.43 9.016 1 98.31 252 MET B C 1
ATOM 4467 O O . MET B 1 252 ? 7.57 9.25 8.812 1 98.31 252 MET B O 1
ATOM 4471 N N . ILE B 1 253 ? 5.852 10.164 9.938 1 97.62 253 ILE B N 1
ATOM 4472 C CA . ILE B 1 253 ? 6.633 11.227 10.562 1 97.62 253 ILE B CA 1
ATOM 4473 C C . ILE B 1 253 ? 7.828 10.633 11.297 1 97.62 253 ILE B C 1
ATOM 4475 O O . ILE B 1 253 ? 8.867 11.281 11.438 1 97.62 253 ILE B O 1
ATOM 4479 N N . SER B 1 254 ? 7.793 9.383 11.773 1 97.12 254 SER B N 1
ATOM 4480 C CA . SER B 1 254 ? 8.898 8.758 12.492 1 97.12 254 SER B CA 1
ATOM 4481 C C . SER B 1 254 ? 10.094 8.539 11.57 1 97.12 254 SER B C 1
ATOM 4483 O O . SER B 1 254 ? 11.203 8.266 12.039 1 97.12 254 SER B O 1
ATOM 4485 N N . GLN B 1 255 ? 9.82 8.719 10.266 1 96.56 255 GLN B N 1
ATOM 4486 C CA . GLN B 1 255 ? 10.867 8.406 9.297 1 96.56 255 GLN B CA 1
ATOM 4487 C C . GLN B 1 255 ? 11.5 9.672 8.742 1 96.56 255 GLN B C 1
ATOM 4489 O O . GLN B 1 255 ? 12.453 9.609 7.961 1 96.56 255 GLN B O 1
ATOM 4494 N N . TYR B 1 256 ? 11.039 10.836 9.141 1 95.56 256 TYR B N 1
ATOM 4495 C CA . TYR B 1 256 ? 11.422 12.086 8.5 1 95.56 256 TYR B CA 1
ATOM 4496 C C . TYR B 1 256 ? 12.844 12.477 8.883 1 95.56 256 TYR B C 1
ATOM 4498 O O . TYR B 1 256 ? 13.547 13.133 8.109 1 95.56 256 TYR B O 1
ATOM 4506 N N . ASN B 1 257 ? 13.211 12.148 10.117 1 96.5 257 ASN B N 1
ATOM 4507 C CA . ASN B 1 257 ? 14.445 12.711 10.648 1 96.5 257 ASN B CA 1
ATOM 4508 C C . ASN B 1 257 ? 15.477 11.617 10.953 1 96.5 257 ASN B C 1
ATOM 4510 O O . ASN B 1 257 ? 16.141 11.656 11.992 1 96.5 257 ASN B O 1
ATOM 4514 N N . THR B 1 258 ? 15.523 10.648 10.102 1 94.5 258 THR B N 1
ATOM 4515 C CA . THR B 1 258 ? 16.5 9.57 10.25 1 94.5 258 THR B CA 1
ATOM 4516 C C . THR B 1 258 ? 17.156 9.242 8.914 1 94.5 258 THR B C 1
ATOM 4518 O O . THR B 1 258 ? 16.5 9.312 7.867 1 94.5 258 THR B O 1
ATOM 4521 N N . GLN B 1 259 ? 18.359 8.859 8.953 1 92.44 259 GLN B N 1
ATOM 4522 C CA . GLN B 1 259 ? 19.078 8.391 7.773 1 92.44 259 GLN B CA 1
ATOM 4523 C C . GLN B 1 259 ? 18.922 6.883 7.605 1 92.44 259 GLN B C 1
ATOM 4525 O O . GLN B 1 259 ? 19.344 6.32 6.59 1 92.44 259 GLN B O 1
ATOM 4530 N N . GLU B 1 260 ? 18.344 6.273 8.602 1 95.06 260 GLU B N 1
ATOM 4531 C CA . GLU B 1 260 ? 18.109 4.832 8.586 1 95.06 260 GLU B CA 1
ATOM 4532 C C . GLU B 1 260 ? 16.656 4.5 8.867 1 95.06 260 GLU B C 1
ATOM 4534 O O . GLU B 1 260 ? 16.328 3.98 9.938 1 95.06 260 GLU B O 1
ATOM 4539 N N . PRO B 1 261 ? 15.828 4.719 7.941 1 96.88 261 PRO B N 1
ATOM 4540 C CA . PRO B 1 261 ? 14.398 4.469 8.156 1 96.88 261 PRO B CA 1
ATOM 4541 C C . PRO B 1 261 ? 14.109 3.027 8.578 1 96.88 261 PRO B C 1
ATOM 4543 O O . PRO B 1 261 ? 14.836 2.109 8.18 1 96.88 261 PRO B O 1
ATOM 4546 N N . TYR B 1 262 ? 13.141 2.838 9.469 1 98 262 TYR B N 1
ATOM 4547 C CA . TYR B 1 262 ? 12.68 1.531 9.922 1 98 262 TYR B CA 1
ATOM 4548 C C . TYR B 1 262 ? 12.219 0.68 8.742 1 98 262 TYR B C 1
ATOM 4550 O O . TYR B 1 262 ? 11.438 1.139 7.906 1 98 262 TYR B O 1
ATOM 4558 N N . GLY B 1 263 ? 12.75 -0.596 8.609 1 98.44 263 GLY B N 1
ATOM 4559 C CA . GLY B 1 263 ? 12.367 -1.487 7.523 1 98.44 263 GLY B CA 1
ATOM 4560 C C . GLY B 1 263 ? 11.109 -2.287 7.828 1 98.44 263 GLY B C 1
ATOM 4561 O O . GLY B 1 263 ? 11.102 -3.111 8.742 1 98.44 263 GLY B O 1
ATOM 4562 N N . ILE B 1 264 ? 10.047 -2.115 7.07 1 98.75 264 ILE B N 1
ATOM 4563 C CA . ILE B 1 264 ? 8.82 -2.885 7.238 1 98.75 264 ILE B CA 1
ATOM 4564 C C . ILE B 1 264 ? 9.016 -4.293 6.688 1 98.75 264 ILE B C 1
ATOM 4566 O O . ILE B 1 264 ? 9.312 -4.469 5.504 1 98.75 264 ILE B O 1
ATOM 4570 N N . ARG B 1 265 ? 8.719 -5.379 7.5 1 98.44 265 ARG B N 1
ATOM 4571 C CA . ARG B 1 265 ? 9.133 -6.727 7.129 1 98.44 265 ARG B CA 1
ATOM 4572 C C . ARG B 1 265 ? 7.93 -7.605 6.809 1 98.44 265 ARG B C 1
ATOM 4574 O O . ARG B 1 265 ? 8.086 -8.734 6.332 1 98.44 265 ARG B O 1
ATOM 4581 N N . ASN B 1 266 ? 6.746 -7.023 7.012 1 98.25 266 ASN B N 1
ATOM 4582 C CA . ASN B 1 266 ? 5.594 -7.914 6.906 1 98.25 266 ASN B CA 1
ATOM 4583 C C . ASN B 1 266 ? 4.621 -7.453 5.828 1 98.25 266 ASN B C 1
ATOM 4585 O O . ASN B 1 266 ? 3.412 -7.645 5.953 1 98.25 266 ASN B O 1
ATOM 4589 N N . LEU B 1 267 ? 5.129 -6.875 4.719 1 98.62 267 LEU B N 1
ATOM 4590 C CA . LEU B 1 267 ? 4.273 -6.41 3.633 1 98.62 267 LEU B CA 1
ATOM 4591 C C . LEU B 1 267 ? 3.561 -7.578 2.963 1 98.62 267 LEU B C 1
ATOM 4593 O O . LEU B 1 267 ? 2.609 -7.379 2.205 1 98.62 267 LEU B O 1
ATOM 4597 N N . ILE B 1 268 ? 3.965 -8.836 3.248 1 97.69 268 ILE B N 1
ATOM 4598 C CA . ILE B 1 268 ? 3.291 -10.016 2.715 1 97.69 268 ILE B CA 1
ATOM 4599 C C . ILE B 1 268 ? 1.843 -10.047 3.197 1 97.69 268 ILE B C 1
ATOM 4601 O O . ILE B 1 268 ? 0.979 -10.648 2.551 1 97.69 268 ILE B O 1
ATOM 4605 N N . GLN B 1 269 ? 1.52 -9.359 4.312 1 98.12 269 GLN B N 1
ATOM 4606 C CA . GLN B 1 269 ? 0.155 -9.266 4.82 1 98.12 269 GLN B CA 1
ATOM 4607 C C . GLN B 1 269 ? -0.761 -8.578 3.809 1 98.12 269 GLN B C 1
ATOM 4609 O O . GLN B 1 269 ? -1.963 -8.852 3.77 1 98.12 269 GLN B O 1
ATOM 4614 N N . VAL B 1 270 ? -0.193 -7.668 2.975 1 98.81 270 VAL B N 1
ATOM 4615 C CA . VAL B 1 270 ? -0.962 -6.98 1.942 1 98.81 270 VAL B CA 1
ATOM 4616 C C . VAL B 1 270 ? -1.559 -8 0.977 1 98.81 270 VAL B C 1
ATOM 4618 O O . VAL B 1 270 ? -2.721 -7.883 0.578 1 98.81 270 VAL B O 1
ATOM 4621 N N . VAL B 1 271 ? -0.76 -9.023 0.642 1 98.19 271 VAL B N 1
ATOM 4622 C CA . VAL B 1 271 ? -1.222 -10.055 -0.276 1 98.19 271 VAL B CA 1
ATOM 4623 C C . VAL B 1 271 ? -2.256 -10.938 0.418 1 98.19 271 VAL B C 1
ATOM 4625 O O . VAL B 1 271 ? -3.404 -11.023 -0.023 1 98.19 271 VAL B O 1
ATOM 4628 N N . GLY B 1 272 ? -1.872 -11.516 1.573 1 96.69 272 GLY B N 1
ATOM 4629 C CA . GLY B 1 272 ? -2.711 -12.484 2.254 1 96.69 272 GLY B CA 1
ATOM 4630 C C . GLY B 1 272 ? -4.043 -11.914 2.703 1 96.69 272 GLY B C 1
ATOM 4631 O O . GLY B 1 272 ? -5.07 -12.594 2.631 1 96.69 272 GLY B O 1
ATOM 4632 N N . LYS B 1 273 ? -4.047 -10.648 3.096 1 98.19 273 LYS B N 1
ATOM 4633 C CA . LYS B 1 273 ? -5.25 -10.023 3.643 1 98.19 273 LYS B CA 1
ATOM 4634 C C . LYS B 1 273 ? -5.922 -9.125 2.609 1 98.19 273 LYS B C 1
ATOM 4636 O O . LYS B 1 273 ? -6.941 -8.492 2.896 1 98.19 273 LYS B O 1
ATOM 4641 N N . ARG B 1 274 ? -5.363 -9.125 1.427 1 98.62 274 ARG B N 1
ATOM 4642 C CA . ARG B 1 274 ? -5.934 -8.328 0.345 1 98.62 274 ARG B CA 1
ATOM 4643 C C . ARG B 1 274 ? -6.078 -6.867 0.755 1 98.62 274 ARG B C 1
ATOM 4645 O O . ARG B 1 274 ? -7.113 -6.25 0.509 1 98.62 274 ARG B O 1
ATOM 4652 N N . ILE B 1 275 ? -5.039 -6.297 1.378 1 98.88 27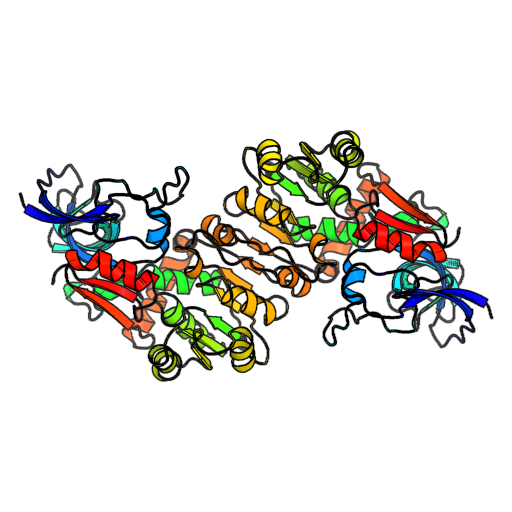5 ILE B N 1
ATOM 4653 C CA . ILE B 1 275 ? -5.039 -4.934 1.89 1 98.88 275 ILE B CA 1
ATOM 4654 C C . ILE B 1 275 ? -4.793 -3.951 0.745 1 98.88 275 ILE B C 1
ATOM 4656 O O . ILE B 1 275 ? -4.062 -4.262 -0.198 1 98.88 275 ILE B O 1
ATOM 4660 N N . THR B 1 276 ? -5.418 -2.775 0.829 1 98.94 276 THR B N 1
ATOM 4661 C CA . THR B 1 276 ? -5.078 -1.64 -0.024 1 98.94 276 THR B CA 1
ATOM 4662 C C . THR B 1 276 ? -4.371 -0.553 0.778 1 98.94 276 THR B C 1
ATOM 4664 O O . THR B 1 276 ? -4.871 -0.112 1.814 1 98.94 276 THR B O 1
ATOM 4667 N N . ILE B 1 277 ? -3.191 -0.219 0.398 1 99 277 ILE B N 1
ATOM 4668 C CA . ILE B 1 277 ? -2.473 0.94 0.917 1 99 277 ILE B CA 1
ATOM 4669 C C . ILE B 1 277 ? -2.488 2.062 -0.12 1 99 277 ILE B C 1
ATOM 4671 O O . ILE B 1 277 ? -2.078 1.863 -1.265 1 99 277 ILE B O 1
ATOM 4675 N N . ARG B 1 278 ? -2.996 3.213 0.218 1 98.94 278 ARG B N 1
ATOM 4676 C CA . ARG B 1 278 ? -3.061 4.309 -0.743 1 98.94 278 ARG B CA 1
ATOM 4677 C C . ARG B 1 278 ? -2.547 5.605 -0.129 1 98.94 278 ARG B C 1
ATOM 4679 O O . ARG B 1 278 ? -3.021 6.031 0.926 1 98.94 278 ARG B O 1
ATOM 4686 N N . GLY B 1 279 ? -1.551 6.203 -0.792 1 98.81 279 GLY B N 1
ATOM 4687 C CA . GLY B 1 279 ? -1.09 7.535 -0.443 1 98.81 279 GLY B CA 1
ATOM 4688 C C . GLY B 1 279 ? -1.869 8.641 -1.138 1 98.81 279 GLY B C 1
ATOM 4689 O O . GLY B 1 279 ? -2.625 8.375 -2.074 1 98.81 279 GLY B O 1
ATOM 4690 N N . PHE B 1 280 ? -1.642 9.867 -0.622 1 98.44 280 PHE B N 1
ATOM 4691 C CA . PHE B 1 280 ? -2.354 11 -1.2 1 98.44 280 PHE B CA 1
ATOM 4692 C C . PHE B 1 280 ? -1.705 12.32 -0.788 1 98.44 280 PHE B C 1
ATOM 4694 O O . PHE B 1 280 ? -0.924 12.359 0.165 1 98.44 280 PHE B O 1
ATOM 4701 N N . ILE B 1 281 ? -2.014 13.281 -1.53 1 97.44 281 ILE B N 1
ATOM 4702 C CA . ILE B 1 281 ? -1.822 14.672 -1.156 1 97.44 281 ILE B CA 1
ATOM 4703 C C . ILE B 1 281 ? -3.17 15.398 -1.14 1 97.44 281 ILE B C 1
ATOM 4705 O O . ILE B 1 281 ? -3.953 15.281 -2.086 1 97.44 281 ILE B O 1
ATOM 4709 N N . VAL B 1 282 ? -3.455 16.078 -0.142 1 97.19 282 VAL B N 1
ATOM 4710 C CA . VAL B 1 282 ? -4.785 16.609 0.147 1 97.19 282 VAL B CA 1
ATOM 4711 C C . VAL B 1 282 ? -5.25 17.5 -1.002 1 97.19 282 VAL B C 1
ATOM 4713 O O . VAL B 1 282 ? -6.445 17.578 -1.297 1 97.19 282 VAL B O 1
ATOM 4716 N N . SER B 1 283 ? -4.332 18.172 -1.685 1 94.81 283 SER B N 1
ATOM 4717 C CA . SER B 1 283 ? -4.707 19.062 -2.775 1 94.81 283 SER B CA 1
ATOM 4718 C C . SER B 1 283 ? -5.414 18.312 -3.895 1 94.81 283 SER B C 1
ATOM 4720 O O . SER B 1 283 ? -6.234 18.891 -4.617 1 94.81 283 SER B O 1
ATOM 4722 N N . ASP B 1 284 ? -5.129 16.969 -4 1 95.94 284 ASP B N 1
ATOM 4723 C CA . ASP B 1 284 ? -5.754 16.156 -5.035 1 95.94 284 ASP B CA 1
ATOM 4724 C C . ASP B 1 284 ? -7.246 15.977 -4.762 1 95.94 284 ASP B C 1
ATOM 4726 O O . ASP B 1 284 ? -8.016 15.641 -5.668 1 95.94 284 ASP B O 1
ATOM 4730 N N . PHE B 1 285 ? -7.621 16.25 -3.488 1 96.88 285 PHE B N 1
ATOM 4731 C CA . PHE B 1 285 ? -8.992 15.961 -3.086 1 96.88 285 PHE B CA 1
ATOM 4732 C C . PHE B 1 285 ? -9.781 17.25 -2.889 1 96.88 285 PHE B C 1
ATOM 4734 O O . PHE B 1 285 ? -10.992 17.219 -2.674 1 96.88 285 PHE B O 1
ATOM 4741 N N . ALA B 1 286 ? -9.117 18.406 -2.951 1 91.38 286 ALA B N 1
ATOM 4742 C CA . ALA B 1 286 ? -9.703 19.688 -2.59 1 91.38 286 ALA B CA 1
ATOM 4743 C C . ALA B 1 286 ? -10.906 20.016 -3.469 1 91.38 286 ALA B C 1
ATOM 4745 O O . ALA B 1 286 ? -11.961 20.406 -2.965 1 91.38 286 ALA B O 1
ATOM 4746 N N . ALA B 1 287 ? -10.758 19.844 -4.758 1 91.38 287 ALA B N 1
ATOM 4747 C CA . ALA B 1 287 ? -11.844 20.172 -5.684 1 91.38 287 ALA B CA 1
ATOM 4748 C C . ALA B 1 287 ? -13.094 19.359 -5.383 1 91.38 287 ALA B C 1
ATOM 4750 O O . ALA B 1 287 ? -14.211 19.891 -5.426 1 91.38 287 ALA B O 1
ATOM 4751 N N . GLU B 1 288 ? -12.891 18.188 -5.016 1 95.38 288 GLU B N 1
ATOM 4752 C CA . GLU B 1 288 ? -14.008 17.266 -4.805 1 95.38 288 GLU B CA 1
ATOM 4753 C C . GLU B 1 288 ? -14.641 17.469 -3.436 1 95.38 288 GLU B C 1
ATOM 4755 O O . GLU B 1 288 ? -15.852 17.297 -3.273 1 95.38 288 GLU B O 1
ATOM 4760 N N . CYS B 1 289 ? -13.875 17.953 -2.443 1 97.5 289 CYS B N 1
ATOM 4761 C CA . CYS B 1 289 ? -14.367 17.828 -1.075 1 97.5 289 CYS B CA 1
ATOM 4762 C C . CYS B 1 289 ? -14.578 19.203 -0.448 1 97.5 289 CYS B C 1
ATOM 4764 O O . CYS B 1 289 ? -15.203 19.328 0.607 1 97.5 289 CYS B O 1
ATOM 4766 N N . SER B 1 290 ? -14.148 20.297 -1.049 1 95.88 290 SER B N 1
ATOM 4767 C CA . SER B 1 290 ? -14.055 21.594 -0.406 1 95.88 290 SER B CA 1
ATOM 4768 C C . SER B 1 290 ? -15.422 22.078 0.057 1 95.88 290 SER B C 1
ATOM 4770 O O . SER B 1 290 ? -15.57 22.562 1.187 1 95.88 290 SER B O 1
ATOM 4772 N N . ALA B 1 291 ? -16.453 22.016 -0.758 1 95.44 291 ALA B N 1
ATOM 4773 C CA . ALA B 1 291 ? -17.781 22.531 -0.413 1 95.44 291 ALA B CA 1
ATOM 4774 C C . ALA B 1 291 ? -18.391 21.734 0.744 1 95.44 291 ALA B C 1
ATOM 4776 O O . ALA B 1 291 ? -18.859 22.328 1.726 1 95.44 291 ALA B O 1
ATOM 4777 N N . ASP B 1 292 ? -18.359 20.438 0.606 1 97.44 292 ASP B N 1
ATOM 4778 C CA . ASP B 1 292 ? -18.906 19.594 1.658 1 97.44 292 ASP B CA 1
ATOM 4779 C C . ASP B 1 292 ? -18.125 19.75 2.959 1 97.44 292 ASP B C 1
ATOM 4781 O O . ASP B 1 292 ? -18.703 19.75 4.047 1 97.44 292 ASP B O 1
ATOM 4785 N N . PHE B 1 293 ? -16.875 19.922 2.803 1 97.81 293 PHE B N 1
ATOM 4786 C CA . PHE B 1 293 ? -16 20.109 3.961 1 97.81 293 PHE B CA 1
ATOM 4787 C C . PHE B 1 293 ? -16.391 21.375 4.723 1 97.81 293 PHE B C 1
ATOM 4789 O O . PHE B 1 293 ? -16.594 21.328 5.941 1 97.81 293 PHE B O 1
ATOM 4796 N N . ALA B 1 294 ? -16.438 22.453 4.039 1 94.5 294 ALA B N 1
ATOM 4797 C CA . ALA B 1 294 ? -16.781 23.719 4.668 1 94.5 294 ALA B CA 1
ATOM 4798 C C . ALA B 1 294 ? -18.141 23.656 5.359 1 94.5 294 ALA B C 1
ATOM 4800 O O . ALA B 1 294 ? -18.297 24.125 6.484 1 94.5 294 ALA B O 1
ATOM 4801 N N . LYS B 1 295 ? -19.047 23 4.746 1 96.31 295 LYS B N 1
ATOM 4802 C CA . LYS B 1 295 ? -20.406 22.891 5.293 1 96.31 295 LYS B CA 1
ATOM 4803 C C . LYS B 1 295 ? -20.422 21.984 6.52 1 96.31 295 LYS B C 1
ATOM 4805 O O . LYS B 1 295 ? -20.875 22.375 7.594 1 96.31 295 LYS B O 1
ATOM 4810 N N . ASP B 1 296 ? -19.859 20.797 6.391 1 97.25 296 ASP B N 1
ATOM 4811 C CA . ASP B 1 296 ? -19.938 19.797 7.457 1 97.25 296 ASP B CA 1
ATOM 4812 C C . ASP B 1 296 ? -19.062 20.203 8.648 1 97.25 296 ASP B C 1
ATOM 4814 O O . ASP B 1 296 ? -19.578 20.438 9.742 1 97.25 296 ASP B O 1
ATOM 4818 N N . VAL B 1 297 ? -17.844 20.406 8.383 1 97.19 297 VAL B N 1
ATOM 4819 C CA . VAL B 1 297 ? -16.906 20.656 9.469 1 97.19 297 VAL B CA 1
ATOM 4820 C C . VAL B 1 297 ? -17.172 22.031 10.07 1 97.19 297 VAL B C 1
ATOM 4822 O O . VAL B 1 297 ? -17.047 22.219 11.281 1 97.19 297 VAL B O 1
ATOM 4825 N N . GLY B 1 298 ? -17.5 23 9.148 1 94.56 298 GLY B N 1
ATOM 4826 C CA . GLY B 1 298 ? -17.891 24.297 9.672 1 94.56 298 GLY B CA 1
ATOM 4827 C C . GLY B 1 298 ? -19.062 24.219 10.641 1 94.56 298 GLY B C 1
ATOM 4828 O O . GLY B 1 298 ? -19.016 24.828 11.711 1 94.56 298 GLY B O 1
ATOM 4829 N N . SER B 1 299 ? -20.062 23.422 10.32 1 95.69 299 SER B N 1
ATOM 4830 C CA . SER B 1 299 ? -21.25 23.25 11.164 1 95.69 299 SER B CA 1
ATOM 4831 C C . SER B 1 299 ? -20.906 22.5 12.445 1 95.69 299 SER B C 1
ATOM 4833 O O . SER B 1 299 ? -21.328 22.906 13.531 1 95.69 299 SER B O 1
ATOM 4835 N N . TRP B 1 300 ? -20.125 21.453 12.312 1 97.31 300 TRP B N 1
ATOM 4836 C CA . TRP B 1 300 ? -19.734 20.672 13.484 1 97.31 300 TRP B CA 1
ATOM 4837 C C . TRP B 1 300 ? -18.969 21.531 14.477 1 97.31 300 TRP B C 1
ATOM 4839 O O . TRP B 1 300 ? -19.156 21.422 15.695 1 97.31 300 TRP B O 1
ATOM 4849 N N . LEU B 1 301 ? -18.125 22.344 13.938 1 95.94 301 LEU B N 1
ATOM 4850 C CA . LEU B 1 301 ? -17.328 23.219 14.797 1 95.94 301 LEU B CA 1
ATOM 4851 C C . LEU B 1 301 ? -18.203 24.266 15.469 1 95.94 301 LEU B C 1
ATOM 4853 O O . LEU B 1 301 ? -18.109 24.484 16.672 1 95.94 301 LEU B O 1
ATOM 4857 N N . ALA B 1 302 ? -19.078 24.875 14.719 1 92.62 302 ALA B N 1
ATOM 4858 C CA . ALA B 1 302 ? -19.953 25.922 15.219 1 92.62 302 ALA B CA 1
ATOM 4859 C C . ALA B 1 302 ? -20.875 25.391 16.312 1 92.62 302 ALA B C 1
ATOM 4861 O O . ALA B 1 302 ? -21.188 26.109 17.266 1 92.62 302 ALA B O 1
ATOM 4862 N N . ASN B 1 303 ? -21.266 24.125 16.219 1 94.69 303 ASN B N 1
ATOM 4863 C CA . ASN B 1 303 ? -22.219 23.531 17.172 1 94.69 303 ASN B CA 1
ATOM 4864 C C . ASN B 1 303 ? -21.5 22.812 18.297 1 94.69 303 ASN B C 1
ATOM 4866 O O . ASN B 1 303 ? -22.141 22.203 19.156 1 94.69 303 ASN B O 1
ATOM 4870 N N . GLY B 1 304 ? -20.219 22.797 18.234 1 94.5 304 GLY B N 1
ATOM 4871 C CA . GLY B 1 304 ? -19.422 22.172 19.281 1 94.5 304 GLY B CA 1
ATOM 4872 C C . GLY B 1 304 ? -19.375 20.672 19.172 1 94.5 304 GLY B C 1
ATOM 4873 O O . GLY B 1 304 ? -19.031 19.984 20.141 1 94.5 304 GLY B O 1
ATOM 4874 N N . GLU B 1 305 ? -19.703 20.219 18.031 1 96.38 305 GLU B N 1
ATOM 4875 C CA . GLU B 1 305 ? -19.734 18.781 17.828 1 96.38 305 GLU B CA 1
ATOM 4876 C C . GLU B 1 305 ? -18.344 18.234 17.5 1 96.38 305 GLU B C 1
ATOM 4878 O O . GLU B 1 305 ? -18.109 17.031 17.594 1 96.38 305 GLU B O 1
ATOM 4883 N N . ILE B 1 306 ? -17.531 19.109 17.062 1 97.62 306 ILE B N 1
ATOM 4884 C CA . ILE B 1 306 ? -16.109 18.781 16.906 1 97.62 306 ILE B CA 1
ATOM 4885 C C . ILE B 1 306 ? -15.258 19.75 17.703 1 97.62 306 ILE B C 1
ATOM 4887 O O . ILE B 1 306 ? -15.523 20.953 17.719 1 97.62 306 ILE B O 1
ATOM 4891 N N . ILE B 1 307 ? -14.367 19.141 18.438 1 97.75 307 ILE B N 1
ATOM 4892 C CA . ILE B 1 307 ? -13.453 19.953 19.234 1 97.75 307 ILE B CA 1
ATOM 4893 C C . ILE B 1 307 ? -12.016 19.719 18.781 1 97.75 307 ILE B C 1
ATOM 4895 O O . ILE B 1 307 ? -11.758 18.812 17.969 1 97.75 307 ILE B O 1
ATOM 4899 N N . TYR B 1 308 ? -11.148 20.609 19.188 1 97.81 308 TYR B N 1
ATOM 4900 C CA . TYR B 1 308 ? -9.75 20.484 18.781 1 97.81 308 TYR B CA 1
ATOM 4901 C C . TYR B 1 308 ? -8.836 21.125 19.828 1 97.81 308 TYR B C 1
ATOM 4903 O O . TYR B 1 308 ? -9.266 21.984 20.594 1 97.81 308 TYR B O 1
ATOM 4911 N N . LYS B 1 309 ? -7.605 20.609 19.859 1 98 309 LYS B N 1
ATOM 4912 C CA . LYS B 1 309 ? -6.535 21.219 20.656 1 98 309 LYS B CA 1
ATOM 4913 C C . LYS B 1 309 ? -5.477 21.844 19.75 1 98 309 LYS B C 1
ATOM 4915 O O . LYS B 1 309 ? -5.164 21.312 18.688 1 98 309 LYS B O 1
ATOM 4920 N N . GLU B 1 310 ? -4.98 22.953 20.125 1 98.44 310 GLU B N 1
ATOM 4921 C CA . GLU B 1 310 ? -3.854 23.625 19.484 1 98.44 310 GLU B CA 1
ATOM 4922 C C . GLU B 1 310 ? -2.717 23.875 20.484 1 98.44 310 GLU B C 1
ATOM 4924 O O . GLU B 1 310 ? -2.957 24.094 21.672 1 98.44 310 GLU B O 1
ATOM 4929 N N . ASP B 1 311 ? -1.585 23.672 20.016 1 98.5 311 ASP B N 1
ATOM 4930 C CA . ASP B 1 311 ? -0.38 24.094 20.719 1 98.5 311 ASP B CA 1
ATOM 4931 C C . ASP B 1 311 ? 0.182 25.375 20.125 1 98.5 311 ASP B C 1
ATOM 4933 O O . ASP B 1 311 ? 0.784 25.359 19.047 1 98.5 311 ASP B O 1
ATOM 4937 N N . ILE B 1 312 ? 0.001 26.578 20.812 1 98.44 312 ILE B N 1
ATOM 4938 C CA . ILE B 1 312 ? 0.272 27.875 20.219 1 98.44 312 ILE B CA 1
ATOM 4939 C C . ILE B 1 312 ? 1.585 28.438 20.766 1 98.44 312 ILE B C 1
ATOM 4941 O O . ILE B 1 312 ? 1.706 28.688 21.969 1 98.44 312 ILE B O 1
ATOM 4945 N N . ALA B 1 313 ? 2.59 28.5 19.953 1 98.56 313 ALA B N 1
ATOM 4946 C CA . ALA B 1 313 ? 3.793 29.281 20.25 1 98.56 313 ALA B CA 1
ATOM 4947 C C . ALA B 1 313 ? 3.596 30.75 19.922 1 98.56 313 ALA B C 1
ATOM 4949 O O . ALA B 1 313 ? 2.775 31.094 19.062 1 98.56 313 ALA B O 1
ATOM 4950 N N . VAL B 1 314 ? 4.363 31.656 20.562 1 98.5 314 VAL B N 1
ATOM 4951 C CA . VAL B 1 314 ? 4.129 33.062 20.359 1 98.5 314 VAL B CA 1
ATOM 4952 C C . VAL B 1 314 ? 5.398 33.75 19.828 1 98.5 314 VAL B C 1
ATOM 4954 O O . VAL B 1 314 ? 6.484 33.562 20.375 1 98.5 314 VAL B O 1
ATOM 4957 N N . GLY B 1 315 ? 5.176 34.5 18.719 1 98.06 315 GLY B N 1
ATOM 4958 C CA . GLY B 1 315 ? 6.273 35.219 18.094 1 98.06 315 GLY B CA 1
ATOM 4959 C C . GLY B 1 315 ? 6.984 34.406 17.016 1 98.06 315 GLY B C 1
ATOM 4960 O O . GLY B 1 315 ? 7.195 33.219 17.172 1 98.06 315 GLY B O 1
ATOM 4961 N N . VAL B 1 316 ? 7.352 35.094 16 1 97.06 316 VAL B N 1
ATOM 4962 C CA . VAL B 1 316 ? 7.973 34.438 14.852 1 97.06 316 VAL B CA 1
ATOM 4963 C C . VAL B 1 316 ? 9.266 33.75 15.289 1 97.06 316 VAL B C 1
ATOM 4965 O O . VAL B 1 316 ? 9.617 32.688 14.766 1 97.06 316 VAL B O 1
ATOM 4968 N N . ASP B 1 317 ? 9.961 34.312 16.297 1 96.25 317 ASP B N 1
ATOM 4969 C CA . ASP B 1 317 ? 11.234 33.781 16.766 1 96.25 317 ASP B CA 1
ATOM 4970 C C . ASP B 1 317 ? 11.047 32.406 17.406 1 96.25 317 ASP B C 1
ATOM 4972 O O . ASP B 1 317 ? 12.016 31.656 17.578 1 96.25 317 ASP B O 1
ATOM 4976 N N . SER B 1 318 ? 9.828 32.062 17.797 1 97.5 318 SER B N 1
ATOM 4977 C CA . SER B 1 318 ? 9.57 30.781 18.453 1 97.5 318 SER B CA 1
ATOM 4978 C C . SER B 1 318 ? 9.32 29.672 17.453 1 97.5 318 SER B C 1
ATOM 4980 O O . SER B 1 318 ? 9.328 28.484 17.812 1 97.5 318 SER B O 1
ATOM 4982 N N . ALA B 1 319 ? 9.141 30.031 16.172 1 98.19 319 ALA B N 1
ATOM 4983 C CA . ALA B 1 319 ? 8.688 29.094 15.156 1 98.19 319 ALA B CA 1
ATOM 4984 C C . ALA B 1 319 ? 9.672 27.938 15 1 98.19 319 ALA B C 1
ATOM 4986 O O . ALA B 1 319 ? 9.266 26.781 14.961 1 98.19 319 ALA B O 1
ATOM 4987 N N . PRO B 1 320 ? 11.016 28.203 14.992 1 98 320 PRO B N 1
ATOM 4988 C CA . PRO B 1 320 ? 11.953 27.094 14.805 1 98 320 PRO B CA 1
ATOM 4989 C C . PRO B 1 320 ? 11.859 26.062 15.922 1 98 320 PRO B C 1
ATOM 4991 O O . PRO B 1 320 ? 11.727 24.859 15.648 1 98 320 PRO B O 1
ATOM 4994 N N . ASP B 1 321 ? 11.828 26.516 17.188 1 97.75 321 ASP B N 1
ATOM 4995 C CA . ASP B 1 321 ? 11.758 25.594 18.312 1 97.75 321 ASP B CA 1
ATOM 4996 C C . ASP B 1 321 ? 10.43 24.844 18.328 1 97.75 321 ASP B C 1
ATOM 4998 O O . ASP B 1 321 ? 10.391 23.641 18.625 1 97.75 321 ASP B O 1
ATOM 5002 N N . ALA B 1 322 ? 9.398 25.562 18.016 1 98.44 322 ALA B N 1
ATOM 5003 C CA . ALA B 1 322 ? 8.086 24.922 17.953 1 98.44 322 ALA B CA 1
ATOM 5004 C C . ALA B 1 322 ? 8.039 23.844 16.875 1 98.44 322 ALA B C 1
ATOM 5006 O O . ALA B 1 322 ? 7.477 22.781 17.078 1 98.44 322 ALA B O 1
ATOM 5007 N N . PHE B 1 323 ? 8.617 24.172 15.742 1 98.38 323 PHE B N 1
ATOM 5008 C CA . PHE B 1 323 ? 8.656 23.219 14.633 1 98.38 323 PHE B CA 1
ATOM 5009 C C . PHE B 1 323 ? 9.422 21.969 15.008 1 98.38 323 PHE B C 1
ATOM 5011 O O . PHE B 1 323 ? 8.938 20.844 14.797 1 98.38 323 PHE B O 1
ATOM 5018 N N . ILE B 1 324 ? 10.594 22.125 15.586 1 98.19 324 ILE B N 1
ATOM 5019 C CA . ILE B 1 324 ? 11.43 21 15.992 1 98.19 324 ILE B CA 1
ATOM 5020 C C . ILE B 1 324 ? 10.711 20.188 17.062 1 98.19 324 ILE B C 1
ATOM 5022 O O . ILE B 1 324 ? 10.711 18.953 17.016 1 98.19 324 ILE B O 1
ATOM 5026 N N . GLY B 1 325 ? 10.109 20.891 18.031 1 97.88 325 GLY B N 1
ATOM 5027 C CA . GLY B 1 325 ? 9.328 20.203 19.047 1 97.88 325 GLY B CA 1
ATOM 5028 C C . GLY B 1 325 ? 8.203 19.359 18.469 1 97.88 325 GLY B C 1
ATOM 5029 O O . GLY B 1 325 ? 7.961 18.25 18.922 1 97.88 325 GLY B O 1
ATOM 5030 N N . MET B 1 326 ? 7.516 19.891 17.469 1 98.19 326 MET B N 1
ATOM 5031 C CA . MET B 1 326 ? 6.453 19.156 16.781 1 98.19 326 MET B CA 1
ATOM 5032 C C . MET B 1 326 ? 6.992 17.875 16.141 1 98.19 326 MET B C 1
ATOM 5034 O O . MET B 1 326 ? 6.402 16.812 16.281 1 98.19 326 MET B O 1
ATOM 5038 N N . LEU B 1 327 ? 8.188 17.984 15.461 1 97.62 327 LEU B N 1
ATOM 5039 C CA . LEU B 1 327 ? 8.797 16.828 14.82 1 97.62 327 LEU B CA 1
ATOM 5040 C C . LEU B 1 327 ? 9.18 15.773 15.852 1 97.62 327 LEU B C 1
ATOM 5042 O O . LEU B 1 327 ? 9.242 14.586 15.531 1 97.62 327 LEU B O 1
ATOM 5046 N N . GLN B 1 328 ? 9.328 16.203 17.094 1 96.44 328 GLN B N 1
ATOM 5047 C CA . GLN B 1 328 ? 9.711 15.305 18.172 1 96.44 328 GLN B CA 1
ATOM 5048 C C . GLN B 1 328 ? 8.477 14.797 18.922 1 96.44 328 GLN B C 1
ATOM 5050 O O . GLN B 1 328 ? 8.594 14.016 19.859 1 96.44 328 GLN B O 1
ATOM 5055 N N . GLY B 1 329 ? 7.344 15.281 18.562 1 95.88 329 GLY B N 1
ATOM 5056 C CA . GLY B 1 329 ? 6.098 14.828 19.172 1 95.88 329 GLY B CA 1
ATOM 5057 C C . GLY B 1 329 ? 5.77 15.531 20.469 1 95.88 329 GLY B C 1
ATOM 5058 O O . GLY B 1 329 ? 4.988 15.023 21.281 1 95.88 329 GLY B O 1
ATOM 5059 N N . LYS B 1 330 ? 6.332 16.688 20.672 1 95.88 330 LYS B N 1
ATOM 5060 C CA . LYS B 1 330 ? 6.125 17.406 21.938 1 95.88 330 LYS B CA 1
ATOM 5061 C C . LYS B 1 330 ? 4.812 18.188 21.906 1 95.88 330 LYS B C 1
ATOM 5063 O O . LYS B 1 330 ? 4.215 18.438 22.953 1 95.88 330 LYS B O 1
ATOM 5068 N N . ASN B 1 331 ? 4.379 18.547 20.734 1 96.56 331 ASN B N 1
ATOM 5069 C CA . ASN B 1 331 ? 3.168 19.359 20.641 1 96.56 331 ASN B CA 1
ATOM 5070 C C . ASN B 1 331 ? 1.928 18.547 21.016 1 96.56 331 ASN B C 1
ATOM 5072 O O . ASN B 1 331 ? 1.932 17.328 20.938 1 96.56 331 ASN B O 1
ATOM 5076 N N . PHE B 1 332 ? 0.973 19.172 21.5 1 97.81 332 PHE B N 1
ATOM 5077 C CA . PHE B 1 332 ? -0.347 18.609 21.766 1 97.81 332 PHE B CA 1
ATOM 5078 C C . PHE B 1 332 ? -1.395 19.219 20.844 1 97.81 332 PHE B C 1
ATOM 5080 O O . PHE B 1 332 ? -1.771 20.391 21 1 97.81 332 PHE B O 1
ATOM 5087 N N . GLY B 1 333 ? -1.872 18.438 19.859 1 98.25 333 GLY B N 1
ATOM 5088 C CA . GLY B 1 333 ? -2.789 18.938 18.844 1 98.25 333 GLY B CA 1
ATOM 5089 C C . GLY B 1 333 ? -2.088 19.656 17.719 1 98.25 333 GLY B C 1
ATOM 5090 O O . GLY B 1 333 ? -0.988 19.266 17.312 1 98.25 333 GLY B O 1
ATOM 5091 N N . LYS B 1 334 ? -2.738 20.641 17.125 1 98.69 334 LYS B N 1
ATOM 5092 C CA . LYS B 1 334 ? -2.238 21.422 16 1 98.69 334 LYS B CA 1
ATOM 5093 C C . LYS B 1 334 ? -1.218 22.469 16.453 1 98.69 334 LYS B C 1
ATOM 5095 O O . LYS B 1 334 ? -1.518 23.297 17.312 1 98.69 334 LYS B O 1
ATOM 5100 N N . GLN B 1 335 ? 0.012 22.359 15.938 1 98.81 335 GLN B N 1
ATOM 5101 C CA . GLN B 1 335 ? 1.024 23.375 16.25 1 98.81 335 GLN B CA 1
ATOM 5102 C C . GLN B 1 335 ? 0.823 24.625 15.414 1 98.81 335 GLN B C 1
ATOM 5104 O O . GLN B 1 335 ? 0.772 24.562 14.18 1 98.81 335 GLN B O 1
ATOM 5109 N N . VAL B 1 336 ? 0.688 25.75 16.047 1 98.75 336 VAL B N 1
ATOM 5110 C CA . VAL B 1 336 ? 0.491 27.062 15.43 1 98.75 336 VAL B CA 1
ATOM 5111 C C . VAL B 1 336 ? 1.409 28.094 16.078 1 98.75 336 VAL B C 1
ATOM 5113 O O . VAL B 1 336 ? 1.808 27.938 17.234 1 98.75 336 VAL B O 1
ATOM 5116 N N . VAL B 1 337 ? 1.812 29.062 15.328 1 98.81 337 VAL B N 1
ATOM 5117 C CA . VAL B 1 337 ? 2.553 30.188 15.875 1 98.81 337 VAL B CA 1
ATOM 5118 C C . VAL B 1 337 ? 1.711 31.469 15.766 1 98.81 337 VAL B C 1
ATOM 5120 O O . VAL B 1 337 ? 1.275 31.828 14.672 1 98.81 337 VAL B O 1
ATOM 5123 N N . LYS B 1 338 ? 1.45 32.062 16.859 1 98.81 338 LYS B N 1
ATOM 5124 C CA . LYS B 1 338 ? 0.828 33.375 16.859 1 98.81 338 LYS B CA 1
ATOM 5125 C C . LYS B 1 338 ? 1.868 34.469 16.656 1 98.81 338 LYS B C 1
ATOM 5127 O O . LYS B 1 338 ? 2.799 34.625 17.453 1 98.81 338 LYS B O 1
ATOM 5132 N N . ILE B 1 339 ? 1.721 35.219 15.648 1 98.38 339 ILE B N 1
ATOM 5133 C CA . ILE B 1 339 ? 2.695 36.219 15.281 1 98.38 339 ILE B CA 1
ATOM 5134 C C . ILE B 1 339 ? 2.242 37.594 15.82 1 98.38 339 ILE B C 1
ATOM 5136 O O . ILE B 1 339 ? 3.061 38.375 16.297 1 98.38 339 ILE B O 1
ATOM 5140 N N . ALA B 1 340 ? 0.967 37.812 15.656 1 97.38 340 ALA B N 1
ATOM 5141 C CA . ALA B 1 340 ? 0.41 39.125 16.047 1 97.38 340 ALA B CA 1
ATOM 5142 C C . ALA B 1 340 ? -1.061 39 16.422 1 97.38 340 ALA B C 1
ATOM 5144 O O . ALA B 1 340 ? -1.722 38.031 16.062 1 97.38 340 ALA B O 1
ATOM 5145 N N . ASP B 1 341 ? -1.482 39.875 17.203 1 94.44 341 ASP B N 1
ATOM 5146 C CA . ASP B 1 341 ? -2.908 40 17.484 1 94.44 341 ASP B CA 1
ATOM 5147 C C . ASP B 1 341 ? -3.631 40.75 16.359 1 94.44 341 ASP B C 1
ATOM 5149 O O . ASP B 1 341 ? -3.027 41.562 15.648 1 94.44 341 ASP B O 1
ATOM 5153 N N . LEU B 1 342 ? -4.883 40.281 16.203 1 91.12 342 LEU B N 1
ATOM 5154 C CA . LEU B 1 342 ? -5.699 41.062 15.281 1 91.12 342 LEU B CA 1
ATOM 5155 C C . LEU B 1 342 ? -5.988 42.469 15.852 1 91.12 342 LEU B C 1
ATOM 5157 O O . LEU B 1 342 ? -6.219 42.594 17.062 1 91.12 342 LEU B O 1
#

Solvent-accessible surface area (backbone atoms only — not comparable to full-atom values): 35102 Å² total; per-residue (Å²): 122,42,84,30,48,29,32,27,28,59,45,65,52,75,41,73,69,42,85,76,62,24,31,41,74,45,76,42,79,40,69,78,78,73,50,83,30,10,32,33,28,39,32,27,30,38,41,54,59,75,70,55,62,63,25,41,39,88,46,95,78,48,88,62,70,42,66,53,72,77,33,56,37,68,36,47,25,31,27,32,26,70,41,54,50,25,88,91,48,45,64,69,40,40,31,36,31,76,35,46,43,28,43,55,36,76,34,71,57,44,64,75,58,42,76,46,80,61,54,91,77,44,89,63,59,71,66,40,55,53,28,70,70,16,64,35,27,50,39,28,55,41,45,42,54,73,63,49,57,77,52,64,73,36,29,35,37,26,39,51,19,47,31,52,35,26,43,48,36,46,46,54,40,46,74,54,45,31,47,31,31,33,27,22,82,37,69,68,47,27,48,42,39,44,69,72,59,55,36,74,28,60,42,35,59,80,56,76,56,54,49,62,52,48,43,69,58,33,75,89,33,28,41,29,36,42,34,36,34,38,49,70,61,44,48,34,47,54,70,41,41,32,76,59,14,28,34,37,32,66,43,36,58,75,42,70,50,43,91,70,43,59,48,44,53,58,67,64,42,30,23,79,29,26,20,35,38,36,23,49,57,57,77,83,41,40,84,80,35,47,69,60,43,53,53,50,54,50,48,30,44,76,72,62,72,45,79,86,55,65,30,75,41,67,34,58,80,38,44,63,60,52,47,50,35,45,74,70,61,67,51,53,21,27,42,31,29,38,51,42,82,132,122,40,85,28,47,29,32,25,29,59,45,66,52,73,40,74,70,42,86,76,62,25,31,42,74,43,77,43,76,38,70,77,80,72,50,84,29,11,30,32,27,39,34,26,30,39,41,55,59,76,69,57,61,65,25,41,37,88,46,96,77,49,88,62,69,41,66,53,72,79,33,58,37,68,36,46,24,32,28,31,26,71,41,54,51,26,89,90,48,45,64,68,40,40,31,36,31,77,35,46,42,29,42,54,34,76,34,69,58,45,65,74,56,41,76,47,80,61,56,88,78,45,89,61,59,71,67,38,55,52,29,70,70,17,63,33,28,49,38,28,55,41,46,44,52,73,63,49,57,78,52,65,74,37,29,37,38,27,39,53,18,45,30,51,36,26,44,47,37,47,46,54,39,46,75,53,44,32,46,31,30,31,26,21,83,37,68,69,47,28,48,42,38,44,70,73,58,55,37,75,28,61,41,38,59,79,56,76,55,53,51,61,53,48,43,69,59,33,74,89,32,26,42,29,36,42,34,37,34,37,50,71,61,45,47,34,47,54,69,42,41,33,76,61,13,31,33,37,31,66,43,36,58,76,43,69,50,43,89,70,44,58,49,42,54,58,67,64,40,29,25,80,28,27,20,35,40,36,22,48,55,58,77,82,42,40,84,80,35,47,71,61,43,52,54,49,54,49,48,30,45,75,69,62,74,44,78,86,54,66,30,76,42,69,33,58,82,38,43,63,60,51,47,50,35,44,75,71,60,66,51,53,21,28,42,33,29,38,52,44,82,134

pLDDT: mean 96.26, std 6.8, range [44.06, 99.0]

Foldseek 3Di:
DDKKKFKFAAAQAQFQDDEPHGIYIDIDDDDLPADALKFKWFFFKAFFDLCLLVLSHPDPDDPPNRGDHGGFAKDKTKTFTCGGNRPVHDGGFIWIAIAGLMRMGMDHNCPGIDTDPPQVPDPDPRNCCCFCVRQLVLLLVQLCVPQVVDAAPFEEEEEQLQARNNLNNLLVNVVRRYQYEYEAQDPVSQCCCCPVSNHQYYYHPNDDPLLVRVCVRPVQAHQEYEDAADARNVLSNLVRHAAQHEYEPEYHLVQSRDPDGHDRDVCVSCVVRVYHYDYDDSVVRCVPCVVVSCVVSVVCVVVVSGDFDEDEAEASNCVSVQNSCVSVRNTGYTYMYGHDDD/DDKKKFKFAAAQAQFQDDEPHGIYIDIDDDDLPADALKFKWFFFKAFFDLCLLVLSHPDPDDPPNRGDHGGFAKDKTWTFTCGGNRPVHDGGFIWIAIAGLMRMGMDHNCPGIDTDPPQVPDPDPRNCCCFCVRQLVLLLVQLCVPQVVDAAPFEEEEEQLQARNNLNNLLVNVVRRYQYEYEAQDPVSQCCCCPVSNHQYYDHPNDDPLLVRVCVRPVQAHQEYEDAADARNVLSNLVRHAAQHEYEPEYHLVQSRDPDGHDRDVCVSCVVRVYYYDYDDSVVRCVPCVVVSCVVSVVCVVVVSGDFDEDEAEASNCVSVQNSCVSVRNTGYTYMYGHDDD

Radius of gyration: 29.9 Å; Cα contacts (8 Å, |Δi|>4): 1632; chains: 2; bounding box: 48×102×61 Å

Nearest PDB structures (foldseek):
  4b7x-assembly6_E  TM=9.580E-01  e=1.798E-41  Pseudomonas aeruginosa PAO1
  4b7x-assembly1_H  TM=9.597E-01  e=2.036E-41  Pseudomonas aeruginosa PAO1
  4b7x-assembly2_C  TM=9.581E-01  e=5.908E-40  Pseudomonas aeruginosa PAO1
  4b7x-assembly5_J  TM=9.574E-01  e=3.182E-39  Pseudomonas aeruginosa PAO1
  4b7x-assembly1_G  TM=9.346E-01  e=1.697E-40  Pseudomonas aeruginosa PAO1

InterPro domains:
  IPR011032 GroES-like superfamily [SSF50129] (1-149)
  IPR011032 GroES-like superfamily [SSF50129] (290-338)
  IPR013149 Alcohol dehydrogenase-like, C-terminal [PF00107] (164-290)
  IPR020843 Enoylreductase domain [SM00829] (20-337)
  IPR036291 NAD(P)-binding domain superfamily [SSF51735] (130-285)
  IPR041694 Oxidoreductase, N-terminal domain [PF16884] (6-111)
  IPR045010 Medium-chain dehydrogenase/reductase [PTHR43205] (2-340)

Organism: Mortierella alpina (NCBI:txid64518)

Secondary structure (DSSP, 8-state):
-EEEEEEEE-S--SSS--BTTTEEEEEEEE-----TT-EEEEEEEEE--THHHHTTS--TT-SS--PPTTSB-EEEEEEEEEEES-TTS-TT-EEEEEEESBSEEEEGGGTT-EE-TTTTT-SS-GGGGGTTTSHHHHHHHHHIIIII---TT-EEEETTTTBTTHHHHHHHHHHTT-EEEEEESSHHHHHIIIIIS--SEEEETTSS-HHHHHHHH-TT-EEEEEESS-HHHHHHHHHHEEEEEEEEE---GGGTT-SSPPPB--THHHHHTT-EEEE--THHHHHHHHHHHHHHHHHHHHTTSS---EEEEESGGGHHHHHHHHHTT---BEEEEE----/-EEEEEEEE-S--SSS--BTTTEEEEEEEE-----TT-EEEEEEEEE--THHHHTTS--TT-SS--PPTTSB-EEEEEEEEEEES-TTS-TT-EEEEEEESBSEEEEGGGTT-EE-TTTTT-SS-GGGGGTTTSHHHHHHHHHIIIII---TT-EEEETTTTBTTHHHHHHHHHHTT-EEEEEESSHHHHHIIIIIS--SEEEETTSS-HHHHHHHH-TT-EEEEEESS-HHHHHHHHHHEEEEEEEEE---GGGTT-SSPPPB--THHHHHTT-EEEE--THHHHHHHHHHHHHHHHHHHHTTSS---EEEEESGGGHHHHHHHHHTT---BEEEEE----

Sequence (684 aa):
MVHNKSVVFLKHPTEFPVVGEHFAVQAKDLNPDLKENDVLLRNLFISLDPYMRGRMRNATNSYVGGFQIGQPLNGSGVSEVVESKNASYPVGTIVTGSVGWEEYTVVAGAQGLRAIPNARNSKIPLSAHVGVLGMPGMTAYSSLKIIGQPKAGETIFISAAAGAVGQLVGQMAKRLGLRVVGSAGSDDKVEYLLKDLKFDAAFNYKKGNILENLKAAAPEGVDIYYENVGGEQLEAALEVMKLHGRVIACGMISQYNTQEPYGIRNLIQVVGKRITIRGFIVSDFAAECSADFAKDVGSWLANGEIIYKEDIAVGVDSAPDAFIGMLQGKNFGKQVVKIADLMVHNKSVVFLKHPTEFPVVGEHFAVQAKDLNPDLKENDVLLRNLFISLDPYMRGRMRNATNSYVGGFQIGQPLNGSGVSEVVESKNASYPVGTIVTGSVGWEEYTVVAGAQGLRAIPNARNSKIPLSAHVGVLGMPGMTAYSSLKIIGQPKAGETIFISAAAGAVGQLVGQMAKRLGLRVVGSAGSDDKVEYLLKDLKFDAAFNYKKGNILENLKAAAPEGVDIYYENVGGEQLEAALEVMKLHGRVIACGMISQYNTQEPYGIRNLIQVVGKRITIRGFIVSDFAAECSADFAKDVGSWLANGEIIYKEDIAVGVDSAPDAFIGMLQGKNFGKQVVKIADL